Protein AF-0000000084355071 (afdb_homodimer)

Radius of gyration: 32.06 Å; Cα contacts (8 Å, |Δi|>4): 1878; chains: 2; bounding box: 80×84×56 Å

Structure (mmCIF, N/CA/C/O backbone):
data_AF-0000000084355071-model_v1
#
loop_
_entity.id
_entity.type
_entity.pdbx_description
1 polymer 'Beta sliding clamp'
#
loop_
_atom_site.group_PDB
_atom_site.id
_atom_site.type_symbol
_atom_site.label_atom_id
_atom_site.label_alt_id
_atom_site.label_comp_id
_atom_site.label_asym_id
_atom_site.label_entity_id
_atom_site.label_seq_id
_atom_site.pdbx_PDB_ins_code
_atom_site.Cartn_x
_atom_site.Cartn_y
_atom_site.Cartn_z
_atom_site.occupancy
_atom_site.B_iso_or_equiv
_atom_site.auth_seq_id
_atom_site.auth_comp_id
_atom_site.auth_asym_id
_atom_site.auth_atom_id
_atom_site.pdbx_PDB_model_num
ATOM 1 N N . MET A 1 1 ? -36.688 -11.281 2.311 1 98 1 MET A N 1
ATOM 2 C CA . MET A 1 1 ? -35.438 -11.828 2.85 1 98 1 MET A CA 1
ATOM 3 C C . MET A 1 1 ? -35 -11.07 4.105 1 98 1 MET A C 1
ATOM 5 O O . MET A 1 1 ? -35.031 -9.836 4.125 1 98 1 MET A O 1
ATOM 9 N N . LYS A 1 2 ? -34.594 -11.828 5.16 1 98.62 2 LYS A N 1
ATOM 10 C CA . LYS A 1 2 ? -34.125 -11.219 6.395 1 98.62 2 LYS A CA 1
ATOM 11 C C . LYS A 1 2 ? -33.156 -12.156 7.129 1 98.62 2 LYS A C 1
ATOM 13 O O . LYS A 1 2 ? -33.375 -13.375 7.148 1 98.62 2 LYS A O 1
ATOM 18 N N . PHE A 1 3 ? -32.188 -11.609 7.785 1 98.81 3 PHE A N 1
ATOM 19 C CA . PHE A 1 3 ? -31.328 -12.398 8.656 1 98.81 3 PHE A CA 1
ATOM 20 C C . PHE A 1 3 ? -30.438 -11.5 9.5 1 98.81 3 PHE A C 1
ATOM 22 O O . PHE A 1 3 ? -30.266 -10.32 9.195 1 98.81 3 PHE A O 1
ATOM 29 N N . VAL A 1 4 ? -29.953 -11.977 10.602 1 98.81 4 VAL A N 1
ATOM 30 C CA . VAL A 1 4 ? -28.938 -11.367 11.453 1 98.81 4 VAL A CA 1
ATOM 31 C C . VAL A 1 4 ? -27.656 -12.203 11.406 1 98.81 4 VAL A C 1
ATOM 33 O O . VAL A 1 4 ? -27.688 -13.422 11.609 1 98.81 4 VAL A O 1
ATOM 36 N N . ILE A 1 5 ? -26.562 -11.562 11.172 1 98.81 5 ILE A N 1
ATOM 37 C CA . ILE A 1 5 ? -25.359 -12.336 10.875 1 98.81 5 ILE A CA 1
ATOM 38 C C . ILE A 1 5 ? -24.156 -11.703 11.57 1 98.81 5 ILE A C 1
ATOM 40 O O . ILE A 1 5 ? -24.125 -10.492 11.805 1 98.81 5 ILE A O 1
ATOM 44 N N . GLN A 1 6 ? -23.188 -12.531 11.906 1 98.56 6 GLN A N 1
ATOM 45 C CA . GLN A 1 6 ? -21.922 -12.031 12.43 1 98.56 6 GLN A CA 1
ATOM 46 C C . GLN A 1 6 ? -21.172 -11.242 11.367 1 98.56 6 GLN A C 1
ATOM 48 O O . GLN A 1 6 ? -20.891 -11.758 10.281 1 98.56 6 GLN A O 1
ATOM 53 N N . ARG A 1 7 ? -20.734 -10.039 11.672 1 98.25 7 ARG A N 1
ATOM 54 C CA . ARG A 1 7 ? -20.172 -9.086 10.719 1 98.25 7 ARG A CA 1
ATOM 55 C C . ARG A 1 7 ? -18.891 -9.625 10.109 1 98.25 7 ARG A C 1
ATOM 57 O O . ARG A 1 7 ? -18.688 -9.523 8.898 1 98.25 7 ARG A O 1
ATOM 64 N N . ASP A 1 8 ? -18.031 -10.211 10.922 1 97.94 8 ASP A N 1
ATOM 65 C CA . ASP A 1 8 ? -16.734 -10.672 10.438 1 97.94 8 ASP A CA 1
ATOM 66 C C . ASP A 1 8 ? -16.891 -11.812 9.43 1 97.94 8 ASP A C 1
ATOM 68 O O . ASP A 1 8 ? -16.156 -11.883 8.445 1 97.94 8 ASP A O 1
ATOM 72 N N . GLU A 1 9 ? -17.844 -12.727 9.703 1 97.94 9 GLU A N 1
ATOM 73 C CA . GLU A 1 9 ? -18.125 -13.82 8.766 1 97.94 9 GLU A CA 1
ATOM 74 C C . GLU A 1 9 ? -18.656 -13.281 7.438 1 97.94 9 GLU A C 1
ATOM 76 O O . GLU A 1 9 ? -18.25 -13.75 6.367 1 97.94 9 GLU A O 1
ATOM 81 N N . LEU A 1 10 ? -19.5 -12.328 7.594 1 98.75 10 LEU A N 1
ATOM 82 C CA . LEU A 1 10 ? -20.047 -11.695 6.395 1 98.75 10 LEU A CA 1
ATOM 83 C C . LEU A 1 10 ? -18.938 -11.016 5.598 1 98.75 10 LEU A C 1
ATOM 85 O O . LEU A 1 10 ? -18.859 -11.18 4.375 1 98.75 10 LEU A O 1
ATOM 89 N N . MET A 1 11 ? -18.109 -10.273 6.277 1 98.5 11 MET A N 1
ATOM 90 C CA . MET A 1 11 ? -17.047 -9.539 5.613 1 98.5 11 MET A CA 1
ATOM 91 C C . MET A 1 11 ? -16.094 -10.5 4.91 1 98.5 11 MET A C 1
ATOM 93 O O . MET A 1 11 ? -15.656 -10.234 3.785 1 98.5 11 MET A O 1
ATOM 97 N N . ASN A 1 12 ? -15.75 -11.586 5.555 1 97.62 12 ASN A N 1
ATOM 98 C CA . ASN A 1 12 ? -14.883 -12.586 4.945 1 97.62 12 ASN A CA 1
ATOM 99 C C . ASN A 1 12 ? -15.461 -13.117 3.635 1 97.62 12 ASN A C 1
ATOM 101 O O . ASN A 1 12 ? -14.758 -13.203 2.629 1 97.62 12 ASN A O 1
ATOM 105 N N . SER A 1 13 ? -16.703 -13.477 3.676 1 98.44 13 SER A N 1
ATOM 106 C CA . SER A 1 13 ? -17.391 -13.992 2.488 1 98.44 13 SER A CA 1
ATOM 107 C C . SER A 1 13 ? -17.453 -12.93 1.395 1 98.44 13 SER A C 1
ATOM 109 O O . SER A 1 13 ? -17.25 -13.227 0.216 1 98.44 13 SER A O 1
ATOM 111 N N . VAL A 1 14 ? -17.734 -11.727 1.817 1 98.69 14 VAL A N 1
ATOM 112 C CA . VAL A 1 14 ? -17.797 -10.617 0.873 1 98.69 14 VAL A CA 1
ATOM 113 C C . VAL A 1 14 ? -16.438 -10.445 0.188 1 98.69 14 VAL A C 1
ATOM 115 O O . VAL A 1 14 ? -16.375 -10.281 -1.032 1 98.69 14 VAL A O 1
ATOM 118 N N . GLN A 1 15 ? -15.398 -10.539 0.94 1 98.06 15 GLN A N 1
ATOM 119 C CA . GLN A 1 15 ? -14.055 -10.398 0.395 1 98.06 15 GLN A CA 1
ATOM 120 C C . GLN A 1 15 ? -13.742 -11.5 -0.607 1 98.06 15 GLN A C 1
ATOM 122 O O . GLN A 1 15 ? -13.078 -11.266 -1.617 1 98.06 15 GLN A O 1
ATOM 127 N N . HIS A 1 16 ? -14.227 -12.656 -0.362 1 98.06 16 HIS A N 1
ATOM 128 C CA . HIS A 1 16 ? -14.008 -13.781 -1.271 1 98.06 16 HIS A CA 1
ATOM 129 C C . HIS A 1 16 ? -14.703 -13.547 -2.607 1 98.06 16 HIS A C 1
ATOM 131 O O . HIS A 1 16 ? -14.07 -13.602 -3.662 1 98.06 16 HIS A O 1
ATOM 137 N N . VAL A 1 17 ? -15.961 -13.227 -2.555 1 98.5 17 VAL A N 1
ATOM 138 C CA . VAL A 1 17 ? -16.734 -13.172 -3.795 1 98.5 17 VAL A CA 1
ATOM 139 C C . VAL A 1 17 ? -16.344 -11.922 -4.59 1 98.5 17 VAL A C 1
ATOM 141 O O . VAL A 1 17 ? -16.484 -11.891 -5.812 1 98.5 17 VAL A O 1
ATOM 144 N N . MET A 1 18 ? -15.828 -10.906 -3.861 1 98.25 18 MET A N 1
ATOM 145 C CA . MET A 1 18 ? -15.383 -9.688 -4.527 1 98.25 18 MET A CA 1
ATOM 146 C C . MET A 1 18 ? -14.273 -9.984 -5.527 1 98.25 18 MET A C 1
ATOM 148 O O . MET A 1 18 ? -14.094 -9.25 -6.5 1 98.25 18 MET A O 1
ATOM 152 N N . LYS A 1 19 ? -13.516 -11.078 -5.328 1 97.81 19 LYS A N 1
ATOM 153 C CA . LYS A 1 19 ? -12.438 -11.453 -6.234 1 97.81 19 LYS A CA 1
ATOM 154 C C . LYS A 1 19 ? -12.969 -11.773 -7.629 1 97.81 19 LYS A C 1
ATOM 156 O O . LYS A 1 19 ? -12.219 -11.758 -8.602 1 97.81 19 LYS A O 1
ATOM 161 N N . ALA A 1 20 ? -14.281 -12.031 -7.715 1 97.56 20 ALA A N 1
ATOM 162 C CA . ALA A 1 20 ? -14.875 -12.414 -8.992 1 97.56 20 ALA A CA 1
ATOM 163 C C . ALA A 1 20 ? -15.719 -11.281 -9.562 1 97.56 20 ALA A C 1
ATOM 165 O O . ALA A 1 20 ? -16.328 -11.43 -10.633 1 97.56 20 ALA A O 1
ATOM 166 N N . VAL A 1 21 ? -15.797 -10.219 -8.844 1 97.56 21 VAL A N 1
ATOM 167 C CA . VAL A 1 21 ? -16.625 -9.117 -9.312 1 97.56 21 VAL A CA 1
ATOM 168 C C . VAL A 1 21 ? -15.758 -8.094 -10.039 1 97.56 21 VAL A C 1
ATOM 170 O O . VAL A 1 21 ? -14.664 -7.758 -9.586 1 97.56 21 VAL A O 1
ATOM 173 N N . SER A 1 22 ? -16.234 -7.707 -11.188 1 93.5 22 SER A N 1
ATOM 174 C CA . SER A 1 22 ? -15.547 -6.691 -11.977 1 93.5 22 SER A CA 1
ATOM 175 C C . SER A 1 22 ? -16.469 -5.504 -12.258 1 93.5 22 SER A C 1
ATOM 177 O O . SER A 1 22 ? -17.672 -5.676 -12.469 1 93.5 22 SER A O 1
ATOM 179 N N . SER A 1 23 ? -15.812 -4.336 -12.195 1 86.56 23 SER A N 1
ATOM 180 C CA . SER A 1 23 ? -16.594 -3.148 -12.539 1 86.56 23 SER A CA 1
ATOM 181 C C . SER A 1 23 ? -16.766 -3.021 -14.047 1 86.56 23 SER A C 1
ATOM 183 O O . SER A 1 23 ? -17.625 -2.281 -14.516 1 86.56 23 SER A O 1
ATOM 185 N N . ARG A 1 24 ? -16 -3.654 -14.867 1 85.62 24 ARG A N 1
ATOM 186 C CA . ARG A 1 24 ? -15.992 -3.504 -16.312 1 85.62 24 ARG A CA 1
ATOM 187 C C . ARG A 1 24 ? -16.75 -4.641 -16.984 1 85.62 24 ARG A C 1
ATOM 189 O O . ARG A 1 24 ? -16.797 -4.719 -18.219 1 85.62 24 ARG A O 1
ATOM 196 N N . THR A 1 25 ? -17.828 -5.172 -16.547 1 85 25 THR A N 1
ATOM 197 C CA . THR A 1 25 ? -18.547 -6.301 -17.125 1 85 25 THR A CA 1
ATOM 198 C C . THR A 1 25 ? -19.625 -5.816 -18.094 1 85 25 THR A C 1
ATOM 200 O O . THR A 1 25 ? -20.125 -4.695 -17.969 1 85 25 THR A O 1
ATOM 203 N N . THR A 1 26 ? -19.922 -6.676 -19.109 1 86.25 26 THR A N 1
ATOM 204 C CA . THR A 1 26 ? -20.953 -6.375 -20.109 1 86.25 26 THR A CA 1
ATOM 205 C C . THR A 1 26 ? -22.344 -6.621 -19.547 1 86.25 26 THR A C 1
ATOM 207 O O . THR A 1 26 ? -23.328 -6.078 -20.047 1 86.25 26 THR A O 1
ATOM 210 N N . ILE A 1 27 ? -22.453 -7.461 -18.578 1 92.56 27 ILE A N 1
ATOM 211 C CA . ILE A 1 27 ? -23.719 -7.746 -17.891 1 92.56 27 ILE A CA 1
ATOM 212 C C . ILE A 1 27 ? -23.812 -6.93 -16.609 1 92.56 27 ILE A C 1
ATOM 214 O O . ILE A 1 27 ? -23.25 -7.32 -15.578 1 92.56 27 ILE A O 1
ATOM 218 N N . PRO A 1 28 ? -24.547 -5.957 -16.625 1 93.69 28 PRO A N 1
ATOM 219 C CA . PRO A 1 28 ? -24.516 -4.957 -15.547 1 93.69 28 PRO A CA 1
ATOM 220 C C . PRO A 1 28 ? -24.766 -5.562 -14.164 1 93.69 28 PRO A C 1
ATOM 222 O O . PRO A 1 28 ? -24.141 -5.145 -13.18 1 93.69 28 PRO A O 1
ATOM 225 N N . ILE A 1 29 ? -25.594 -6.559 -14.062 1 96.56 29 ILE A N 1
ATOM 226 C CA . ILE A 1 29 ? -25.984 -7.086 -12.758 1 96.56 29 ILE A CA 1
ATOM 227 C C . ILE A 1 29 ? -24.812 -7.805 -12.117 1 96.56 29 ILE A C 1
ATOM 229 O O . ILE A 1 29 ? -24.797 -8.031 -10.906 1 96.56 29 ILE A O 1
ATOM 233 N N . LEU A 1 30 ? -23.797 -8.125 -12.914 1 96.94 30 LEU A N 1
ATOM 234 C CA . LEU A 1 30 ? -22.625 -8.836 -12.414 1 96.94 30 LEU A CA 1
ATOM 235 C C . LEU A 1 30 ? -21.703 -7.887 -11.664 1 96.94 30 LEU A C 1
ATOM 237 O O . LEU A 1 30 ? -20.734 -8.32 -11.023 1 96.94 30 LEU A O 1
ATOM 241 N N . THR A 1 31 ? -22.016 -6.594 -11.68 1 97.19 31 THR A N 1
ATOM 242 C CA . THR A 1 31 ? -21.297 -5.637 -10.844 1 97.19 31 THR A CA 1
ATOM 243 C C . THR A 1 31 ? -21.781 -5.715 -9.398 1 97.19 31 THR A C 1
ATOM 245 O O . THR A 1 31 ? -21.297 -4.992 -8.531 1 97.19 31 THR A O 1
ATOM 248 N N . GLY A 1 32 ? -22.688 -6.586 -9.148 1 97.56 32 GLY A N 1
ATOM 249 C CA . GLY A 1 32 ? -23.234 -6.766 -7.809 1 97.56 32 GLY A CA 1
ATOM 250 C C . GLY A 1 32 ? -22.891 -8.117 -7.199 1 97.56 32 GLY A C 1
ATOM 251 O O . GLY A 1 32 ? -22.312 -8.977 -7.871 1 97.56 32 GLY A O 1
ATOM 252 N N . ILE A 1 33 ? -23.188 -8.234 -5.973 1 98.56 33 ILE A N 1
ATOM 253 C CA . ILE A 1 33 ? -23.078 -9.477 -5.207 1 98.56 33 ILE A CA 1
ATOM 254 C C . ILE A 1 33 ? -24.469 -10.062 -4.965 1 98.56 33 ILE A C 1
ATOM 256 O O . ILE A 1 33 ? -25.344 -9.383 -4.43 1 98.56 33 ILE A O 1
ATOM 260 N N . LYS A 1 34 ? -24.672 -11.25 -5.422 1 98.75 34 LYS A N 1
ATOM 261 C CA . LYS A 1 34 ? -25.938 -11.938 -5.133 1 98.75 34 LYS A CA 1
ATOM 262 C C . LYS A 1 34 ? -25.938 -12.516 -3.721 1 98.75 34 LYS A C 1
ATOM 264 O O . LYS A 1 34 ? -25.016 -13.242 -3.342 1 98.75 34 LYS A O 1
ATOM 269 N N . VAL A 1 35 ? -26.922 -12.141 -2.926 1 98.81 35 VAL A N 1
ATOM 270 C CA . VAL A 1 35 ? -27.078 -12.617 -1.559 1 98.81 35 VAL A CA 1
ATOM 271 C C . VAL A 1 35 ? -28.328 -13.5 -1.471 1 98.81 35 VAL A C 1
ATOM 273 O O . VAL A 1 35 ? -29.422 -13.07 -1.829 1 98.81 35 VAL A O 1
ATOM 276 N N . GLU A 1 36 ? -28.125 -14.688 -1.019 1 98.62 36 GLU A N 1
ATOM 277 C CA . GLU A 1 36 ? -29.234 -15.625 -0.854 1 98.62 36 GLU A CA 1
ATOM 278 C C . GLU A 1 36 ? -29.312 -16.141 0.579 1 98.62 36 GLU A C 1
ATOM 280 O O . GLU A 1 36 ? -28.359 -16.75 1.077 1 98.62 36 GLU A O 1
ATOM 285 N N . ALA A 1 37 ? -30.438 -15.906 1.197 1 98.69 37 ALA A N 1
ATOM 286 C CA . ALA A 1 37 ? -30.719 -16.453 2.523 1 98.69 37 ALA A CA 1
ATOM 287 C C . ALA A 1 37 ? -31.547 -17.734 2.43 1 98.69 37 ALA A C 1
ATOM 289 O O . ALA A 1 37 ? -32.688 -17.703 1.955 1 98.69 37 ALA A O 1
ATOM 290 N N . GLY A 1 38 ? -30.891 -18.828 2.799 1 97.75 38 GLY A N 1
ATOM 291 C CA . GLY A 1 38 ? -31.578 -20.109 2.889 1 97.75 38 GLY A CA 1
ATOM 292 C C . GLY A 1 38 ? -31.672 -20.641 4.309 1 97.75 38 GLY A C 1
ATOM 293 O O . GLY A 1 38 ? -31.141 -20.031 5.238 1 97.75 38 GLY A O 1
ATOM 294 N N . GLU A 1 39 ? -32.344 -21.75 4.426 1 95.38 39 GLU A N 1
ATOM 295 C CA . GLU A 1 39 ? -32.562 -22.344 5.742 1 95.38 39 GLU A CA 1
ATOM 296 C C . GLU A 1 39 ? -31.234 -22.688 6.414 1 95.38 39 GLU A C 1
ATOM 298 O O . GLU A 1 39 ? -31.094 -22.547 7.633 1 95.38 39 GLU A O 1
ATOM 303 N N . GLU A 1 40 ? -30.344 -23.047 5.648 1 96.62 40 GLU A N 1
ATOM 304 C CA . GLU A 1 40 ? -29.094 -23.562 6.195 1 96.62 40 GLU A CA 1
ATOM 305 C C . GLU A 1 40 ? -28.062 -22.453 6.402 1 96.62 40 GLU A C 1
ATOM 307 O O . GLU A 1 40 ? -27.047 -22.672 7.051 1 96.62 40 GLU A O 1
ATOM 312 N N . GLY A 1 41 ? -28.328 -21.281 5.824 1 98.31 41 GLY A N 1
ATOM 313 C CA . GLY A 1 41 ? -27.375 -20.203 5.953 1 98.31 41 GLY A CA 1
ATOM 314 C C . GLY A 1 41 ? -27.453 -19.188 4.828 1 98.31 41 GLY A C 1
ATOM 315 O O . GLY A 1 41 ? -28.5 -19.047 4.191 1 98.31 41 GLY A O 1
ATOM 316 N N . ILE A 1 42 ? -26.391 -18.438 4.676 1 98.81 42 ILE A N 1
ATOM 317 C CA . ILE A 1 42 ? -26.344 -17.344 3.701 1 98.81 42 ILE A CA 1
ATOM 318 C C . ILE A 1 42 ? -25.312 -17.672 2.621 1 98.81 42 ILE A C 1
ATOM 320 O O . ILE A 1 42 ? -24.188 -18.094 2.926 1 98.81 42 ILE A O 1
ATOM 324 N N . LYS A 1 43 ? -25.734 -17.469 1.4 1 98.38 43 LYS A N 1
ATOM 325 C CA . LYS A 1 43 ? -24.844 -17.672 0.255 1 98.38 43 LYS A CA 1
ATOM 326 C C . LYS A 1 43 ? -24.609 -16.359 -0.485 1 98.38 43 LYS A C 1
ATOM 328 O O . LYS A 1 43 ? -25.547 -15.617 -0.787 1 98.38 43 LYS A O 1
ATOM 333 N N . LEU A 1 44 ? -23.344 -16.031 -0.708 1 98.75 44 LEU A N 1
ATOM 334 C CA . LEU A 1 44 ? -22.953 -14.891 -1.526 1 98.75 44 LEU A CA 1
ATOM 335 C C . LEU A 1 44 ? -22.312 -15.352 -2.832 1 98.75 44 LEU A C 1
ATOM 337 O O . LEU A 1 44 ? -21.531 -16.297 -2.844 1 98.75 44 LEU A O 1
ATOM 341 N N . THR A 1 45 ? -22.656 -14.688 -3.936 1 98.5 45 THR A N 1
ATOM 342 C CA . THR A 1 45 ? -22.109 -15.039 -5.242 1 98.5 45 THR A CA 1
ATOM 343 C C . THR A 1 45 ? -21.594 -13.797 -5.961 1 98.5 45 THR A C 1
ATOM 345 O O . THR A 1 45 ? -22.266 -12.766 -6 1 98.5 45 THR A O 1
ATOM 348 N N . GLY A 1 46 ? -20.406 -13.812 -6.406 1 98.06 46 GLY A N 1
ATOM 349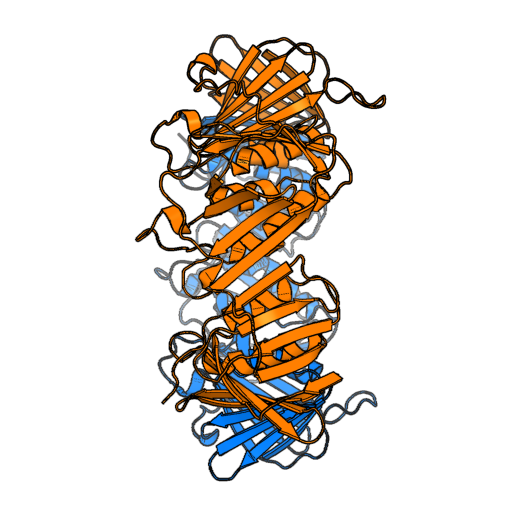 C CA . GLY A 1 46 ? -19.828 -12.852 -7.332 1 98.06 46 GLY A CA 1
ATOM 350 C C . GLY A 1 46 ? -19.328 -13.492 -8.617 1 98.06 46 GLY A C 1
ATOM 351 O O . GLY A 1 46 ? -18.875 -14.641 -8.617 1 98.06 46 GLY A O 1
ATOM 352 N N . SER A 1 47 ? -19.453 -12.734 -9.734 1 97.06 47 SER A N 1
ATOM 353 C CA . SER A 1 47 ? -19.047 -13.281 -11.023 1 97.06 47 SER A CA 1
ATOM 354 C C . SER A 1 47 ? -18.688 -12.18 -12.008 1 97.06 47 SER A C 1
ATOM 356 O O . SER A 1 47 ? -19.234 -11.07 -11.938 1 97.06 47 SER A O 1
ATOM 358 N N . ASP A 1 48 ? -17.734 -12.453 -12.852 1 95.75 48 ASP A N 1
ATOM 359 C CA . ASP A 1 48 ? -17.5 -11.602 -14.008 1 95.75 48 ASP A CA 1
ATOM 360 C C . ASP A 1 48 ? -17.672 -12.383 -15.312 1 95.75 48 ASP A C 1
ATOM 362 O O . ASP A 1 48 ? -17.125 -11.992 -16.344 1 95.75 48 ASP A O 1
ATOM 366 N N . SER A 1 49 ? -18.359 -13.5 -15.227 1 92.31 49 SER A N 1
ATOM 367 C CA . SER A 1 49 ? -18.656 -14.391 -16.344 1 92.31 49 SER A CA 1
ATOM 368 C C . SER A 1 49 ? -17.484 -15.344 -16.609 1 92.31 49 SER A C 1
ATOM 370 O O . SER A 1 49 ? -17.703 -16.5 -16.984 1 92.31 49 SER A O 1
ATOM 372 N N . ASP A 1 50 ? -16.312 -14.938 -16.375 1 94.44 50 ASP A N 1
ATOM 373 C CA . ASP A 1 50 ? -15.141 -15.805 -16.531 1 94.44 50 ASP A CA 1
ATOM 374 C C . ASP A 1 50 ? -14.867 -16.594 -15.25 1 94.44 50 ASP A C 1
ATOM 376 O O . ASP A 1 50 ? -14.5 -17.766 -15.305 1 94.44 50 ASP A O 1
ATOM 380 N N . ILE A 1 51 ? -15.031 -15.891 -14.125 1 96.81 51 ILE A N 1
ATOM 381 C CA . ILE A 1 51 ? -14.875 -16.484 -12.805 1 96.81 51 ILE A CA 1
ATOM 382 C C . ILE A 1 51 ? -16.141 -16.266 -11.984 1 96.81 51 ILE A C 1
ATOM 384 O O . ILE A 1 51 ? -16.75 -15.188 -12.039 1 96.81 51 ILE A O 1
ATOM 388 N N . SER A 1 52 ? -16.594 -17.281 -11.344 1 97.5 52 SER A N 1
ATOM 389 C CA . SER A 1 52 ? -17.688 -17.172 -10.391 1 97.5 52 SER A CA 1
ATOM 390 C C . SER A 1 52 ? -17.312 -17.781 -9.039 1 97.5 52 SER A C 1
ATOM 392 O O . SER A 1 52 ? -16.766 -18.875 -8.984 1 97.5 52 SER A O 1
ATOM 394 N N . ILE A 1 53 ? -17.547 -17.047 -7.992 1 98.12 53 ILE A N 1
ATOM 395 C CA . ILE A 1 53 ? -17.25 -17.5 -6.645 1 98.12 53 ILE A CA 1
ATOM 396 C C . ILE A 1 53 ? -18.531 -17.5 -5.801 1 98.12 53 ILE A C 1
ATOM 398 O O . ILE A 1 53 ? -19.281 -16.516 -5.809 1 98.12 53 ILE A O 1
ATOM 402 N N . GLU A 1 54 ? -18.812 -18.578 -5.191 1 97.69 54 GLU A N 1
ATOM 403 C CA . GLU A 1 54 ? -19.859 -18.672 -4.184 1 97.69 54 GLU A CA 1
ATOM 404 C C . GLU A 1 54 ? -19.281 -18.969 -2.805 1 97.69 54 GLU A C 1
ATOM 406 O O . GLU A 1 54 ? -18.469 -19.891 -2.654 1 97.69 54 GLU A O 1
ATOM 411 N N . SER A 1 55 ? -19.609 -18.188 -1.9 1 98.06 55 SER A N 1
ATOM 412 C CA . SER A 1 55 ? -19.219 -18.375 -0.507 1 98.06 55 SER A CA 1
ATOM 413 C C . SER A 1 55 ? -20.438 -18.656 0.371 1 98.06 55 SER A C 1
ATOM 415 O O . SER A 1 55 ? -21.469 -17.984 0.239 1 98.06 55 SER A O 1
ATOM 417 N N . PHE A 1 56 ? -20.312 -19.656 1.235 1 98.19 56 PHE A N 1
ATOM 418 C CA . PHE A 1 56 ? -21.438 -20.062 2.068 1 98.19 56 PHE A CA 1
ATOM 419 C C . PHE A 1 56 ? -21.125 -19.859 3.545 1 98.19 56 PHE A C 1
ATOM 421 O O . PHE A 1 56 ? -20.078 -20.266 4.027 1 98.19 56 PHE A O 1
ATOM 428 N N . ILE A 1 57 ? -21.953 -19.141 4.23 1 98.62 57 ILE A N 1
ATOM 429 C CA . ILE A 1 57 ? -21.906 -18.953 5.68 1 98.62 57 ILE A CA 1
ATOM 430 C C . ILE A 1 57 ? -22.984 -19.797 6.348 1 98.62 57 ILE A C 1
ATOM 432 O O . ILE A 1 57 ? -24.172 -19.453 6.27 1 98.62 57 ILE A O 1
ATOM 436 N N . PRO A 1 58 ? -22.594 -20.844 7.023 1 98.38 58 PRO A N 1
ATOM 437 C CA . PRO A 1 58 ? -23.625 -21.672 7.66 1 98.38 58 PRO A CA 1
ATOM 438 C C . PRO A 1 58 ? -24.297 -20.969 8.844 1 98.38 58 PRO A C 1
ATOM 440 O O . PRO A 1 58 ? -23.672 -20.125 9.492 1 98.38 58 PRO A O 1
ATOM 443 N N . ARG A 1 59 ? -25.5 -21.359 9.055 1 98.19 59 ARG A N 1
ATOM 444 C CA . ARG A 1 59 ? -26.219 -20.844 10.219 1 98.19 59 ARG A CA 1
ATOM 445 C C . ARG A 1 59 ? -25.438 -21.094 11.5 1 98.19 59 ARG A C 1
ATOM 447 O O . ARG A 1 59 ? -25.312 -20.219 12.352 1 98.19 59 ARG A O 1
ATOM 454 N N . GLU A 1 60 ? -24.938 -22.297 11.555 1 97.44 60 GLU A N 1
ATOM 455 C CA . GLU A 1 60 ? -24.172 -22.734 12.703 1 97.44 60 GLU A CA 1
ATOM 456 C C . GLU A 1 60 ? -23.062 -23.703 12.289 1 97.44 60 GLU A C 1
ATOM 458 O O . GLU A 1 60 ? -23.25 -24.5 11.367 1 97.44 60 GLU A O 1
ATOM 463 N N . GLU A 1 61 ? -21.922 -23.516 12.969 1 95.25 61 GLU A N 1
ATOM 464 C CA . GLU A 1 61 ? -20.812 -24.422 12.75 1 95.25 61 GLU A CA 1
ATOM 465 C C . GLU A 1 61 ? -19.953 -24.562 14.008 1 95.25 61 GLU A C 1
ATOM 467 O O . GLU A 1 61 ? -19.562 -23.562 14.609 1 95.25 61 GLU A O 1
ATOM 472 N N . ASP A 1 62 ? -19.703 -25.812 14.469 1 93.81 62 ASP A N 1
ATOM 473 C CA . ASP A 1 62 ? -18.875 -26.125 15.633 1 93.81 62 ASP A CA 1
ATOM 474 C C . ASP A 1 62 ? -19.391 -25.422 16.875 1 93.81 62 ASP A C 1
ATOM 476 O O . ASP A 1 62 ? -18.609 -24.844 17.641 1 93.81 62 ASP A O 1
ATOM 480 N N . GLY A 1 63 ? -20.688 -25.328 17.016 1 94.38 63 GLY A N 1
ATOM 481 C CA . GLY A 1 63 ? -21.328 -24.781 18.203 1 94.38 63 GLY A CA 1
ATOM 482 C C . GLY A 1 63 ? -21.453 -23.266 18.172 1 94.38 63 GLY A C 1
ATOM 483 O O . GLY A 1 63 ? -22.016 -22.672 19.094 1 94.38 63 GLY A O 1
ATOM 484 N N . ILE A 1 64 ? -21 -22.719 17.156 1 96.19 64 ILE A N 1
ATOM 485 C CA . ILE A 1 64 ? -21.047 -21.25 17.047 1 96.19 64 ILE A CA 1
ATOM 486 C C . ILE A 1 64 ? -22.156 -20.844 16.078 1 96.19 64 ILE A C 1
ATOM 488 O O . ILE A 1 64 ? -22.234 -21.359 14.961 1 96.19 64 ILE A O 1
ATOM 492 N N . VAL A 1 65 ? -23.062 -20 16.516 1 97.44 65 VAL A N 1
ATOM 493 C CA . VAL A 1 65 ? -24.141 -19.484 15.68 1 97.44 65 VAL A CA 1
ATOM 494 C C . VAL A 1 65 ? -23.656 -18.266 14.898 1 97.44 65 VAL A C 1
ATOM 496 O O . VAL A 1 65 ? -23.25 -17.266 15.492 1 97.44 65 VAL A O 1
ATOM 499 N N . TYR A 1 66 ? -23.75 -18.344 13.547 1 98.19 66 TYR A N 1
ATOM 500 C CA . TYR A 1 66 ? -23.25 -17.25 12.711 1 98.19 66 TYR A CA 1
ATOM 501 C C . TYR A 1 66 ? -24.406 -16.406 12.18 1 98.19 66 TYR A C 1
ATOM 503 O O . TYR A 1 66 ? -24.234 -15.219 11.906 1 98.19 66 TYR A O 1
ATOM 511 N N . VAL A 1 67 ? -25.5 -17.078 11.992 1 98.56 67 VAL A N 1
ATOM 512 C CA . VAL A 1 67 ? -26.656 -16.406 11.398 1 98.56 67 VAL A CA 1
ATOM 513 C C . VAL A 1 67 ? -27.922 -16.75 12.195 1 98.56 67 VAL A C 1
ATOM 515 O O . VAL A 1 67 ? -28.125 -17.891 12.578 1 98.56 67 VAL A O 1
ATOM 518 N N . GLU A 1 68 ? -28.703 -15.758 12.438 1 98.12 68 GLU A N 1
ATOM 519 C CA . GLU A 1 68 ? -29.953 -15.93 13.172 1 98.12 68 GLU A CA 1
ATOM 520 C C . GLU A 1 68 ? -31.109 -15.258 12.445 1 98.12 68 GLU A C 1
ATOM 522 O O . GLU A 1 68 ? -30.906 -14.43 11.555 1 98.12 68 GLU A O 1
ATOM 527 N N . GLN A 1 69 ? -32.344 -15.727 12.773 1 98.25 69 GLN A N 1
ATOM 528 C CA . GLN A 1 69 ? -33.594 -15.094 12.344 1 98.25 69 GLN A CA 1
ATOM 529 C C . GLN A 1 69 ? -33.688 -15.031 10.82 1 98.25 69 GLN A C 1
ATOM 531 O O . GLN A 1 69 ? -33.969 -13.984 10.25 1 98.25 69 GLN A O 1
ATOM 536 N N . ILE A 1 70 ? -33.5 -16.156 10.195 1 98.44 70 ILE A N 1
ATOM 537 C CA . ILE A 1 70 ? -33.406 -16.203 8.742 1 98.44 70 ILE A CA 1
ATOM 538 C C . ILE A 1 70 ? -34.844 -16.266 8.156 1 98.44 70 ILE A C 1
ATOM 540 O O . ILE A 1 70 ? -35.625 -17.141 8.523 1 98.44 70 ILE A O 1
ATOM 544 N N . GLU A 1 71 ? -35.188 -15.336 7.398 1 98.56 71 GLU A N 1
ATOM 545 C CA . GLU A 1 71 ? -36.25 -15.398 6.418 1 98.56 71 GLU A CA 1
ATOM 546 C C . GLU A 1 71 ? -35.719 -15.531 5 1 98.56 71 GLU A C 1
ATOM 548 O O . GLU A 1 71 ? -34.938 -14.672 4.535 1 98.56 71 GLU A O 1
ATOM 553 N N . GLN A 1 72 ? -36.125 -16.516 4.32 1 98.31 72 GLN A N 1
ATOM 554 C CA . GLN A 1 72 ? -35.531 -16.875 3.039 1 98.31 72 GLN A CA 1
ATOM 555 C C . GLN A 1 72 ? -35.781 -15.805 1.99 1 98.31 72 GLN A C 1
ATOM 557 O O . GLN A 1 72 ? -36.781 -15.086 2.072 1 98.31 72 GLN A O 1
ATOM 562 N N . GLY A 1 73 ? -34.938 -15.734 1.028 1 98.12 73 GLY A N 1
ATOM 563 C CA . GLY A 1 73 ? -35 -14.797 -0.079 1 98.12 73 GLY A CA 1
ATOM 564 C C . GLY A 1 73 ? -33.656 -14.477 -0.7 1 98.12 73 GLY A C 1
ATOM 565 O O . GLY A 1 73 ? -32.656 -15.094 -0.353 1 98.12 73 GLY A O 1
ATOM 566 N N . SER A 1 74 ? -33.688 -13.625 -1.707 1 98.25 74 SER A N 1
ATOM 567 C CA . SER A 1 74 ? -32.469 -13.273 -2.383 1 98.25 74 SER A CA 1
ATOM 568 C C . SER A 1 74 ? -32.5 -11.859 -2.955 1 98.25 74 SER A C 1
ATOM 570 O O . SER A 1 74 ? -33.594 -11.328 -3.197 1 98.25 74 SER A O 1
ATOM 572 N N . VAL A 1 75 ? -31.375 -11.297 -3.117 1 98.69 75 VAL A N 1
ATOM 573 C CA . VAL A 1 75 ? -31.25 -9.945 -3.662 1 98.69 75 VAL A CA 1
ATOM 574 C C . VAL A 1 75 ? -29.828 -9.727 -4.172 1 98.69 75 VAL A C 1
ATOM 576 O O . VAL A 1 75 ? -28.891 -10.438 -3.775 1 98.69 75 VAL A O 1
ATOM 579 N N . VAL A 1 76 ? -29.641 -8.812 -5.121 1 98.56 76 VAL A N 1
ATOM 580 C CA . VAL A 1 76 ? -28.312 -8.43 -5.586 1 98.56 76 VAL A CA 1
ATOM 581 C C . VAL A 1 76 ? -27.969 -7.031 -5.066 1 98.56 76 VAL A C 1
ATOM 583 O O . VAL A 1 76 ? -28.766 -6.098 -5.203 1 98.56 76 VAL A O 1
ATOM 586 N N . LEU A 1 77 ? -26.844 -6.953 -4.414 1 98.12 77 LEU A N 1
ATOM 587 C CA . LEU A 1 77 ? -26.375 -5.676 -3.889 1 98.12 77 LEU A CA 1
ATOM 588 C C . LEU A 1 77 ? -25.172 -5.176 -4.668 1 98.12 77 LEU A C 1
ATOM 590 O O . LEU A 1 77 ? -24.297 -5.969 -5.047 1 98.12 77 LEU A O 1
ATOM 594 N N . GLN A 1 78 ? -25.078 -3.896 -4.82 1 95.62 78 GLN A N 1
ATOM 595 C CA . GLN A 1 78 ? -23.984 -3.311 -5.578 1 95.62 78 GLN A CA 1
ATOM 596 C C . GLN A 1 78 ? -22.641 -3.516 -4.863 1 95.62 78 GLN A C 1
ATOM 598 O O . GLN A 1 78 ? -22.484 -3.121 -3.705 1 95.62 78 GLN A O 1
ATOM 603 N N . ALA A 1 79 ? -21.672 -4.043 -5.613 1 97.25 79 ALA A N 1
ATOM 604 C CA . ALA A 1 79 ? -20.359 -4.363 -5.043 1 97.25 79 ALA A CA 1
ATOM 605 C C . ALA A 1 79 ? -19.578 -3.098 -4.738 1 97.25 79 ALA A C 1
ATOM 607 O O . ALA A 1 79 ? -18.672 -3.111 -3.902 1 97.25 79 ALA A O 1
ATOM 608 N N . LYS A 1 80 ? -19.906 -2.068 -5.375 1 94.69 80 LYS A N 1
ATOM 609 C CA . LYS A 1 80 ? -19.219 -0.793 -5.184 1 94.69 80 LYS A CA 1
ATOM 610 C C . LYS A 1 80 ? -19.406 -0.281 -3.758 1 94.69 80 LYS A C 1
ATOM 612 O O . LYS A 1 80 ? -18.516 0.391 -3.217 1 94.69 80 LYS A O 1
ATOM 617 N N . TYR A 1 81 ? -20.531 -0.639 -3.064 1 95.38 81 TYR A N 1
ATOM 618 C CA . TYR A 1 81 ? -20.875 -0.016 -1.792 1 95.38 81 TYR A CA 1
ATOM 619 C C . TYR A 1 81 ? -20.938 -1.053 -0.677 1 95.38 81 TYR A C 1
ATOM 621 O O . TYR A 1 81 ? -20.453 -0.815 0.428 1 95.38 81 TYR A O 1
ATOM 629 N N . PHE A 1 82 ? -21.453 -2.17 -0.989 1 97.56 82 PHE A N 1
ATOM 630 C CA . PHE A 1 82 ? -21.812 -3.17 0.008 1 97.56 82 PHE A CA 1
ATOM 631 C C . PHE A 1 82 ? -20.594 -3.592 0.819 1 97.56 82 PHE A C 1
ATOM 633 O O . PHE A 1 82 ? -20.641 -3.592 2.051 1 97.56 82 PHE A O 1
ATOM 640 N N . PRO A 1 83 ? -19.422 -3.859 0.201 1 98.31 83 PRO A N 1
ATOM 641 C CA . PRO A 1 83 ? -18.266 -4.273 0.995 1 98.31 83 PRO A CA 1
ATOM 642 C C . PRO A 1 83 ? -17.828 -3.203 1.989 1 98.31 83 PRO A C 1
ATOM 644 O O . PRO A 1 83 ? -17.562 -3.51 3.154 1 98.31 83 PRO A O 1
ATOM 647 N N . ASP A 1 84 ? -17.766 -2.018 1.584 1 96.94 84 ASP A N 1
ATOM 648 C CA . ASP A 1 84 ? -17.344 -0.926 2.453 1 96.94 84 ASP A CA 1
ATOM 649 C C . ASP A 1 84 ? -18.328 -0.712 3.596 1 96.94 84 ASP A C 1
ATOM 651 O O . ASP A 1 84 ? -17.922 -0.392 4.719 1 96.94 84 ASP A O 1
ATOM 655 N N . ILE A 1 85 ? -19.609 -0.841 3.266 1 97.81 85 ILE A N 1
ATOM 656 C CA . ILE A 1 85 ? -20.625 -0.707 4.293 1 97.81 85 ILE A CA 1
ATOM 657 C C . ILE A 1 85 ? -20.406 -1.756 5.383 1 97.81 85 ILE A C 1
ATOM 659 O O . ILE A 1 85 ? -20.312 -1.42 6.566 1 97.81 85 ILE A O 1
ATOM 663 N N . VAL A 1 86 ? -20.281 -2.957 4.973 1 98.44 86 VAL A N 1
ATOM 664 C CA . VAL A 1 86 ? -20.109 -4.047 5.93 1 98.44 86 VAL A CA 1
ATOM 665 C C . VAL A 1 86 ? -18.844 -3.812 6.758 1 98.44 86 VAL A C 1
ATOM 667 O O . VAL A 1 86 ? -18.844 -3.998 7.977 1 98.44 86 VAL A O 1
ATOM 670 N N . ARG A 1 87 ? -17.812 -3.416 6.164 1 97.69 87 ARG A N 1
ATOM 671 C CA . ARG A 1 87 ? -16.5 -3.217 6.793 1 97.69 87 ARG A CA 1
ATOM 672 C C . ARG A 1 87 ? -16.578 -2.164 7.891 1 97.69 87 ARG A C 1
ATOM 674 O O . ARG A 1 87 ? -15.906 -2.277 8.914 1 97.69 87 ARG A O 1
ATOM 681 N N . LYS A 1 88 ? -17.375 -1.173 7.727 1 97.44 88 LYS A N 1
ATOM 682 C CA . LYS A 1 88 ? -17.328 0.007 8.586 1 97.44 88 LYS A CA 1
ATOM 683 C C . LYS A 1 88 ? -18.453 -0.027 9.625 1 97.44 88 LYS A C 1
ATOM 685 O O . LYS A 1 88 ? -18.531 0.863 10.477 1 97.44 88 LYS A O 1
ATOM 690 N N . LEU A 1 89 ? -19.281 -1.035 9.578 1 97.75 89 LEU A N 1
ATOM 691 C CA . LEU A 1 89 ? -20.359 -1.123 10.555 1 97.75 89 LEU A CA 1
ATOM 692 C C . LEU A 1 89 ? -19.797 -1.191 11.977 1 97.75 89 LEU A C 1
ATOM 694 O O . LEU A 1 89 ? -18.766 -1.826 12.211 1 97.75 89 LEU A O 1
ATOM 698 N N . PRO A 1 90 ? -20.453 -0.635 12.945 1 96.38 90 PRO A N 1
ATOM 699 C CA . PRO A 1 90 ? -19.875 -0.422 14.273 1 96.38 90 PRO A CA 1
ATOM 700 C C . PRO A 1 90 ? -19.984 -1.651 15.172 1 96.38 90 PRO A C 1
ATOM 702 O O . PRO A 1 90 ? -19.172 -1.821 16.094 1 96.38 90 PRO A O 1
ATOM 705 N N . GLU A 1 91 ? -20.969 -2.523 14.93 1 97.38 91 GLU A N 1
ATOM 706 C CA . GLU A 1 91 ? -21.203 -3.623 15.859 1 97.38 91 GLU A CA 1
ATOM 707 C C . GLU A 1 91 ? -20.766 -4.957 15.258 1 97.38 91 GLU A C 1
ATOM 709 O O . GLU A 1 91 ? -20.531 -5.051 14.047 1 97.38 91 GLU A O 1
ATOM 714 N N . LYS A 1 92 ? -20.75 -5.938 16.062 1 97.62 92 LYS A N 1
ATOM 715 C CA . LYS A 1 92 ? -20.297 -7.266 15.656 1 97.62 92 LYS A CA 1
ATOM 716 C C . LYS A 1 92 ? -21.375 -8.008 14.883 1 97.62 92 LYS A C 1
ATOM 718 O O . LYS A 1 92 ? -21.094 -9.008 14.211 1 97.62 92 LYS A O 1
ATOM 723 N N . THR A 1 93 ? -22.625 -7.562 15.008 1 97.94 93 THR A N 1
ATOM 724 C CA . THR A 1 93 ? -23.734 -8.195 14.297 1 97.94 93 THR A CA 1
ATOM 725 C C . THR A 1 93 ? -24.375 -7.211 13.32 1 97.94 93 THR A C 1
ATOM 727 O O . THR A 1 93 ? -24.406 -6.004 13.57 1 97.94 93 THR A O 1
ATOM 730 N N . VAL A 1 94 ? -24.922 -7.781 12.281 1 98.25 94 VAL A N 1
ATOM 731 C CA . VAL A 1 94 ? -25.562 -7 11.227 1 98.25 94 VAL A CA 1
ATOM 732 C C . VAL A 1 94 ? -26.938 -7.598 10.898 1 98.25 94 VAL A C 1
ATOM 734 O O . VAL A 1 94 ? -27.062 -8.812 10.75 1 98.25 94 VAL A O 1
ATOM 737 N N . GLU A 1 95 ? -27.906 -6.773 10.852 1 98.81 95 GLU A N 1
ATOM 738 C CA . GLU A 1 95 ? -29.219 -7.176 10.359 1 98.81 95 GLU A CA 1
ATOM 739 C C . GLU A 1 95 ? -29.438 -6.727 8.914 1 98.81 95 GLU A C 1
ATOM 741 O O . GLU A 1 95 ? -29.25 -5.555 8.594 1 98.81 95 GLU A O 1
ATOM 746 N N . ILE A 1 96 ? -29.812 -7.633 8.016 1 98.88 96 ILE A N 1
ATOM 747 C CA . ILE A 1 96 ? -30.094 -7.316 6.617 1 98.88 96 ILE A CA 1
ATOM 748 C C . ILE A 1 96 ? -31.5 -7.773 6.25 1 98.88 96 ILE A C 1
ATOM 750 O O . ILE A 1 96 ? -31.875 -8.922 6.508 1 98.88 96 ILE A O 1
ATOM 754 N N . GLU A 1 97 ? -32.25 -6.852 5.695 1 98.75 97 GLU A N 1
ATOM 755 C CA . GLU A 1 97 ? -33.594 -7.141 5.281 1 98.75 97 GLU A CA 1
ATOM 756 C C . GLU A 1 97 ? -33.875 -6.578 3.891 1 98.75 97 GLU A C 1
ATOM 758 O O . GLU A 1 97 ? -33.562 -5.418 3.607 1 98.75 97 GLU A O 1
ATOM 763 N N . ALA A 1 98 ? -34.406 -7.406 3.033 1 98.5 98 ALA A N 1
ATOM 764 C CA . ALA A 1 98 ? -34.875 -6.961 1.729 1 98.5 98 ALA A CA 1
ATOM 765 C C . ALA A 1 98 ? -36.406 -7.086 1.635 1 98.5 98 ALA A C 1
ATOM 767 O O . ALA A 1 98 ? -36.969 -8.141 1.934 1 98.5 98 ALA A O 1
ATOM 768 N N . ASP A 1 99 ? -37.031 -6.039 1.156 1 97.62 99 ASP A N 1
ATOM 769 C CA . ASP A 1 99 ? -38.5 -6.074 1.065 1 97.62 99 ASP A CA 1
ATOM 770 C C . ASP A 1 99 ? -38.938 -6.457 -0.342 1 97.62 99 ASP A C 1
ATOM 772 O O . ASP A 1 99 ? -38.125 -6.859 -1.174 1 97.62 99 ASP A O 1
ATOM 776 N N . GLU A 1 100 ? -40.25 -6.406 -0.583 1 95.5 100 GLU A N 1
ATOM 777 C CA . GLU A 1 100 ? -40.844 -6.859 -1.843 1 95.5 100 GLU A CA 1
ATOM 778 C C . GLU A 1 100 ? -40.406 -5.961 -3.002 1 95.5 100 GLU A C 1
ATOM 780 O O . GLU A 1 100 ? -40.5 -6.359 -4.164 1 95.5 100 GLU A O 1
ATOM 785 N N . HIS A 1 101 ? -40 -4.773 -2.709 1 95.81 101 HIS A N 1
ATOM 786 C CA . HIS A 1 101 ? -39.594 -3.83 -3.738 1 95.81 101 HIS A CA 1
ATOM 787 C C . HIS A 1 101 ? -38.062 -3.836 -3.906 1 95.81 101 HIS A C 1
ATOM 789 O O . HIS A 1 101 ? -37.5 -2.953 -4.559 1 95.81 101 HIS A O 1
ATOM 795 N N . LEU A 1 102 ? -37.406 -4.77 -3.291 1 96.56 102 LEU A N 1
ATOM 796 C CA . LEU A 1 102 ? -35.969 -5 -3.383 1 96.56 102 LEU A CA 1
ATOM 797 C C . LEU A 1 102 ? -35.188 -3.881 -2.691 1 96.56 102 LEU A C 1
ATOM 799 O O . LEU A 1 102 ? -34 -3.672 -2.975 1 96.56 102 LEU A O 1
ATOM 803 N N . LYS A 1 103 ? -35.906 -3.17 -1.844 1 97.44 103 LYS A N 1
ATOM 804 C CA . LYS A 1 103 ? -35.219 -2.232 -0.968 1 97.44 103 LYS A CA 1
ATOM 805 C C . LYS A 1 103 ? -34.562 -2.959 0.203 1 97.44 103 LYS A C 1
ATOM 807 O O . LYS A 1 103 ? -35.219 -3.705 0.927 1 97.44 103 LYS A O 1
ATOM 812 N N . VAL A 1 104 ? -33.25 -2.76 0.356 1 98.62 104 VAL A N 1
ATOM 813 C CA . VAL A 1 104 ? -32.5 -3.5 1.361 1 98.62 104 VAL A CA 1
ATOM 814 C C . VAL A 1 104 ? -32.156 -2.578 2.529 1 98.62 104 VAL A C 1
ATOM 816 O O . VAL A 1 104 ? -31.625 -1.486 2.328 1 98.62 104 VAL A O 1
ATOM 819 N N . THR A 1 105 ? -32.469 -2.988 3.691 1 98.75 105 THR A N 1
ATOM 820 C CA . THR A 1 105 ? -32.094 -2.279 4.914 1 98.75 105 THR A CA 1
ATOM 821 C C . THR A 1 105 ? -31 -3.018 5.668 1 98.75 105 THR A C 1
ATOM 823 O O . THR A 1 105 ? -31.125 -4.219 5.926 1 98.75 105 THR A O 1
ATOM 826 N N . ILE A 1 106 ? -29.922 -2.367 5.922 1 98.81 106 ILE A N 1
ATOM 827 C CA . ILE A 1 106 ? -28.812 -2.896 6.711 1 98.81 106 ILE A CA 1
ATOM 828 C C . ILE A 1 106 ? -28.703 -2.121 8.023 1 98.81 106 ILE A C 1
ATOM 830 O O . ILE A 1 106 ? -28.547 -0.899 8.016 1 98.81 106 ILE A O 1
ATOM 834 N N . ARG A 1 107 ? -28.75 -2.832 9.141 1 98.5 107 ARG A N 1
ATOM 835 C CA . ARG A 1 107 ? -28.719 -2.188 10.453 1 98.5 107 ARG A CA 1
ATOM 836 C C . ARG A 1 107 ? -27.625 -2.775 11.328 1 98.5 107 ARG A C 1
ATOM 838 O O . ARG A 1 107 ? -27.422 -3.992 11.344 1 98.5 107 ARG A O 1
ATOM 845 N N . SER A 1 108 ? -26.953 -1.992 12.039 1 98 108 SER A N 1
ATOM 846 C CA . SER A 1 108 ? -25.938 -2.336 13.023 1 98 108 SER A CA 1
ATOM 847 C C . SER A 1 108 ? -25.703 -1.188 14 1 98 108 SER A C 1
ATOM 849 O O . SER A 1 108 ? -25.141 -0.155 13.633 1 98 108 SER A O 1
ATOM 851 N N . GLY A 1 109 ? -26.078 -1.365 15.234 1 94.88 109 GLY A N 1
ATOM 852 C CA . GLY A 1 109 ? -26 -0.268 16.188 1 94.88 109 GLY A CA 1
ATOM 853 C C . GLY A 1 109 ? -26.797 0.951 15.766 1 94.88 109 GLY A C 1
ATOM 854 O O . GLY A 1 109 ? -27.984 0.842 15.445 1 94.88 109 GLY A O 1
ATOM 855 N N . GLY A 1 110 ? -26.172 2.082 15.773 1 94.25 110 GLY A N 1
ATOM 856 C CA . GLY A 1 110 ? -26.828 3.324 15.406 1 94.25 110 GLY A CA 1
ATOM 857 C C . GLY A 1 110 ? -26.828 3.586 13.914 1 94.25 110 GLY A C 1
ATOM 858 O O . GLY A 1 110 ? -27.359 4.605 13.453 1 94.25 110 GLY A O 1
ATOM 859 N N . SER A 1 111 ? -26.375 2.639 13.141 1 97.69 111 SER A N 1
ATOM 860 C CA . SER A 1 111 ? -26.25 2.818 11.695 1 97.69 111 SER A CA 1
ATOM 861 C C . SER A 1 111 ? -27.375 2.111 10.953 1 97.69 111 SER A C 1
ATOM 863 O O . SER A 1 111 ? -27.703 0.958 11.25 1 97.69 111 SER A O 1
ATOM 865 N N . GLU A 1 112 ? -27.969 2.771 10 1 98.44 112 GLU A N 1
ATOM 866 C CA . GLU A 1 112 ? -29 2.184 9.156 1 98.44 112 GLU A CA 1
ATOM 867 C C . GLU A 1 112 ? -28.828 2.607 7.703 1 98.44 112 GLU A C 1
ATOM 869 O O . GLU A 1 112 ? -28.922 3.795 7.379 1 98.44 112 GLU A O 1
ATOM 874 N N . PHE A 1 113 ? -28.594 1.672 6.855 1 98.31 113 PHE A N 1
ATOM 875 C CA . PHE A 1 113 ? -28.469 1.893 5.422 1 98.31 113 PHE A CA 1
ATOM 876 C C . PHE A 1 113 ? -29.703 1.394 4.684 1 98.31 113 PHE A C 1
ATOM 878 O O . PHE A 1 113 ? -30.266 0.345 5.023 1 98.31 113 PHE A O 1
ATOM 885 N N . HIS A 1 114 ? -30.141 2.094 3.727 1 97.88 114 HIS A N 1
ATOM 886 C CA . HIS A 1 114 ? -31.141 1.665 2.756 1 97.88 114 HIS A CA 1
ATOM 887 C C . HIS A 1 114 ? -30.562 1.666 1.341 1 97.88 114 HIS A C 1
ATOM 889 O O . HIS A 1 114 ? -30.203 2.721 0.812 1 97.88 114 HIS A O 1
ATOM 895 N N . LEU A 1 115 ? -30.484 0.525 0.734 1 97.88 115 LEU A N 1
ATOM 896 C CA . LEU A 1 115 ? -29.891 0.376 -0.588 1 97.88 115 LEU A CA 1
ATOM 897 C C . LEU A 1 115 ? -30.922 -0.129 -1.596 1 97.88 115 LEU A C 1
ATOM 899 O O . LEU A 1 115 ? -31.844 -0.874 -1.234 1 97.88 115 LEU A O 1
ATOM 903 N N . ASN A 1 116 ? -30.75 0.305 -2.752 1 96.81 116 ASN A N 1
ATOM 904 C CA . ASN A 1 116 ? -31.531 -0.27 -3.84 1 96.81 116 ASN A CA 1
ATOM 905 C C . ASN A 1 116 ? -30.938 -1.591 -4.32 1 96.81 116 ASN A C 1
ATOM 907 O O . ASN A 1 116 ? -29.828 -1.616 -4.875 1 96.81 116 ASN A O 1
ATOM 911 N N . GLY A 1 117 ? -31.672 -2.689 -4.051 1 97.56 117 GLY A N 1
ATOM 912 C CA . GLY A 1 117 ? -31.234 -3.984 -4.555 1 97.56 117 GLY A CA 1
ATOM 913 C C . GLY A 1 117 ? -31.734 -4.277 -5.957 1 97.56 117 GLY A C 1
ATOM 914 O O . GLY A 1 117 ? -32.5 -3.49 -6.531 1 97.56 117 GLY A O 1
ATOM 915 N N . GLN A 1 118 ? -31.203 -5.262 -6.527 1 97.62 118 GLN A N 1
ATOM 916 C CA . GLN A 1 118 ? -31.656 -5.766 -7.82 1 97.62 118 GLN A CA 1
ATOM 917 C C . GLN A 1 118 ? -32.188 -7.184 -7.699 1 97.62 118 GLN A C 1
ATOM 919 O O . GLN A 1 118 ? -31.953 -7.863 -6.699 1 97.62 118 GLN A O 1
ATOM 924 N N . ASP A 1 119 ? -32.938 -7.555 -8.719 1 97.94 119 ASP A N 1
ATOM 925 C CA . ASP A 1 119 ? -33.594 -8.859 -8.719 1 97.94 119 ASP A CA 1
ATOM 926 C C . ASP A 1 119 ? -32.562 -9.984 -8.898 1 97.94 119 ASP A C 1
ATOM 928 O O . ASP A 1 119 ? -31.922 -10.086 -9.945 1 97.94 119 ASP A O 1
ATOM 932 N N . ALA A 1 120 ? -32.531 -10.82 -7.906 1 97.56 120 ALA A N 1
ATOM 933 C CA . ALA A 1 120 ? -31.578 -11.938 -7.926 1 97.56 120 ALA A CA 1
ATOM 934 C C . ALA A 1 120 ? -31.906 -12.898 -9.07 1 97.56 120 ALA A C 1
ATOM 936 O O . ALA A 1 120 ? -31.016 -13.633 -9.531 1 97.56 120 ALA A O 1
ATOM 937 N N . GLN A 1 121 ? -33.062 -12.945 -9.516 1 96.44 121 GLN A N 1
ATOM 938 C CA . GLN A 1 121 ? -33.469 -13.852 -10.586 1 96.44 121 GLN A CA 1
ATOM 939 C C . GLN A 1 121 ? -32.812 -13.492 -11.906 1 96.44 121 GLN A C 1
ATOM 941 O O . GLN A 1 121 ? -32.719 -14.328 -12.805 1 96.44 121 GLN A O 1
ATOM 946 N N . GLU A 1 122 ? -32.375 -12.258 -11.953 1 96.25 122 GLU A N 1
ATOM 947 C CA . GLU A 1 122 ? -31.719 -11.797 -13.172 1 96.25 122 GLU A CA 1
ATOM 948 C C . GLU A 1 122 ? -30.25 -12.164 -13.172 1 96.25 122 GLU A C 1
ATOM 950 O O . GLU A 1 122 ? -29.562 -12.008 -14.188 1 96.25 122 GLU A O 1
ATOM 955 N N . TYR A 1 123 ? -29.812 -12.562 -12.07 1 96.75 123 TYR A N 1
ATOM 956 C CA . TYR A 1 123 ? -28.422 -12.984 -11.969 1 96.75 123 TYR A CA 1
ATOM 957 C C . TYR A 1 123 ? -28.203 -14.305 -12.703 1 96.75 123 TYR A C 1
ATOM 959 O O . TYR A 1 123 ? -28.984 -15.25 -12.547 1 96.75 123 TYR A O 1
ATOM 967 N N . PRO A 1 124 ? -27.203 -14.367 -13.477 1 93.38 124 PRO A N 1
ATOM 968 C CA . PRO A 1 124 ? -26.984 -15.609 -14.227 1 93.38 124 PRO A CA 1
ATOM 969 C C . PRO A 1 124 ? -26.844 -16.828 -13.32 1 93.38 124 PRO A C 1
ATOM 971 O O . PRO A 1 124 ? -26.25 -16.734 -12.242 1 93.38 124 PRO A O 1
ATOM 974 N N . GLN A 1 125 ? -27.406 -17.828 -13.781 1 89.75 125 GLN A N 1
ATOM 975 C CA . GLN A 1 125 ? -27.281 -19.062 -13.031 1 89.75 125 GLN A CA 1
ATOM 976 C C . GLN A 1 125 ? -25.891 -19.688 -13.219 1 89.75 125 GLN A C 1
ATOM 978 O O . GLN A 1 125 ? -25.359 -19.719 -14.336 1 89.75 125 GLN A O 1
ATOM 983 N N . LEU A 1 126 ? -25.328 -20.047 -12.094 1 86.44 126 LEU A N 1
ATOM 984 C CA . LEU A 1 126 ? -24.062 -20.734 -12.172 1 86.44 126 LEU A CA 1
ATOM 985 C C . LEU A 1 126 ? -24.25 -22.172 -12.688 1 86.44 126 LEU A C 1
ATOM 987 O O . LEU A 1 126 ? -25.188 -22.844 -12.297 1 86.44 126 LEU A O 1
ATOM 991 N N . PRO A 1 127 ? -23.422 -22.531 -13.562 1 81 127 PRO A N 1
ATOM 992 C CA . PRO A 1 127 ? -23.547 -23.906 -14.07 1 81 127 PRO A CA 1
ATOM 993 C C . PRO A 1 127 ? -23.281 -24.953 -13 1 81 127 PRO A C 1
ATOM 995 O O . PRO A 1 127 ? -22.469 -24.734 -12.094 1 81 127 PRO A O 1
ATOM 998 N N . GLN A 1 128 ? -24.188 -25.922 -13.016 1 78.94 128 GLN A N 1
ATOM 999 C CA . GLN A 1 128 ? -23.891 -27.109 -12.219 1 78.94 128 GLN A CA 1
ATOM 1000 C C . GLN A 1 128 ? -23.016 -28.094 -12.992 1 78.94 128 GLN A C 1
ATOM 1002 O O . GLN A 1 128 ? -23.375 -28.516 -14.094 1 78.94 128 GLN A O 1
ATOM 1007 N N . LEU A 1 129 ? -21.812 -28.25 -12.406 1 79.38 129 LEU A N 1
ATOM 1008 C CA . LEU A 1 129 ? -20.891 -29.109 -13.133 1 79.38 129 LEU A CA 1
ATOM 1009 C C . LEU A 1 129 ? -21.094 -30.578 -12.766 1 79.38 129 LEU A C 1
ATOM 1011 O O . LEU A 1 129 ? -21.156 -30.922 -11.586 1 79.38 129 LEU A O 1
ATOM 1015 N N . HIS A 1 130 ? -21.578 -31.281 -13.727 1 80.19 130 HIS A N 1
ATOM 1016 C CA . HIS A 1 130 ? -21.641 -32.719 -13.594 1 80.19 130 HIS A CA 1
ATOM 1017 C C . HIS A 1 130 ? -20.531 -33.406 -14.398 1 80.19 130 HIS A C 1
ATOM 1019 O O . HIS A 1 130 ? -20.516 -33.312 -15.633 1 80.19 130 HIS A O 1
ATOM 1025 N N . THR A 1 131 ? -19.609 -33.844 -13.672 1 82.19 131 THR A N 1
ATOM 1026 C CA . THR A 1 131 ? -18.516 -34.531 -14.352 1 82.19 131 THR A CA 1
ATOM 1027 C C . THR A 1 131 ? -17.969 -35.656 -13.508 1 82.19 131 THR A C 1
ATOM 1029 O O . THR A 1 131 ? -18.062 -35.625 -12.273 1 82.19 131 THR A O 1
ATOM 1032 N N . GLU A 1 132 ? -17.594 -36.656 -14.227 1 82.88 132 GLU A N 1
ATOM 1033 C CA . GLU A 1 132 ? -16.938 -37.781 -13.539 1 82.88 132 GLU A CA 1
ATOM 1034 C C . GLU A 1 132 ? -15.445 -37.5 -13.352 1 82.88 132 GLU A C 1
ATOM 1036 O O . GLU A 1 132 ? -14.773 -38.188 -12.57 1 82.88 132 GLU A O 1
ATOM 1041 N N . ASP A 1 133 ? -15.008 -36.469 -14.008 1 89.06 133 ASP A N 1
ATOM 1042 C CA . ASP A 1 133 ? -13.602 -36.094 -13.891 1 89.06 133 ASP A CA 1
ATOM 1043 C C . ASP A 1 133 ? -13.383 -35.188 -12.695 1 89.06 133 ASP A C 1
ATOM 1045 O O . ASP A 1 133 ? -13.289 -33.969 -12.844 1 89.06 133 ASP A O 1
ATOM 1049 N N . SER A 1 134 ? -13.344 -35.812 -11.57 1 91.31 134 SER A N 1
ATOM 1050 C CA . SER A 1 134 ? -13.172 -35.062 -10.312 1 91.31 134 SER A CA 1
ATOM 1051 C C . SER A 1 134 ? -12.148 -35.75 -9.414 1 91.31 134 SER A C 1
ATOM 1053 O O . SER A 1 134 ? -12.016 -37 -9.438 1 91.31 134 SER A O 1
ATOM 1055 N N . PHE A 1 135 ? -11.43 -35 -8.672 1 92.19 135 PHE A N 1
ATOM 1056 C CA . PHE A 1 135 ? -10.461 -35.531 -7.711 1 92.19 135 PHE A CA 1
ATOM 1057 C C . PHE A 1 135 ? -10.25 -34.531 -6.574 1 92.19 135 PHE A C 1
ATOM 1059 O O . PHE A 1 135 ? -10.781 -33.406 -6.605 1 92.19 135 PHE A O 1
ATOM 1066 N N . GLU A 1 136 ? -9.555 -34.938 -5.551 1 93.25 136 GLU A N 1
ATOM 1067 C CA . GLU A 1 136 ? -9.352 -34.094 -4.379 1 93.25 136 GLU A CA 1
ATOM 1068 C C . GLU A 1 136 ? -7.871 -33.938 -4.059 1 93.25 136 GLU A C 1
ATOM 1070 O O . GLU A 1 136 ? -7.074 -34.844 -4.305 1 93.25 136 GLU A O 1
ATOM 1075 N N . LEU A 1 137 ? -7.574 -32.781 -3.588 1 93.44 137 LEU A N 1
ATOM 1076 C CA . LEU A 1 137 ? -6.242 -32.438 -3.094 1 93.44 137 LEU A CA 1
ATOM 1077 C C . LEU A 1 137 ? -6.328 -31.656 -1.791 1 93.44 137 LEU A C 1
ATOM 1079 O O . LEU A 1 137 ? -7.324 -30.969 -1.537 1 93.44 137 LEU A O 1
ATOM 1083 N N . PRO A 1 138 ? -5.223 -31.812 -0.937 1 95.06 138 PRO A N 1
ATOM 1084 C CA . PRO A 1 138 ? -5.137 -30.812 0.133 1 95.06 138 PRO A CA 1
ATOM 1085 C C . PRO A 1 138 ? -5.047 -29.375 -0.398 1 95.06 138 PRO A C 1
ATOM 1087 O O . PRO A 1 138 ? -4.395 -29.141 -1.418 1 95.06 138 PRO A O 1
ATOM 1090 N N . THR A 1 139 ? -5.68 -28.438 0.296 1 96.5 139 THR A N 1
ATOM 1091 C CA . THR A 1 139 ? -5.73 -27.047 -0.176 1 96.5 139 THR A CA 1
ATOM 1092 C C . THR A 1 139 ? -4.332 -26.438 -0.212 1 96.5 139 THR A C 1
ATOM 1094 O O . THR A 1 139 ? -4.012 -25.656 -1.109 1 96.5 139 THR A O 1
ATOM 1097 N N . ASP A 1 140 ? -3.512 -26.75 0.786 1 96.31 140 ASP A N 1
ATOM 1098 C CA . ASP A 1 140 ? -2.156 -26.203 0.823 1 96.31 140 ASP A CA 1
ATOM 1099 C C . ASP A 1 140 ? -1.337 -26.688 -0.37 1 96.31 140 ASP A C 1
ATOM 1101 O O . ASP A 1 140 ? -0.514 -25.953 -0.909 1 96.31 140 ASP A O 1
ATOM 1105 N N . LEU A 1 141 ? -1.544 -27.984 -0.793 1 95.62 141 LEU A N 1
ATOM 1106 C CA . LEU A 1 141 ? -0.864 -28.531 -1.961 1 95.62 141 LEU A CA 1
ATOM 1107 C C . LEU A 1 141 ? -1.287 -27.797 -3.23 1 95.62 141 LEU A C 1
ATOM 1109 O O . LEU A 1 141 ? -0.446 -27.453 -4.066 1 95.62 141 LEU A O 1
ATOM 1113 N N . LEU A 1 142 ? -2.566 -27.562 -3.363 1 97.06 142 LEU A N 1
ATOM 1114 C CA . LEU A 1 142 ? -3.049 -26.812 -4.52 1 97.06 142 LEU A CA 1
ATOM 1115 C C . LEU A 1 142 ? -2.443 -25.422 -4.555 1 97.06 142 LEU A C 1
ATOM 1117 O O . LEU A 1 142 ? -2.02 -24.938 -5.609 1 97.06 142 LEU A O 1
ATOM 1121 N N . LYS A 1 143 ? -2.43 -24.75 -3.457 1 97.19 143 LYS A N 1
ATOM 1122 C CA . LYS A 1 143 ? -1.836 -23.422 -3.373 1 97.19 143 LYS A CA 1
ATOM 1123 C C . LYS A 1 143 ? -0.384 -23.438 -3.844 1 97.19 143 LYS A C 1
ATOM 1125 O O . LYS A 1 143 ? 0.045 -22.547 -4.578 1 97.19 143 LYS A O 1
ATOM 1130 N N . ASN A 1 144 ? 0.327 -24.438 -3.443 1 95.94 144 ASN A N 1
ATOM 1131 C CA . ASN A 1 144 ? 1.722 -24.562 -3.85 1 95.94 144 ASN A CA 1
ATOM 1132 C C . ASN A 1 144 ? 1.85 -24.781 -5.355 1 95.94 144 ASN A C 1
ATOM 1134 O O . ASN A 1 144 ? 2.721 -24.203 -6 1 95.94 144 ASN A O 1
ATOM 1138 N N . LEU A 1 145 ? 0.972 -25.688 -5.871 1 97.44 145 LEU A N 1
ATOM 1139 C CA . LEU A 1 145 ? 0.979 -25.953 -7.305 1 97.44 145 LEU A CA 1
ATOM 1140 C C . LEU A 1 145 ? 0.803 -24.656 -8.094 1 97.44 145 LEU A C 1
ATOM 1142 O O . LEU A 1 145 ? 1.527 -24.422 -9.062 1 97.44 145 LEU A O 1
ATOM 1146 N N . ILE A 1 146 ? -0.094 -23.844 -7.633 1 98.31 146 ILE A N 1
ATOM 1147 C CA . ILE A 1 146 ? -0.397 -22.594 -8.312 1 98.31 146 ILE A CA 1
ATOM 1148 C C . ILE A 1 146 ? 0.776 -21.625 -8.156 1 98.31 146 ILE A C 1
ATOM 1150 O O . ILE A 1 146 ? 1.278 -21.078 -9.141 1 98.31 146 ILE A O 1
ATOM 1154 N N . LYS A 1 147 ? 1.253 -21.453 -6.945 1 97 147 LYS A N 1
ATOM 1155 C CA . LYS A 1 147 ? 2.34 -20.516 -6.637 1 97 147 LYS A CA 1
ATOM 1156 C C . LYS A 1 147 ? 3.592 -20.859 -7.441 1 97 147 LYS A C 1
ATOM 1158 O O . LYS A 1 147 ? 4.332 -19.969 -7.855 1 97 147 LYS A O 1
ATOM 1163 N N . GLN A 1 148 ? 3.816 -22.094 -7.695 1 97.81 148 GLN A N 1
ATOM 1164 C CA . GLN A 1 148 ? 5.066 -22.562 -8.281 1 97.81 148 GLN A CA 1
ATOM 1165 C C . GLN A 1 148 ? 4.996 -22.562 -9.805 1 97.81 148 GLN A C 1
ATOM 1167 O O . GLN A 1 148 ? 5.992 -22.828 -10.477 1 97.81 148 GLN A O 1
ATOM 1172 N N . THR A 1 149 ? 3.822 -22.188 -10.383 1 98.62 149 THR A N 1
ATOM 1173 C CA . THR A 1 149 ? 3.736 -22.312 -11.836 1 98.62 149 THR A CA 1
ATOM 1174 C C . THR A 1 149 ? 3.121 -21.062 -12.453 1 98.62 149 THR A C 1
ATOM 1176 O O . THR A 1 149 ? 3.568 -20.594 -13.5 1 98.62 149 THR A O 1
ATOM 1179 N N . VAL A 1 150 ? 2.16 -20.422 -11.805 1 98.75 150 VAL A N 1
ATOM 1180 C CA . VAL A 1 150 ? 1.268 -19.453 -12.422 1 98.75 150 VAL A CA 1
ATOM 1181 C C . VAL A 1 150 ? 2.066 -18.219 -12.875 1 98.75 150 VAL A C 1
ATOM 1183 O O . VAL A 1 150 ? 1.695 -17.547 -13.836 1 98.75 150 VAL A O 1
ATOM 1186 N N . PHE A 1 151 ? 3.141 -17.875 -12.219 1 98.06 151 PHE A N 1
ATOM 1187 C CA . PHE A 1 151 ? 3.922 -16.688 -12.523 1 98.06 151 PHE A CA 1
ATOM 1188 C C . PHE A 1 151 ? 4.543 -16.781 -13.914 1 98.06 151 PHE A C 1
ATOM 1190 O O . PHE A 1 151 ? 5.004 -15.781 -14.469 1 98.06 151 PHE A O 1
ATOM 1197 N N . ALA A 1 152 ? 4.605 -17.953 -14.547 1 98.5 152 ALA A N 1
ATOM 1198 C CA . ALA A 1 152 ? 5.316 -18.156 -15.805 1 98.5 152 ALA A CA 1
ATOM 1199 C C . ALA A 1 152 ? 4.371 -18.047 -17 1 98.5 152 ALA A C 1
ATOM 1201 O O . ALA A 1 152 ? 4.781 -18.234 -18.141 1 98.5 152 ALA A O 1
ATOM 1202 N N . VAL A 1 153 ? 3.098 -17.812 -16.75 1 98.5 153 VAL A N 1
ATOM 1203 C CA . VAL A 1 153 ? 2.162 -17.656 -17.859 1 98.5 153 VAL A CA 1
ATOM 1204 C C . VAL A 1 153 ? 2.473 -16.359 -18.609 1 98.5 153 VAL A C 1
ATOM 1206 O O . VAL A 1 153 ? 3.094 -15.445 -18.062 1 98.5 153 VAL A O 1
ATOM 1209 N N . SER A 1 154 ? 2.016 -16.297 -19.797 1 97.62 154 SER A N 1
ATOM 1210 C CA . SER A 1 154 ? 2.135 -15.07 -20.578 1 97.62 154 SER A CA 1
ATOM 1211 C C . SER A 1 154 ? 1.181 -14 -20.078 1 97.62 154 SER A C 1
ATOM 1213 O O . SER A 1 154 ? 0.051 -14.297 -19.688 1 97.62 154 SER A O 1
ATOM 1215 N N . THR A 1 155 ? 1.663 -12.797 -20.125 1 94.19 155 THR A N 1
ATOM 1216 C CA . THR A 1 155 ? 0.795 -11.68 -19.766 1 94.19 155 THR A CA 1
ATOM 1217 C C . THR A 1 155 ? 0.227 -11.016 -21.016 1 94.19 155 THR A C 1
ATOM 1219 O O . THR A 1 155 ? -0.626 -10.125 -20.922 1 94.19 155 THR A O 1
ATOM 1222 N N . VAL A 1 156 ? 0.681 -11.5 -22.172 1 90 156 VAL A N 1
ATOM 1223 C CA . VAL A 1 156 ? 0.222 -10.922 -23.438 1 90 156 VAL A CA 1
ATOM 1224 C C . VAL A 1 156 ? -0.795 -11.852 -24.094 1 90 156 VAL A C 1
ATOM 1226 O O . VAL A 1 156 ? -0.706 -13.078 -23.953 1 90 156 VAL A O 1
ATOM 1229 N N . GLU A 1 157 ? -1.696 -11.273 -24.922 1 87.5 157 GLU A N 1
ATOM 1230 C CA . GLU A 1 157 ? -2.826 -12.031 -25.438 1 87.5 157 GLU A CA 1
ATOM 1231 C C . GLU A 1 157 ? -2.59 -12.438 -26.891 1 87.5 157 GLU A C 1
ATOM 1233 O O . GLU A 1 157 ? -3.508 -12.906 -27.562 1 87.5 157 GLU A O 1
ATOM 1238 N N . THR A 1 158 ? -1.368 -12.328 -27.406 1 89.69 158 THR A N 1
ATOM 1239 C CA . THR A 1 158 ? -1.089 -12.727 -28.781 1 89.69 158 THR A CA 1
ATOM 1240 C C . THR A 1 158 ? -1.301 -14.227 -28.969 1 89.69 158 THR A C 1
ATOM 1242 O O . THR A 1 158 ? -1.823 -14.656 -30 1 89.69 158 THR A O 1
ATOM 1245 N N . ARG A 1 159 ? -0.929 -15.023 -27.922 1 92.88 159 ARG A N 1
ATOM 1246 C CA . ARG A 1 159 ? -1.218 -16.453 -27.828 1 92.88 159 ARG A CA 1
ATOM 1247 C C . ARG A 1 159 ? -2.004 -16.75 -26.547 1 92.88 159 ARG A C 1
ATOM 1249 O O . ARG A 1 159 ? -1.43 -17.172 -25.547 1 92.88 159 ARG A O 1
ATOM 1256 N N . PRO A 1 160 ? -3.273 -16.625 -26.719 1 96.38 160 PRO A N 1
ATOM 1257 C CA . PRO A 1 160 ? -4.117 -16.703 -25.516 1 96.38 160 PRO A CA 1
ATOM 1258 C C . PRO A 1 160 ? -3.914 -18 -24.734 1 96.38 160 PRO A C 1
ATOM 1260 O O . PRO A 1 160 ? -4 -18 -23.5 1 96.38 160 PRO A O 1
ATOM 1263 N N . ILE A 1 161 ? -3.586 -19.062 -25.391 1 97.56 161 ILE A N 1
ATOM 1264 C CA . ILE A 1 161 ? -3.469 -20.375 -24.75 1 97.56 161 ILE A CA 1
ATOM 1265 C C . ILE A 1 161 ? -2.309 -20.359 -23.75 1 97.56 161 ILE A C 1
ATOM 1267 O O . ILE A 1 161 ? -2.293 -21.141 -22.797 1 97.56 161 ILE A O 1
ATOM 1271 N N . LEU A 1 162 ? -1.342 -19.453 -23.906 1 97.88 162 LEU A N 1
ATOM 1272 C CA . LEU A 1 162 ? -0.163 -19.391 -23.062 1 97.88 162 LEU A CA 1
ATOM 1273 C C . LEU A 1 162 ? -0.427 -18.531 -21.828 1 97.88 162 LEU A C 1
ATOM 1275 O O . LEU A 1 162 ? 0.413 -18.438 -20.938 1 97.88 162 LEU A O 1
ATOM 1279 N N . THR A 1 163 ? -1.614 -17.938 -21.75 1 98.44 163 THR A N 1
ATOM 1280 C CA . THR A 1 163 ? -1.96 -17.109 -20.594 1 98.44 163 THR A CA 1
ATOM 1281 C C . THR A 1 163 ? -2.535 -17.953 -19.469 1 98.44 163 THR A C 1
ATOM 1283 O O . THR A 1 163 ? -3.053 -17.422 -18.484 1 98.44 163 THR A O 1
ATOM 1286 N N . GLY A 1 164 ? -2.432 -19.219 -19.578 1 98.56 164 GLY A N 1
ATOM 1287 C CA . GLY A 1 164 ? -2.959 -20.125 -18.578 1 98.56 164 GLY A CA 1
ATOM 1288 C C . GLY A 1 164 ? -1.971 -21.203 -18.156 1 98.56 164 GLY A C 1
ATOM 1289 O O . GLY A 1 164 ? -0.878 -21.297 -18.719 1 98.56 164 GLY A O 1
ATOM 1290 N N . VAL A 1 165 ? -2.334 -21.906 -17.125 1 98.69 165 VAL A N 1
ATOM 1291 C CA . VAL A 1 165 ? -1.588 -23.062 -16.625 1 98.69 165 VAL A CA 1
ATOM 1292 C C . VAL A 1 165 ? -2.205 -24.344 -17.172 1 98.69 165 VAL A C 1
ATOM 1294 O O . VAL A 1 165 ? -3.408 -24.578 -17.031 1 98.69 165 VAL A O 1
ATOM 1297 N N . ASN A 1 166 ? -1.406 -25.172 -17.797 1 98.25 166 ASN A N 1
ATOM 1298 C CA . ASN A 1 166 ? -1.841 -26.469 -18.297 1 98.25 166 ASN A CA 1
ATOM 1299 C C . ASN A 1 166 ? -1.873 -27.516 -17.188 1 98.25 166 ASN A C 1
ATOM 1301 O O . ASN A 1 166 ? -0.844 -27.812 -16.578 1 98.25 166 ASN A O 1
ATOM 1305 N N . MET A 1 167 ? -3.041 -27.953 -16.906 1 97 167 MET A N 1
ATOM 1306 C CA . MET A 1 167 ? -3.23 -29.062 -15.969 1 97 167 MET A CA 1
ATOM 1307 C C . MET A 1 167 ? -3.459 -30.375 -16.719 1 97 167 MET A C 1
ATOM 1309 O O . MET A 1 167 ? -4.418 -30.5 -17.469 1 97 167 MET A O 1
ATOM 1313 N N . LYS A 1 168 ? -2.547 -31.266 -16.406 1 93.62 168 LYS A N 1
ATOM 1314 C CA . LYS A 1 168 ? -2.578 -32.531 -17.156 1 93.62 168 LYS A CA 1
ATOM 1315 C C . LYS A 1 168 ? -2.385 -33.719 -16.234 1 93.62 168 LYS A C 1
ATOM 1317 O O . LYS A 1 168 ? -1.595 -33.656 -15.297 1 93.62 168 LYS A O 1
ATOM 1322 N N . VAL A 1 169 ? -3.17 -34.75 -16.547 1 90.69 169 VAL A N 1
ATOM 1323 C CA . VAL A 1 169 ? -2.973 -36.031 -15.875 1 90.69 169 VAL A CA 1
ATOM 1324 C C . VAL A 1 169 ? -2.273 -37 -16.812 1 90.69 169 VAL A C 1
ATOM 1326 O O . VAL A 1 169 ? -2.781 -37.312 -17.906 1 90.69 169 VAL A O 1
ATOM 1329 N N . GLU A 1 170 ? -1.122 -37.375 -16.391 1 86.06 170 GLU A N 1
ATOM 1330 C CA . GLU A 1 170 ? -0.323 -38.281 -17.219 1 86.06 170 GLU A CA 1
ATOM 1331 C C . GLU A 1 170 ? 0.46 -39.25 -16.359 1 86.06 170 GLU A C 1
ATOM 1333 O O . GLU A 1 170 ? 1.179 -38.844 -15.445 1 86.06 170 GLU A O 1
ATOM 1338 N N . GLU A 1 171 ? 0.323 -40.562 -16.641 1 83.19 171 GLU A N 1
ATOM 1339 C CA . GLU A 1 171 ? 1.078 -41.625 -15.992 1 83.19 171 GLU A CA 1
ATOM 1340 C C . GLU A 1 171 ? 0.917 -41.562 -14.477 1 83.19 171 GLU A C 1
ATOM 1342 O O . GLU A 1 171 ? 1.904 -41.625 -13.742 1 83.19 171 GLU A O 1
ATOM 1347 N N . GLY A 1 172 ? -0.286 -41.312 -13.984 1 84.75 172 GLY A N 1
ATOM 1348 C CA . GLY A 1 172 ? -0.59 -41.344 -12.562 1 84.75 172 GLY A CA 1
ATOM 1349 C C . GLY A 1 172 ? -0.141 -40.094 -11.836 1 84.75 172 GLY A C 1
ATOM 1350 O O . GLY A 1 172 ? -0.155 -40.031 -10.602 1 84.75 172 GLY A O 1
ATOM 1351 N N . ASN A 1 173 ? 0.246 -39.094 -12.633 1 91.62 173 ASN A N 1
ATOM 1352 C CA . ASN A 1 173 ? 0.683 -37.844 -12.039 1 91.62 173 ASN A CA 1
ATOM 1353 C C . ASN A 1 173 ? -0.18 -36.656 -12.5 1 91.62 173 ASN A C 1
ATOM 1355 O O . ASN A 1 173 ? -0.667 -36.656 -13.633 1 91.62 173 ASN A O 1
ATOM 1359 N N . LEU A 1 174 ? -0.361 -35.781 -11.586 1 94.31 174 LEU A N 1
ATOM 1360 C CA . LEU A 1 174 ? -0.938 -34.469 -11.914 1 94.31 174 LEU A CA 1
ATOM 1361 C C . LEU A 1 174 ? 0.154 -33.469 -12.188 1 94.31 174 LEU A C 1
ATOM 1363 O O . LEU A 1 174 ? 1.037 -33.25 -11.352 1 94.31 174 LEU A O 1
ATOM 1367 N N . ASN A 1 175 ? 0.077 -32.906 -13.406 1 95.38 175 ASN A N 1
ATOM 1368 C CA . ASN A 1 175 ? 1.101 -31.953 -13.82 1 95.38 175 ASN A CA 1
ATOM 1369 C C . ASN A 1 175 ? 0.516 -30.562 -14.039 1 95.38 175 ASN A C 1
ATOM 1371 O O . ASN A 1 175 ? -0.498 -30.406 -14.727 1 95.38 175 ASN A O 1
ATOM 1375 N N . PHE A 1 176 ? 1.061 -29.562 -13.375 1 98 176 PHE A N 1
ATOM 1376 C CA . PHE A 1 176 ? 0.828 -28.172 -13.695 1 98 176 PHE A CA 1
ATOM 1377 C C . PHE A 1 176 ? 1.999 -27.578 -14.477 1 98 176 PHE A C 1
ATOM 1379 O O . PHE A 1 176 ? 3.15 -27.688 -14.047 1 98 176 PHE A O 1
ATOM 1386 N N . ILE A 1 177 ? 1.713 -26.953 -15.656 1 98.12 177 ILE A N 1
ATOM 1387 C CA . ILE A 1 177 ? 2.77 -26.422 -16.5 1 98.12 177 ILE A CA 1
ATOM 1388 C C . ILE A 1 177 ? 2.369 -25.031 -17 1 98.12 177 ILE A C 1
ATOM 1390 O O . ILE A 1 177 ? 1.247 -24.828 -17.484 1 98.12 177 ILE A O 1
ATOM 1394 N N . ALA A 1 178 ? 3.221 -24.062 -16.875 1 98.44 178 ALA A N 1
ATOM 1395 C CA . ALA A 1 178 ? 3.018 -22.719 -17.422 1 98.44 178 ALA A CA 1
ATOM 1396 C C . ALA A 1 178 ? 4.25 -22.234 -18.188 1 98.44 178 ALA A C 1
ATOM 1398 O O . ALA A 1 178 ? 5.383 -22.516 -17.781 1 98.44 178 ALA A O 1
ATOM 1399 N N . THR A 1 179 ? 4.039 -21.562 -19.281 1 98 179 THR A N 1
ATOM 1400 C CA . THR A 1 179 ? 5.145 -21.016 -20.062 1 98 179 THR A CA 1
ATOM 1401 C C . THR A 1 179 ? 4.695 -19.781 -20.828 1 98 179 THR A C 1
ATOM 1403 O O . THR A 1 179 ? 3.533 -19.672 -21.234 1 98 179 THR A O 1
ATOM 1406 N N . ASP A 1 180 ? 5.57 -18.828 -20.938 1 96.81 180 ASP A N 1
ATOM 1407 C CA . ASP A 1 180 ? 5.363 -17.703 -21.844 1 96.81 180 ASP A CA 1
ATOM 1408 C C . ASP A 1 180 ? 6.324 -17.766 -23.031 1 96.81 180 ASP A C 1
ATOM 1410 O O . ASP A 1 180 ? 6.586 -16.75 -23.672 1 96.81 180 ASP A O 1
ATOM 1414 N N . SER A 1 181 ? 6.906 -18.859 -23.281 1 94.5 181 SER A N 1
ATOM 1415 C CA . SER A 1 181 ? 7.82 -19.172 -24.375 1 94.5 181 SER A CA 1
ATOM 1416 C C . SER A 1 181 ? 9.242 -18.75 -24.047 1 94.5 181 SER A C 1
ATOM 1418 O O . SER A 1 181 ? 10.195 -19.156 -24.719 1 94.5 181 SER A O 1
ATOM 1420 N N . HIS A 1 182 ? 9.5 -18 -23.016 1 95.25 182 HIS A N 1
ATOM 1421 C CA . HIS A 1 182 ? 10.844 -17.594 -22.594 1 95.25 182 HIS A CA 1
ATOM 1422 C C . HIS A 1 182 ? 11.273 -18.328 -21.328 1 95.25 182 HIS A C 1
ATOM 1424 O O . HIS A 1 182 ? 12.461 -18.391 -21.016 1 95.25 182 HIS A O 1
ATOM 1430 N N . ARG A 1 183 ? 10.297 -18.766 -20.688 1 97.75 183 ARG A N 1
ATOM 1431 C CA . ARG A 1 183 ? 10.484 -19.547 -19.484 1 97.75 183 ARG A CA 1
ATOM 1432 C C . ARG A 1 183 ? 9.375 -20.594 -19.328 1 97.75 183 ARG A C 1
ATOM 1434 O O . ARG A 1 183 ? 8.375 -20.547 -20.031 1 97.75 183 ARG A O 1
ATOM 1441 N N . LEU A 1 184 ? 9.633 -21.578 -18.469 1 98.31 184 LEU A N 1
ATOM 1442 C CA . LEU A 1 184 ? 8.672 -22.641 -18.188 1 98.31 184 LEU A CA 1
ATOM 1443 C C . LEU A 1 184 ? 8.742 -23.047 -16.719 1 98.31 184 LEU A C 1
ATOM 1445 O O . LEU A 1 184 ? 9.828 -23.203 -16.156 1 98.31 184 LEU A O 1
ATOM 1449 N N . ALA A 1 185 ? 7.617 -23.109 -16.047 1 98.5 185 ALA A N 1
ATOM 1450 C CA . ALA A 1 185 ? 7.48 -23.625 -14.688 1 98.5 185 ALA A CA 1
ATOM 1451 C C . ALA A 1 185 ? 6.594 -24.875 -14.664 1 98.5 185 ALA A C 1
ATOM 1453 O O . ALA A 1 185 ? 5.527 -24.891 -15.289 1 98.5 185 ALA A O 1
ATOM 1454 N N . SER A 1 186 ? 7.031 -25.875 -13.961 1 97.62 186 SER A N 1
ATOM 1455 C CA . SER A 1 186 ? 6.266 -27.109 -13.883 1 97.62 186 SER A CA 1
ATOM 1456 C C . SER A 1 186 ? 6.352 -27.734 -12.484 1 97.62 186 SER A C 1
ATOM 1458 O O . SER A 1 186 ? 7.379 -27.625 -11.812 1 97.62 186 SER A O 1
ATOM 1460 N N . ARG A 1 187 ? 5.305 -28.266 -12.039 1 97.12 187 ARG A N 1
ATOM 1461 C CA . ARG A 1 187 ? 5.191 -29 -10.781 1 97.12 187 ARG A CA 1
ATOM 1462 C C . ARG A 1 187 ? 4.336 -30.25 -10.953 1 97.12 187 ARG A C 1
ATOM 1464 O O . ARG A 1 187 ? 3.238 -30.188 -11.516 1 97.12 187 ARG A O 1
ATOM 1471 N N . ARG A 1 188 ? 4.852 -31.328 -10.547 1 95.06 188 ARG A N 1
ATOM 1472 C CA . ARG A 1 188 ? 4.145 -32.594 -10.656 1 95.06 188 ARG A CA 1
ATOM 1473 C C . ARG A 1 188 ? 3.939 -33.219 -9.273 1 95.06 188 ARG A C 1
ATOM 1475 O O . ARG A 1 188 ? 4.82 -33.156 -8.422 1 95.06 188 ARG A O 1
ATOM 1482 N N . ILE A 1 189 ? 2.807 -33.812 -9.125 1 94.12 189 ILE A N 1
ATOM 1483 C CA . ILE A 1 189 ? 2.537 -34.562 -7.898 1 94.12 189 ILE A CA 1
ATOM 1484 C C . ILE A 1 189 ? 1.88 -35.906 -8.242 1 94.12 189 ILE A C 1
ATOM 1486 O O . ILE A 1 189 ? 1.108 -36 -9.195 1 94.12 189 ILE A O 1
ATOM 1490 N N . PRO A 1 190 ? 2.244 -36.938 -7.398 1 91.56 190 PRO A N 1
ATOM 1491 C CA . PRO A 1 190 ? 1.55 -38.188 -7.625 1 91.56 190 PRO A CA 1
ATOM 1492 C C . PRO A 1 190 ? 0.076 -38.156 -7.227 1 91.56 190 PRO A C 1
ATOM 1494 O O . PRO A 1 190 ? -0.275 -37.5 -6.23 1 91.56 190 PRO A O 1
ATOM 1497 N N . LEU A 1 191 ? -0.708 -38.656 -8.125 1 86.94 191 LEU A N 1
ATOM 1498 C CA . LEU A 1 191 ? -2.115 -38.812 -7.777 1 86.94 191 LEU A CA 1
ATOM 1499 C C . LEU A 1 191 ? -2.34 -40.125 -7.02 1 86.94 191 LEU A C 1
ATOM 1501 O O . LEU A 1 191 ? -1.746 -41.156 -7.352 1 86.94 191 LEU A O 1
ATOM 1505 N N . ASP A 1 192 ? -2.93 -40 -5.949 1 80.75 192 ASP A N 1
ATOM 1506 C CA . ASP A 1 192 ? -3.174 -41.219 -5.168 1 80.75 192 ASP A CA 1
ATOM 1507 C C . ASP A 1 192 ? -4.148 -42.156 -5.883 1 80.75 192 ASP A C 1
ATOM 1509 O O . ASP A 1 192 ? -4.746 -41.781 -6.895 1 80.75 192 ASP A O 1
ATOM 1513 N N . GLU A 1 193 ? -4.289 -43.375 -5.301 1 72.62 193 GLU A N 1
ATOM 1514 C CA . GLU A 1 193 ? -5.156 -44.406 -5.891 1 72.62 193 GLU A CA 1
ATOM 1515 C C . GLU A 1 193 ? -6.602 -43.906 -5.945 1 72.62 193 GLU A C 1
ATOM 1517 O O . GLU A 1 193 ? -7.352 -44.281 -6.848 1 72.62 193 GLU A O 1
ATOM 1522 N N . ALA A 1 194 ? -6.973 -43.094 -5.039 1 70.5 194 ALA A N 1
ATOM 1523 C CA . ALA A 1 194 ? -8.352 -42.625 -4.969 1 70.5 194 ALA A CA 1
ATOM 1524 C C . ALA A 1 194 ? -8.695 -41.75 -6.176 1 70.5 194 ALA A C 1
ATOM 1526 O O . ALA A 1 194 ? -9.867 -41.656 -6.559 1 70.5 194 ALA A O 1
ATOM 1527 N N . ASN A 1 195 ? -7.648 -41.312 -6.785 1 74.06 195 ASN A N 1
ATOM 1528 C CA . ASN A 1 195 ? -7.828 -40.406 -7.914 1 74.06 195 ASN A CA 1
ATOM 1529 C C . ASN A 1 195 ? -7.453 -41.094 -9.234 1 74.06 195 ASN A C 1
ATOM 1531 O O . ASN A 1 195 ? -7.238 -40.406 -10.242 1 74.06 195 ASN A O 1
ATOM 1535 N N . SER A 1 196 ? -7.391 -42.375 -9.266 1 69.44 196 SER A N 1
ATOM 1536 C CA . SER A 1 196 ? -6.926 -43.125 -10.43 1 69.44 196 SER A CA 1
ATOM 1537 C C . SER A 1 196 ? -7.957 -43.094 -11.555 1 69.44 196 SER A C 1
ATOM 1539 O O . SER A 1 196 ? -7.633 -43.406 -12.703 1 69.44 196 SER A O 1
ATOM 1541 N N . GLN A 1 197 ? -9.141 -42.562 -11.289 1 74.12 197 GLN A N 1
ATOM 1542 C CA . GLN A 1 197 ? -10.211 -42.656 -12.281 1 74.12 197 GLN A CA 1
ATOM 1543 C C . GLN A 1 197 ? -10.289 -41.375 -13.102 1 74.12 197 GLN A C 1
ATOM 1545 O O . GLN A 1 197 ? -11.094 -41.25 -14.031 1 74.12 197 GLN A O 1
ATOM 1550 N N . VAL A 1 198 ? -9.445 -40.438 -12.727 1 78.06 198 VAL A N 1
ATOM 1551 C CA . VAL A 1 198 ? -9.484 -39.188 -13.453 1 78.06 198 VAL A CA 1
ATOM 1552 C C . VAL A 1 198 ? -9.094 -39.406 -14.914 1 78.06 198 VAL A C 1
ATOM 1554 O O . VAL A 1 198 ? -8.078 -40.062 -15.195 1 78.06 198 VAL A O 1
ATOM 1557 N N . ARG A 1 199 ? -9.969 -38.906 -15.867 1 75.38 199 ARG A N 1
ATOM 1558 C CA . ARG A 1 199 ? -9.812 -39.281 -17.266 1 75.38 199 ARG A CA 1
ATOM 1559 C C . ARG A 1 199 ? -9.438 -38.062 -18.125 1 75.38 199 ARG A C 1
ATOM 1561 O O . ARG A 1 199 ? -9.133 -38.188 -19.297 1 75.38 199 ARG A O 1
ATOM 1568 N N . PHE A 1 200 ? -9.492 -36.875 -17.469 1 76.75 200 PHE A N 1
ATOM 1569 C CA . PHE A 1 200 ? -9.188 -35.781 -18.375 1 76.75 200 PHE A CA 1
ATOM 1570 C C . PHE A 1 200 ? -7.695 -35.75 -18.703 1 76.75 200 PHE A C 1
ATOM 1572 O O . PHE A 1 200 ? -6.863 -36.094 -17.875 1 76.75 200 PHE A O 1
ATOM 1579 N N . SER A 1 201 ? -7.41 -35.438 -20.016 1 79.56 201 SER A N 1
ATOM 1580 C CA . SER A 1 201 ? -6.012 -35.438 -20.438 1 79.56 201 SER A CA 1
ATOM 1581 C C . SER A 1 201 ? -5.344 -34.094 -20.109 1 79.56 201 SER A C 1
ATOM 1583 O O . SER A 1 201 ? -4.391 -34.031 -19.328 1 79.56 201 SER A O 1
ATOM 1585 N N . SER A 1 202 ? -5.906 -33 -20.719 1 92.12 202 SER A N 1
ATOM 1586 C CA . SER A 1 202 ? -5.262 -31.719 -20.547 1 92.12 202 SER A CA 1
ATOM 1587 C C . SER A 1 202 ? -6.273 -30.578 -20.625 1 92.12 202 SER A C 1
ATOM 1589 O O . SER A 1 202 ? -7.172 -30.609 -21.469 1 92.12 202 SER A O 1
ATOM 1591 N N . VAL A 1 203 ? -6.203 -29.688 -19.656 1 96.44 203 VAL A N 1
ATOM 1592 C CA . VAL A 1 203 ? -6.988 -28.469 -19.719 1 96.44 203 VAL A CA 1
ATOM 1593 C C . VAL A 1 203 ? -6.098 -27.266 -19.375 1 96.44 203 VAL A C 1
ATOM 1595 O O . VAL A 1 203 ? -5.07 -27.422 -18.703 1 96.44 203 VAL A O 1
ATOM 1598 N N . VAL A 1 204 ? -6.504 -26.109 -19.828 1 98.44 204 VAL A N 1
ATOM 1599 C CA . VAL A 1 204 ? -5.723 -24.906 -19.562 1 98.44 204 VAL A CA 1
ATOM 1600 C C . VAL A 1 204 ? -6.562 -23.906 -18.766 1 98.44 204 VAL A C 1
ATOM 1602 O O . VAL A 1 204 ? -7.57 -23.406 -19.25 1 98.44 204 VAL A O 1
ATOM 1605 N N . ILE A 1 205 ? -6.137 -23.672 -17.531 1 98.62 205 ILE A N 1
ATOM 1606 C CA . ILE A 1 205 ? -6.836 -22.766 -16.641 1 98.62 205 ILE A CA 1
ATOM 1607 C C . ILE A 1 205 ? -6.211 -21.375 -16.719 1 98.62 205 ILE A C 1
ATOM 1609 O O . ILE A 1 205 ? -4.996 -21.219 -16.562 1 98.62 205 ILE A O 1
ATOM 1613 N N . PRO A 1 206 ? -7 -20.359 -16.969 1 98.56 206 PRO A N 1
ATOM 1614 C CA . PRO A 1 206 ? -6.426 -19 -17.016 1 98.56 206 PRO A CA 1
ATOM 1615 C C . PRO A 1 206 ? -5.609 -18.656 -15.773 1 98.56 206 PRO A C 1
ATOM 1617 O O . PRO A 1 206 ? -6.043 -18.938 -14.656 1 98.56 206 PRO A O 1
ATOM 1620 N N . GLY A 1 207 ? -4.406 -18.047 -15.984 1 98.56 207 GLY A N 1
ATOM 1621 C CA . GLY A 1 207 ? -3.566 -17.656 -14.867 1 98.56 207 GLY A CA 1
ATOM 1622 C C . GLY A 1 207 ? -4.258 -16.703 -13.914 1 98.56 207 GLY A C 1
ATOM 1623 O O . GLY A 1 207 ? -4.125 -16.828 -12.695 1 98.56 207 GLY A O 1
ATOM 1624 N N . LYS A 1 208 ? -4.996 -15.805 -14.469 1 97.31 208 LYS A N 1
ATOM 1625 C CA . LYS A 1 208 ? -5.738 -14.836 -13.664 1 97.31 208 LYS A CA 1
ATOM 1626 C C . LYS A 1 208 ? -6.695 -15.547 -12.703 1 97.31 208 LYS A C 1
ATOM 1628 O O . LYS A 1 208 ? -6.809 -15.156 -11.539 1 97.31 208 LYS A O 1
ATOM 1633 N N . SER A 1 209 ? -7.352 -16.562 -13.156 1 98.31 209 SER A N 1
ATOM 1634 C CA . SER A 1 209 ? -8.273 -17.328 -12.328 1 98.31 209 SER A CA 1
ATOM 1635 C C . SER A 1 209 ? -7.547 -18 -11.164 1 98.31 209 SER A C 1
ATOM 1637 O O . SER A 1 209 ? -8.008 -17.953 -10.023 1 98.31 209 SER A O 1
ATOM 1639 N N . LEU A 1 210 ? -6.469 -18.547 -11.492 1 98.69 210 LEU A N 1
ATOM 1640 C CA . LEU A 1 210 ? -5.703 -19.281 -10.477 1 98.69 210 LEU A CA 1
ATOM 1641 C C . LEU A 1 210 ? -5.152 -18.312 -9.43 1 98.69 210 LEU A C 1
ATOM 1643 O O . LEU A 1 210 ? -5.09 -18.656 -8.242 1 98.69 210 LEU A O 1
ATOM 1647 N N . ILE A 1 211 ? -4.742 -17.172 -9.859 1 98.25 211 ILE A N 1
ATOM 1648 C CA . ILE A 1 211 ? -4.238 -16.156 -8.938 1 98.25 211 ILE A CA 1
ATOM 1649 C C . ILE A 1 211 ? -5.34 -15.773 -7.949 1 98.25 211 ILE A C 1
ATOM 1651 O O . ILE A 1 211 ? -5.113 -15.727 -6.738 1 98.25 211 ILE A O 1
ATOM 1655 N N . GLU A 1 212 ? -6.523 -15.492 -8.438 1 98 212 GLU A N 1
ATOM 1656 C CA . GLU A 1 212 ? -7.645 -15.133 -7.574 1 98 212 GLU A CA 1
ATOM 1657 C C . GLU A 1 212 ? -8 -16.281 -6.633 1 98 212 GLU A C 1
ATOM 1659 O O . GLU A 1 212 ? -8.297 -16.047 -5.457 1 98 212 GLU A O 1
ATOM 1664 N N . LEU A 1 213 ? -8.023 -17.5 -7.164 1 98.31 213 LEU A N 1
ATOM 1665 C CA . LEU A 1 213 ? -8.305 -18.672 -6.34 1 98.31 213 LEU A CA 1
ATOM 1666 C C . LEU A 1 213 ? -7.312 -18.781 -5.188 1 98.31 213 LEU A C 1
ATOM 1668 O O . LEU A 1 213 ? -7.707 -18.984 -4.039 1 98.31 213 LEU A O 1
ATOM 1672 N N . ASN A 1 214 ? -6.102 -18.609 -5.551 1 97.75 214 ASN A N 1
ATOM 1673 C CA . ASN A 1 214 ? -5.043 -18.719 -4.551 1 97.75 214 ASN A CA 1
ATOM 1674 C C . ASN A 1 214 ? -5.215 -17.703 -3.436 1 97.75 214 ASN A C 1
ATOM 1676 O O . ASN A 1 214 ? -4.871 -17.969 -2.283 1 97.75 214 ASN A O 1
ATOM 1680 N N . LYS A 1 215 ? -5.676 -16.547 -3.693 1 96.56 215 LYS A N 1
ATOM 1681 C CA . LYS A 1 215 ? -5.871 -15.477 -2.719 1 96.56 215 LYS A CA 1
ATOM 1682 C C . LYS A 1 215 ? -6.934 -15.859 -1.689 1 96.56 215 LYS A C 1
ATOM 1684 O O . LYS A 1 215 ? -6.883 -15.406 -0.543 1 96.56 215 LYS A O 1
ATOM 1689 N N . ILE A 1 216 ? -7.891 -16.625 -2.02 1 96.06 216 ILE A N 1
ATOM 1690 C CA . ILE A 1 216 ? -9.023 -16.828 -1.126 1 96.06 216 ILE A CA 1
ATOM 1691 C C . ILE A 1 216 ? -8.906 -18.188 -0.45 1 96.06 216 ILE A C 1
ATOM 1693 O O . ILE A 1 216 ? -9.625 -18.484 0.504 1 96.06 216 ILE A O 1
ATOM 1697 N N . LEU A 1 217 ? -7.992 -19.031 -0.963 1 95.12 217 LEU A N 1
ATOM 1698 C CA . LEU A 1 217 ? -7.766 -20.328 -0.333 1 95.12 217 LEU A CA 1
ATOM 1699 C C . LEU A 1 217 ? -6.941 -20.172 0.941 1 95.12 217 LEU A C 1
ATOM 1701 O O . LEU A 1 217 ? -6 -19.375 0.986 1 95.12 217 LEU A O 1
ATOM 1705 N N . GLU A 1 218 ? -7.391 -20.844 1.916 1 88.69 218 GLU A N 1
ATOM 1706 C CA . GLU A 1 218 ? -6.586 -20.938 3.131 1 88.69 218 GLU A CA 1
ATOM 1707 C C . GLU A 1 218 ? -5.617 -22.109 3.068 1 88.69 218 GLU A C 1
ATOM 1709 O O . GLU A 1 218 ? -5.961 -23.172 2.549 1 88.69 218 GLU A O 1
ATOM 1714 N N . GLY A 1 219 ? -4.391 -21.859 3.451 1 87.38 219 GLY A N 1
ATOM 1715 C CA . GLY A 1 219 ? -3.434 -22.953 3.498 1 87.38 219 GLY A CA 1
ATOM 1716 C C . GLY A 1 219 ? -3.703 -23.938 4.625 1 87.38 219 GLY A C 1
ATOM 1717 O O . GLY A 1 219 ? -3.395 -23.656 5.785 1 87.38 219 GLY A O 1
ATOM 1718 N N . SER A 1 220 ? -4.48 -25.016 4.266 1 89 220 SER A N 1
ATOM 1719 C CA . SER A 1 220 ? -4.824 -26.016 5.266 1 89 220 SER A CA 1
ATOM 1720 C C . SER A 1 220 ? -4.75 -27.422 4.684 1 89 220 SER A C 1
ATOM 1722 O O . SER A 1 220 ? -4.547 -27.594 3.48 1 89 220 SER A O 1
ATOM 1724 N N . GLU A 1 221 ? -4.863 -28.359 5.523 1 89.81 221 GLU A N 1
ATOM 1725 C CA . GLU A 1 221 ? -4.859 -29.766 5.102 1 89.81 221 GLU A CA 1
ATOM 1726 C C . GLU A 1 221 ? -6.254 -30.219 4.688 1 89.81 221 GLU A C 1
ATOM 1728 O O . GLU A 1 221 ? -6.434 -31.344 4.234 1 89.81 221 GLU A O 1
ATOM 1733 N N . ASP A 1 222 ? -7.113 -29.234 4.75 1 92.06 222 ASP A N 1
ATOM 1734 C CA . ASP A 1 222 ? -8.461 -29.578 4.285 1 92.06 222 ASP A CA 1
ATOM 1735 C C . ASP A 1 222 ? -8.461 -29.891 2.791 1 92.06 222 ASP A C 1
ATOM 1737 O O . ASP A 1 222 ? -7.598 -29.406 2.051 1 92.06 222 ASP A O 1
ATOM 1741 N N . SER A 1 223 ? -9.438 -30.672 2.424 1 94.44 223 SER A N 1
ATOM 1742 C CA . SER A 1 223 ? -9.5 -31.125 1.037 1 94.44 223 SER A CA 1
ATOM 1743 C C . SER A 1 223 ? -10.266 -30.141 0.166 1 94.44 223 SER A C 1
ATOM 1745 O O . SER A 1 223 ? -11.195 -29.469 0.64 1 94.44 223 SER A O 1
ATOM 1747 N N . ILE A 1 224 ? -9.875 -30.031 -1.058 1 96.12 224 ILE A N 1
ATOM 1748 C CA . ILE A 1 224 ? -10.594 -29.312 -2.105 1 96.12 224 ILE A CA 1
ATOM 1749 C C . ILE A 1 224 ? -10.867 -30.25 -3.277 1 96.12 224 ILE A C 1
ATOM 1751 O O . ILE A 1 224 ? -9.984 -31 -3.703 1 96.12 224 ILE A O 1
ATOM 1755 N N . GLN A 1 225 ? -12.07 -30.234 -3.701 1 95.38 225 GLN A N 1
ATOM 1756 C CA . GLN A 1 225 ? -12.469 -31.031 -4.852 1 95.38 225 GLN A CA 1
ATOM 1757 C C . GLN A 1 225 ? -12.312 -30.25 -6.152 1 95.38 225 GLN A C 1
ATOM 1759 O O . GLN A 1 225 ? -12.75 -29.094 -6.242 1 95.38 225 GLN A O 1
ATOM 1764 N N . ILE A 1 226 ? -11.68 -30.859 -7.102 1 95.56 226 ILE A N 1
ATOM 1765 C CA . ILE A 1 226 ? -11.5 -30.266 -8.422 1 95.56 226 ILE A CA 1
ATOM 1766 C C . ILE A 1 226 ? -12.266 -31.078 -9.461 1 95.56 226 ILE A C 1
ATOM 1768 O O . ILE A 1 226 ? -12.062 -32.281 -9.602 1 95.56 226 ILE A O 1
ATOM 1772 N N . SER A 1 227 ? -13.188 -30.406 -10.125 1 94.69 227 SER A N 1
ATOM 1773 C CA . SER A 1 227 ? -13.977 -31.031 -11.18 1 94.69 227 SER A CA 1
ATOM 1774 C C . SER A 1 227 ? -13.75 -30.344 -12.523 1 94.69 227 SER A C 1
ATOM 1776 O O . SER A 1 227 ? -13.812 -29.109 -12.617 1 94.69 227 SER A O 1
ATOM 1778 N N . VAL A 1 228 ? -13.508 -31.172 -13.539 1 94.25 228 VAL A N 1
ATOM 1779 C CA . VAL A 1 228 ? -13.109 -30.609 -14.82 1 94.25 228 VAL A CA 1
ATOM 1780 C C . VAL A 1 228 ? -14.109 -31.031 -15.898 1 94.25 228 VAL A C 1
ATOM 1782 O O . VAL A 1 228 ? -14.508 -32.188 -15.969 1 94.25 228 VAL A O 1
ATOM 1785 N N . THR A 1 229 ? -14.562 -30.062 -16.641 1 91.19 229 THR A N 1
ATOM 1786 C CA . THR A 1 229 ? -15.305 -30.312 -17.859 1 91.19 229 THR A CA 1
ATOM 1787 C C . THR A 1 229 ? -14.523 -29.812 -19.078 1 91.19 229 THR A C 1
ATOM 1789 O O . THR A 1 229 ? -13.336 -29.5 -18.969 1 91.19 229 THR A O 1
ATOM 1792 N N . GLU A 1 230 ? -15.203 -29.844 -20.219 1 88.12 230 GLU A N 1
ATOM 1793 C CA . GLU A 1 230 ? -14.539 -29.438 -21.453 1 88.12 230 GLU A CA 1
ATOM 1794 C C . GLU A 1 230 ? -14.195 -27.953 -21.422 1 88.12 230 GLU A C 1
ATOM 1796 O O . GLU A 1 230 ? -13.164 -27.531 -21.953 1 88.12 230 GLU A O 1
ATOM 1801 N N . ASN A 1 231 ? -15.055 -27.25 -20.766 1 93.31 231 ASN A N 1
ATOM 1802 C CA . ASN A 1 231 ? -14.867 -25.812 -20.938 1 93.31 231 ASN A CA 1
ATOM 1803 C C . ASN A 1 231 ? -14.805 -25.094 -19.594 1 93.31 231 ASN A C 1
ATOM 1805 O O . ASN A 1 231 ? -14.672 -23.875 -19.547 1 93.31 231 ASN A O 1
ATOM 1809 N N . GLN A 1 232 ? -14.891 -25.859 -18.484 1 95.56 232 GLN A N 1
ATOM 1810 C CA . GLN A 1 232 ? -14.875 -25.234 -17.156 1 95.56 232 GLN A CA 1
ATOM 1811 C C . GLN A 1 232 ? -14.156 -26.109 -16.141 1 95.56 232 GLN A C 1
ATOM 1813 O O . GLN A 1 232 ? -14.008 -27.312 -16.344 1 95.56 232 GLN A O 1
ATOM 1818 N N . VAL A 1 233 ? -13.719 -25.516 -15.109 1 96.69 233 VAL A N 1
ATOM 1819 C CA . VAL A 1 233 ? -13.156 -26.203 -13.961 1 96.69 233 VAL A CA 1
ATOM 1820 C C . VAL A 1 233 ? -13.773 -25.656 -12.672 1 96.69 233 VAL A C 1
ATOM 1822 O O . VAL A 1 233 ? -13.977 -24.453 -12.547 1 96.69 233 VAL A O 1
ATOM 1825 N N . LEU A 1 234 ? -14.133 -26.562 -11.805 1 96.88 234 LEU A N 1
ATOM 1826 C CA . LEU A 1 234 ? -14.75 -26.203 -10.531 1 96.88 234 LEU A CA 1
ATOM 1827 C C . LEU A 1 234 ? -13.867 -26.625 -9.367 1 96.88 234 LEU A C 1
ATOM 1829 O O . LEU A 1 234 ? -13.398 -27.766 -9.312 1 96.88 234 LEU A O 1
ATOM 1833 N N . PHE A 1 235 ? -13.523 -25.672 -8.5 1 97.12 235 PHE A N 1
ATOM 1834 C CA . PHE A 1 235 ? -12.883 -25.938 -7.215 1 97.12 235 PHE A CA 1
ATOM 1835 C C . PHE A 1 235 ? -13.883 -25.781 -6.074 1 97.12 235 PHE A C 1
ATOM 1837 O O . PHE A 1 235 ? -14.492 -24.734 -5.914 1 97.12 235 PHE A O 1
ATOM 1844 N N . ARG A 1 236 ? -13.969 -26.828 -5.234 1 95.81 236 ARG A N 1
ATOM 1845 C CA . ARG A 1 236 ? -15.016 -26.812 -4.223 1 95.81 236 ARG A CA 1
ATOM 1846 C C . ARG A 1 236 ? -14.469 -27.219 -2.855 1 95.81 236 ARG A C 1
ATOM 1848 O O . ARG A 1 236 ? -13.797 -28.234 -2.727 1 95.81 236 ARG A O 1
ATOM 1855 N N . THR A 1 237 ? -14.617 -26.406 -1.909 1 95.44 237 THR A N 1
ATOM 1856 C CA . THR A 1 237 ? -14.445 -26.75 -0.502 1 95.44 237 THR A CA 1
ATOM 1857 C C . THR A 1 237 ? -15.781 -26.766 0.223 1 95.44 237 THR A C 1
ATOM 1859 O O . THR A 1 237 ? -16.844 -26.656 -0.409 1 95.44 237 THR A O 1
ATOM 1862 N N . ARG A 1 238 ? -15.719 -26.953 1.54 1 93 238 ARG A N 1
ATOM 1863 C CA . ARG A 1 238 ? -16.938 -27 2.334 1 93 238 ARG A CA 1
ATOM 1864 C C . ARG A 1 238 ? -17.734 -25.703 2.195 1 93 238 ARG A C 1
ATOM 1866 O O . ARG A 1 238 ? -18.969 -25.734 2.109 1 93 238 ARG A O 1
ATOM 1873 N N . HIS A 1 239 ? -17.047 -24.547 2.055 1 94.25 239 HIS A N 1
ATOM 1874 C CA . HIS A 1 239 ? -17.75 -23.266 2.133 1 94.25 239 HIS A CA 1
ATOM 1875 C C . HIS A 1 239 ? -17.484 -22.422 0.889 1 94.25 239 HIS A C 1
ATOM 1877 O O . HIS A 1 239 ? -17.906 -21.266 0.821 1 94.25 239 HIS A O 1
ATOM 1883 N N . LEU A 1 240 ? -16.812 -23.016 -0.076 1 95.81 240 LEU A N 1
ATOM 1884 C CA . LEU A 1 240 ? -16.391 -22.203 -1.217 1 95.81 240 LEU A CA 1
ATOM 1885 C C . LEU A 1 240 ? -16.578 -22.969 -2.523 1 95.81 240 LEU A C 1
ATOM 1887 O O . LEU A 1 240 ? -16.266 -24.156 -2.605 1 95.81 240 LEU A O 1
ATOM 1891 N N . TYR A 1 241 ? -17.234 -22.328 -3.422 1 95.69 241 TYR A N 1
ATOM 1892 C CA . TYR A 1 241 ? -17.375 -22.766 -4.805 1 95.69 241 TYR A CA 1
ATOM 1893 C C . TYR A 1 241 ? -16.734 -21.766 -5.766 1 95.69 241 TYR A C 1
ATOM 1895 O O . TYR A 1 241 ? -17.125 -20.609 -5.828 1 95.69 241 TYR A O 1
ATOM 1903 N N . PHE A 1 242 ? -15.664 -22.188 -6.508 1 97.62 242 PHE A N 1
ATOM 1904 C CA . PHE A 1 242 ? -14.938 -21.359 -7.457 1 97.62 242 PHE A CA 1
ATOM 1905 C C . PHE A 1 242 ? -14.977 -21.969 -8.859 1 97.62 242 PHE A C 1
ATOM 1907 O O . PHE A 1 242 ? -14.398 -23.016 -9.094 1 97.62 242 PHE A O 1
ATOM 1914 N N . LEU A 1 243 ? -15.617 -21.266 -9.75 1 97.44 243 LEU A N 1
ATOM 1915 C CA . LEU A 1 243 ? -15.789 -21.734 -11.125 1 97.44 243 LEU A CA 1
ATOM 1916 C C . LEU A 1 243 ? -15.008 -20.844 -12.094 1 97.44 243 LEU A C 1
ATOM 1918 O O . LEU A 1 243 ? -15.07 -19.625 -12.016 1 97.44 243 LEU A O 1
ATOM 1922 N N . SER A 1 244 ? -14.273 -21.469 -12.984 1 97.75 244 SER A N 1
ATOM 1923 C CA . SER A 1 244 ? -13.531 -20.719 -13.992 1 97.75 244 SER A CA 1
ATOM 1924 C C . SER A 1 244 ? -13.727 -21.328 -15.383 1 97.75 244 SER A C 1
ATOM 1926 O O . SER A 1 244 ? -13.805 -22.547 -15.523 1 97.75 244 SER A O 1
ATOM 1928 N N . ARG A 1 245 ? -13.82 -20.438 -16.344 1 96.62 245 ARG A N 1
ATOM 1929 C CA . ARG A 1 245 ? -13.742 -20.891 -17.734 1 96.62 245 ARG A CA 1
ATOM 1930 C C . ARG A 1 245 ? -12.328 -21.344 -18.078 1 96.62 245 ARG A C 1
ATOM 1932 O O . ARG A 1 245 ? -11.352 -20.844 -17.516 1 96.62 245 ARG A O 1
ATOM 1939 N N . LEU A 1 246 ? -12.328 -22.344 -19 1 97.56 246 LEU A N 1
ATOM 1940 C CA . LEU A 1 246 ? -11.047 -22.828 -19.484 1 97.56 246 LEU A CA 1
ATOM 1941 C C . LEU A 1 246 ? -10.68 -22.156 -20.812 1 97.56 246 LEU A C 1
ATOM 1943 O O . LEU A 1 246 ? -11.555 -21.641 -21.516 1 97.56 246 LEU A O 1
ATOM 1947 N N . LEU A 1 247 ? -9.383 -22.047 -21.047 1 97.56 247 LEU A N 1
ATOM 1948 C CA . LEU A 1 247 ? -8.93 -21.547 -22.344 1 97.56 247 LEU A CA 1
ATOM 1949 C C . LEU A 1 247 ? -9.078 -22.625 -23.406 1 97.56 247 LEU A C 1
ATOM 1951 O O . LEU A 1 247 ? -8.852 -23.812 -23.141 1 97.56 247 LEU A O 1
ATOM 1955 N N . ASP A 1 248 ? -9.398 -22.125 -24.547 1 95 248 ASP A N 1
ATOM 1956 C CA . ASP A 1 248 ? -9.539 -23.031 -25.688 1 95 248 ASP A CA 1
ATOM 1957 C C . ASP A 1 248 ? -8.242 -23.094 -26.484 1 95 248 ASP A C 1
ATOM 1959 O O . ASP A 1 248 ? -7.539 -22.094 -26.625 1 95 248 ASP A O 1
ATOM 1963 N N . GLY A 1 249 ? -7.926 -24.328 -26.938 1 93.44 249 GLY A N 1
ATOM 1964 C CA . GLY A 1 249 ? -6.762 -24.5 -27.797 1 93.44 249 GLY A CA 1
ATOM 1965 C C . GLY A 1 249 ? -5.84 -25.609 -27.328 1 93.44 249 GLY A C 1
ATOM 1966 O O . GLY A 1 249 ? -6.098 -26.25 -26.312 1 93.44 249 GLY A O 1
ATOM 1967 N N . ASN A 1 250 ? -4.855 -25.844 -28.141 1 93.38 250 ASN A N 1
ATOM 1968 C CA . ASN A 1 250 ? -3.854 -26.859 -27.828 1 93.38 250 ASN A CA 1
ATOM 1969 C C . ASN A 1 250 ? -2.627 -26.25 -27.156 1 93.38 250 ASN A C 1
ATOM 1971 O O . ASN A 1 250 ? -1.979 -25.359 -27.719 1 93.38 250 ASN A O 1
ATOM 1975 N N . TYR A 1 251 ? -2.449 -26.719 -26.031 1 95.75 251 TYR A N 1
ATOM 1976 C CA . TYR A 1 251 ? -1.242 -26.266 -25.344 1 95.75 251 TYR A CA 1
ATOM 1977 C C . TYR A 1 251 ? 0.002 -26.875 -25.984 1 95.75 251 TYR A C 1
ATOM 1979 O O . TYR A 1 251 ? 0.001 -28.047 -26.375 1 95.75 251 TYR A O 1
ATOM 1987 N N . PRO A 1 252 ? 1.076 -26.109 -26.109 1 94.38 252 PRO A N 1
ATOM 1988 C CA . PRO A 1 252 ? 2.262 -26.656 -26.766 1 94.38 252 PRO A CA 1
ATOM 1989 C C . PRO A 1 252 ? 2.881 -27.828 -26.016 1 94.38 252 PRO A C 1
ATOM 1991 O O . PRO A 1 252 ? 2.727 -27.938 -24.797 1 94.38 252 PRO A O 1
ATOM 1994 N N . GLU A 1 253 ? 3.521 -28.672 -26.797 1 92.31 253 GLU A N 1
ATOM 1995 C CA . GLU A 1 253 ? 4.312 -29.734 -26.172 1 92.31 253 GLU A CA 1
ATOM 1996 C C . GLU A 1 253 ? 5.582 -29.172 -25.547 1 92.31 253 GLU A C 1
ATOM 1998 O O . GLU A 1 253 ? 6.477 -28.688 -26.25 1 92.31 253 GLU A O 1
ATOM 2003 N N . THR A 1 254 ? 5.676 -29.234 -24.203 1 91.88 254 THR A N 1
ATOM 2004 C CA . THR A 1 254 ? 6.754 -28.547 -23.5 1 91.88 254 THR A CA 1
ATOM 2005 C C . THR A 1 254 ? 7.844 -29.547 -23.094 1 91.88 254 THR A C 1
ATOM 2007 O O . THR A 1 254 ? 8.961 -29.141 -22.75 1 91.88 254 THR A O 1
ATOM 2010 N N . SER A 1 255 ? 7.566 -30.828 -23.109 1 89.88 255 SER A N 1
ATOM 2011 C CA . SER A 1 255 ? 8.531 -31.828 -22.656 1 89.88 255 SER A CA 1
ATOM 2012 C C . SER A 1 255 ? 9.797 -31.797 -23.516 1 89.88 255 SER A C 1
ATOM 2014 O O . SER A 1 255 ? 10.891 -32.062 -23 1 89.88 255 SER A O 1
ATOM 2016 N N . ARG A 1 256 ? 9.641 -31.406 -24.719 1 88.94 256 ARG A N 1
ATOM 2017 C CA . ARG A 1 256 ? 10.773 -31.406 -25.641 1 88.94 256 ARG A CA 1
ATOM 2018 C C . ARG A 1 256 ? 11.711 -30.234 -25.359 1 88.94 256 ARG A C 1
ATOM 2020 O O . ARG A 1 256 ? 12.867 -30.234 -25.797 1 88.94 256 ARG A O 1
ATOM 2027 N N . LEU A 1 257 ? 11.273 -29.281 -24.609 1 90.06 257 LEU A N 1
ATOM 2028 C CA . LEU A 1 257 ? 12.055 -28.094 -24.312 1 90.06 257 LEU A CA 1
ATOM 2029 C C . LEU A 1 257 ? 13 -28.328 -23.141 1 90.06 257 LEU A C 1
ATOM 2031 O O . LEU A 1 257 ? 13.938 -27.562 -22.922 1 90.06 257 LEU A O 1
ATOM 2035 N N . ILE A 1 258 ? 12.789 -29.359 -22.422 1 93.44 258 ILE A N 1
ATOM 2036 C CA . ILE A 1 258 ? 13.539 -29.625 -21.203 1 93.44 258 ILE A CA 1
ATOM 2037 C C . ILE A 1 258 ? 14.82 -30.391 -21.531 1 93.44 258 ILE A C 1
ATOM 2039 O O . ILE A 1 258 ? 14.766 -31.531 -22 1 93.44 258 ILE A O 1
ATOM 2043 N N . PRO A 1 259 ? 15.906 -29.828 -21.188 1 94.06 259 PRO A N 1
ATOM 2044 C CA . PRO A 1 259 ? 17.172 -30.516 -21.484 1 94.06 259 PRO A CA 1
ATOM 2045 C C . PRO A 1 259 ? 17.359 -31.781 -20.672 1 94.06 259 PRO A C 1
ATOM 2047 O O . PRO A 1 259 ? 17 -31.828 -19.5 1 94.06 259 PRO A O 1
ATOM 2050 N N . GLU A 1 260 ? 17.922 -32.781 -21.297 1 91.12 260 GLU A N 1
ATOM 2051 C CA . GLU A 1 260 ? 18.141 -34.062 -20.641 1 91.12 260 GLU A CA 1
ATOM 2052 C C . GLU A 1 260 ? 19.562 -34.156 -20.109 1 91.12 260 GLU A C 1
ATOM 2054 O O . GLU A 1 260 ? 19.844 -35 -19.25 1 91.12 260 GLU A O 1
ATOM 2059 N N . GLN A 1 261 ? 20.375 -33.406 -20.688 1 93.44 261 GLN A N 1
ATOM 2060 C CA . GLN A 1 261 ? 21.766 -33.406 -20.266 1 93.44 261 GLN A CA 1
ATOM 2061 C C . GLN A 1 261 ? 22.25 -32.031 -19.875 1 93.44 261 GLN A C 1
ATOM 2063 O O . GLN A 1 261 ? 21.719 -31.016 -20.344 1 93.44 261 GLN A O 1
ATOM 2068 N N . SER A 1 262 ? 23.188 -32.031 -18.922 1 95.69 262 SER A N 1
ATOM 2069 C CA . SER A 1 262 ? 23.781 -30.781 -18.5 1 95.69 262 SER A CA 1
ATOM 2070 C C . SER A 1 262 ? 25.297 -30.812 -18.609 1 95.69 262 SER A C 1
ATOM 2072 O O . SER A 1 262 ? 25.922 -31.875 -18.438 1 95.69 262 SER A O 1
ATOM 2074 N N . LYS A 1 263 ? 25.859 -29.734 -18.906 1 97.88 263 LYS A N 1
ATOM 2075 C CA . LYS A 1 263 ? 27.312 -29.594 -19.016 1 97.88 263 LYS A CA 1
ATOM 2076 C C . LYS A 1 263 ? 27.891 -28.969 -17.75 1 97.88 263 LYS A C 1
ATOM 2078 O O . LYS A 1 263 ? 29.078 -29.172 -17.438 1 97.88 263 LYS A O 1
ATOM 2083 N N . THR A 1 264 ? 27.172 -28.188 -17.078 1 98 264 THR A N 1
ATOM 2084 C CA . THR A 1 264 ? 27.578 -27.531 -15.852 1 98 264 THR A CA 1
ATOM 2085 C C . THR A 1 264 ? 26.453 -27.578 -14.812 1 98 264 THR A C 1
ATOM 2087 O O . THR A 1 264 ? 25.297 -27.281 -15.117 1 98 264 THR A O 1
ATOM 2090 N N . ILE A 1 265 ? 26.75 -28.047 -13.609 1 97.88 265 ILE A N 1
ATOM 2091 C CA . ILE A 1 265 ? 25.781 -28.109 -12.523 1 97.88 265 ILE A CA 1
ATOM 2092 C C . ILE A 1 265 ? 26.266 -27.25 -11.352 1 97.88 265 ILE A C 1
ATOM 2094 O O . ILE A 1 265 ? 27.391 -27.422 -10.875 1 97.88 265 ILE A O 1
ATOM 2098 N N . VAL A 1 266 ? 25.469 -26.312 -10.922 1 98.06 266 VAL A N 1
ATOM 2099 C CA . VAL A 1 266 ? 25.797 -25.453 -9.797 1 98.06 266 VAL A CA 1
ATOM 2100 C C . VAL A 1 266 ? 24.828 -25.703 -8.648 1 98.06 266 VAL A C 1
ATOM 2102 O O . VAL A 1 266 ? 23.609 -25.672 -8.836 1 98.06 266 VAL A O 1
ATOM 2105 N N . HIS A 1 267 ? 25.312 -26.047 -7.48 1 97.81 267 HIS A N 1
ATOM 2106 C CA . HIS A 1 267 ? 24.531 -26.109 -6.25 1 97.81 267 HIS A CA 1
ATOM 2107 C C . HIS A 1 267 ? 24.734 -24.859 -5.402 1 97.81 267 HIS A C 1
ATOM 2109 O O . HIS A 1 267 ? 25.875 -24.469 -5.125 1 97.81 267 HIS A O 1
ATOM 2115 N N . SER A 1 268 ? 23.672 -24.234 -5.043 1 97.06 268 SER A N 1
ATOM 2116 C CA . SER A 1 268 ? 23.812 -22.969 -4.324 1 97.06 268 SER A CA 1
ATOM 2117 C C . SER A 1 268 ? 22.672 -22.781 -3.326 1 97.06 268 SER A C 1
ATOM 2119 O O . SER A 1 268 ? 21.625 -23.422 -3.441 1 97.06 268 SER A O 1
ATOM 2121 N N . ALA A 1 269 ? 22.938 -21.953 -2.299 1 97.5 269 ALA A N 1
ATOM 2122 C CA . ALA A 1 269 ? 21.859 -21.516 -1.404 1 97.5 269 ALA A CA 1
ATOM 2123 C C . ALA A 1 269 ? 20.844 -20.656 -2.141 1 97.5 269 ALA A C 1
ATOM 2125 O O . ALA A 1 269 ? 21.219 -19.703 -2.842 1 97.5 269 ALA A O 1
ATOM 2126 N N . THR A 1 270 ? 19.578 -20.953 -1.977 1 97.69 270 THR A N 1
ATOM 2127 C CA . THR A 1 270 ? 18.5 -20.297 -2.727 1 97.69 270 THR A CA 1
ATOM 2128 C C . THR A 1 270 ? 18.453 -18.797 -2.398 1 97.69 270 THR A C 1
ATOM 2130 O O . THR A 1 270 ? 18.469 -17.969 -3.299 1 97.69 270 THR A O 1
ATOM 2133 N N . LYS A 1 271 ? 18.453 -18.469 -1.149 1 97.19 271 LYS A N 1
ATOM 2134 C CA . LYS A 1 271 ? 18.281 -17.094 -0.692 1 97.19 271 LYS A CA 1
ATOM 2135 C C . LYS A 1 271 ? 19.469 -16.219 -1.113 1 97.19 271 LYS A C 1
ATOM 2137 O O . LYS A 1 271 ? 19.281 -15.102 -1.575 1 97.19 271 LYS A O 1
ATOM 2142 N N . GLU A 1 272 ? 20.641 -16.75 -0.967 1 96.81 272 GLU A N 1
ATOM 2143 C CA . GLU A 1 272 ? 21.844 -16 -1.323 1 96.81 272 GLU A CA 1
ATOM 2144 C C . GLU A 1 272 ? 21.891 -15.703 -2.818 1 96.81 272 GLU A C 1
ATOM 2146 O O . GLU A 1 272 ? 22.203 -14.586 -3.225 1 96.81 272 GLU A O 1
ATOM 2151 N N . LEU A 1 273 ? 21.578 -16.719 -3.541 1 97.69 273 LEU A N 1
ATOM 2152 C CA . LEU A 1 273 ? 21.547 -16.547 -4.988 1 97.69 273 LEU A CA 1
ATOM 2153 C C . LEU A 1 273 ? 20.484 -15.523 -5.395 1 97.69 273 LEU A C 1
ATOM 2155 O O . LEU A 1 273 ? 20.75 -14.641 -6.211 1 97.69 273 LEU A O 1
ATOM 2159 N N . LEU A 1 274 ? 19.312 -15.617 -4.848 1 98.25 274 LEU A N 1
ATOM 2160 C CA . LEU A 1 274 ? 18.219 -14.711 -5.125 1 98.25 274 LEU A CA 1
ATOM 2161 C C . LEU A 1 274 ? 18.609 -13.266 -4.82 1 98.25 274 LEU A C 1
ATOM 2163 O O . LEU A 1 274 ? 18.422 -12.375 -5.652 1 98.25 274 LEU A O 1
ATOM 2167 N N . GLN A 1 275 ? 19.219 -13.023 -3.684 1 97.69 275 GLN A N 1
ATOM 2168 C CA . GLN A 1 275 ? 19.609 -11.68 -3.268 1 97.69 275 GLN A CA 1
ATOM 2169 C C . GLN A 1 275 ? 20.688 -11.117 -4.176 1 97.69 275 GLN A C 1
ATOM 2171 O O . GLN A 1 275 ? 20.688 -9.93 -4.504 1 97.69 275 GLN A O 1
ATOM 2176 N N . SER A 1 276 ? 21.609 -11.961 -4.52 1 97.94 276 SER A N 1
ATOM 2177 C CA . SER A 1 276 ? 22.688 -11.531 -5.395 1 97.94 276 SER A CA 1
ATOM 2178 C C . SER A 1 276 ? 22.172 -11.125 -6.766 1 97.94 276 SER A C 1
ATOM 2180 O O . SER A 1 276 ? 22.594 -10.117 -7.324 1 97.94 276 SER A O 1
ATOM 2182 N N . ILE A 1 277 ? 21.281 -11.93 -7.277 1 97.69 277 ILE A N 1
ATOM 2183 C CA . ILE A 1 277 ? 20.688 -11.609 -8.57 1 97.69 277 ILE A CA 1
ATOM 2184 C C . ILE A 1 277 ? 19.875 -10.32 -8.461 1 97.69 277 ILE A C 1
ATOM 2186 O O . ILE A 1 277 ? 19.891 -9.492 -9.367 1 97.69 277 ILE A O 1
ATOM 2190 N N . ASP A 1 278 ? 19.188 -10.156 -7.398 1 97.19 278 ASP A N 1
ATOM 2191 C CA . ASP A 1 278 ? 18.406 -8.945 -7.145 1 97.19 278 ASP A CA 1
ATOM 2192 C C . ASP A 1 278 ? 19.297 -7.707 -7.148 1 97.19 278 ASP A C 1
ATOM 2194 O O . ASP A 1 278 ? 18.984 -6.711 -7.797 1 97.19 278 ASP A O 1
ATOM 2198 N N . ARG A 1 279 ? 20.406 -7.758 -6.426 1 97.25 279 ARG A N 1
ATOM 2199 C CA . ARG A 1 279 ? 21.375 -6.66 -6.406 1 97.25 279 ARG A CA 1
ATOM 2200 C C . ARG A 1 279 ? 21.938 -6.402 -7.801 1 97.25 279 ARG A C 1
ATOM 2202 O O . ARG A 1 279 ? 22 -5.254 -8.242 1 97.25 279 ARG A O 1
ATOM 2209 N N . ALA A 1 280 ? 22.266 -7.465 -8.469 1 96.69 280 ALA A N 1
ATOM 2210 C CA . ALA A 1 280 ? 22.844 -7.332 -9.805 1 96.69 280 ALA A CA 1
ATOM 2211 C C . ALA A 1 280 ? 21.844 -6.723 -10.781 1 96.69 280 ALA A C 1
ATOM 2213 O O . ALA A 1 280 ? 22.219 -6.051 -11.734 1 96.69 280 ALA A O 1
ATOM 2214 N N . SER A 1 281 ? 20.609 -6.953 -10.523 1 96.12 281 SER A N 1
ATOM 2215 C CA . SER A 1 281 ? 19.562 -6.512 -11.438 1 96.12 281 SER A CA 1
ATOM 2216 C C . SER A 1 281 ? 19.312 -5.008 -11.312 1 96.12 281 SER A C 1
ATOM 2218 O O . SER A 1 281 ? 18.688 -4.406 -12.18 1 96.12 281 SER A O 1
ATOM 2220 N N . LEU A 1 282 ? 19.75 -4.312 -10.289 1 95.25 282 LEU A N 1
ATOM 2221 C CA . LEU A 1 282 ? 19.469 -2.912 -10 1 95.25 282 LEU A CA 1
ATOM 2222 C C . LEU A 1 282 ? 19.953 -2.016 -11.141 1 95.25 282 LEU A C 1
ATOM 2224 O O . LEU A 1 282 ? 19.312 -1.017 -11.469 1 95.25 282 LEU A O 1
ATOM 2228 N N . LEU A 1 283 ? 21.078 -2.363 -11.766 1 92.62 283 LEU A N 1
ATOM 2229 C CA . LEU A 1 283 ? 21.641 -1.526 -12.82 1 92.62 283 LEU A CA 1
ATOM 2230 C C . LEU A 1 283 ? 21.266 -2.068 -14.195 1 92.62 283 LEU A C 1
ATOM 2232 O O . LEU A 1 283 ? 21.609 -1.468 -15.219 1 92.62 283 LEU A O 1
ATOM 2236 N N . ALA A 1 284 ? 20.609 -3.246 -14.156 1 86.38 284 ALA A N 1
ATOM 2237 C CA . ALA A 1 284 ? 20.219 -3.881 -15.414 1 86.38 284 ALA A CA 1
ATOM 2238 C C . ALA A 1 284 ? 18.906 -3.303 -15.93 1 86.38 284 ALA A C 1
ATOM 2240 O O . ALA A 1 284 ? 18.562 -3.467 -17.109 1 86.38 284 ALA A O 1
ATOM 2241 N N . LYS A 1 285 ? 18.094 -2.639 -15.023 1 73.81 285 LYS A N 1
ATOM 2242 C CA . LYS A 1 285 ? 16.75 -2.162 -15.336 1 73.81 285 LYS A CA 1
ATOM 2243 C C . LYS A 1 285 ? 16.75 -1.24 -16.547 1 73.81 285 LYS A C 1
ATOM 2245 O O . LYS A 1 285 ? 15.773 -1.177 -17.297 1 73.81 285 LYS A O 1
ATOM 2250 N N . GLU A 1 286 ? 17.875 -0.606 -16.734 1 62.72 286 GLU A N 1
ATOM 2251 C CA . GLU A 1 286 ? 17.984 0.373 -17.812 1 62.72 286 GLU A CA 1
ATOM 2252 C C . GLU A 1 286 ? 18.062 -0.312 -19.172 1 62.72 286 GLU A C 1
ATOM 2254 O O . GLU A 1 286 ? 17.734 0.294 -20.203 1 62.72 286 GLU A O 1
ATOM 2259 N N . SER A 1 287 ? 18.516 -1.511 -19.141 1 61.44 287 SER A N 1
ATOM 2260 C CA . SER A 1 287 ? 18.562 -2.266 -20.375 1 61.44 287 SER A CA 1
ATOM 2261 C C . SER A 1 287 ? 17.25 -3.004 -20.625 1 61.44 287 SER A C 1
ATOM 2263 O O . SER A 1 287 ? 16.484 -3.271 -19.688 1 61.44 287 SER A O 1
ATOM 2265 N N . LYS A 1 288 ? 17.062 -3.189 -21.859 1 60.88 288 LYS A N 1
ATOM 2266 C CA . LYS A 1 288 ? 15.922 -4 -22.297 1 60.88 288 LYS A CA 1
ATOM 2267 C C . LYS A 1 288 ? 15.969 -5.387 -21.656 1 60.88 288 LYS A C 1
ATOM 2269 O O . LYS A 1 288 ? 17 -6.066 -21.703 1 60.88 288 LYS A O 1
ATOM 2274 N N . ASN A 1 289 ? 15.078 -5.785 -20.641 1 66.69 289 ASN A N 1
ATOM 2275 C CA . ASN A 1 289 ? 14.766 -7.125 -20.156 1 66.69 289 ASN A CA 1
ATOM 2276 C C . ASN A 1 289 ? 15.453 -7.418 -18.828 1 66.69 289 ASN A C 1
ATOM 2278 O O . ASN A 1 289 ? 15.438 -8.555 -18.344 1 66.69 289 ASN A O 1
ATOM 2282 N N . ASN A 1 290 ? 16.203 -6.477 -18.172 1 87.19 290 ASN A N 1
ATOM 2283 C CA . ASN A 1 290 ? 16.828 -6.734 -16.875 1 87.19 290 ASN A CA 1
ATOM 2284 C C . ASN A 1 290 ? 17.797 -7.914 -16.938 1 87.19 290 ASN A C 1
ATOM 2286 O O . ASN A 1 290 ? 17.688 -8.844 -16.141 1 87.19 290 ASN A O 1
ATOM 2290 N N . VAL A 1 291 ? 18.812 -7.867 -17.938 1 93.75 291 VAL A N 1
ATOM 2291 C CA . VAL A 1 291 ? 19.703 -8.984 -18.234 1 93.75 291 VAL A CA 1
ATOM 2292 C C . VAL A 1 291 ? 20.859 -8.992 -17.25 1 93.75 291 VAL A C 1
ATOM 2294 O O . VAL A 1 291 ? 21.484 -7.957 -17 1 93.75 291 VAL A O 1
ATOM 2297 N N . VAL A 1 292 ? 21.203 -10.148 -16.688 1 95.69 292 VAL A N 1
ATOM 2298 C CA . VAL A 1 292 ? 22.359 -10.359 -15.82 1 95.69 292 VAL A CA 1
ATOM 2299 C C . VAL A 1 292 ? 23.219 -11.484 -16.391 1 95.69 292 VAL A C 1
ATOM 2301 O O . VAL A 1 292 ? 22.734 -12.359 -17.109 1 95.69 292 VAL A O 1
ATOM 2304 N N . ARG A 1 293 ? 24.484 -11.414 -16.125 1 96.5 293 ARG A N 1
ATOM 2305 C CA . ARG A 1 293 ? 25.438 -12.422 -16.562 1 96.5 293 ARG A CA 1
ATOM 2306 C C . ARG A 1 293 ? 25.938 -13.25 -15.391 1 96.5 293 ARG A C 1
ATOM 2308 O O . ARG A 1 293 ? 26.219 -12.711 -14.32 1 96.5 293 ARG A O 1
ATOM 2315 N N . LEU A 1 294 ? 25.969 -14.508 -15.602 1 97.88 294 LEU A N 1
ATOM 2316 C CA . LEU A 1 294 ? 26.516 -15.438 -14.625 1 97.88 294 LEU A CA 1
ATOM 2317 C C . LEU A 1 294 ? 27.75 -16.141 -15.188 1 97.88 294 LEU A C 1
ATOM 2319 O O . LEU A 1 294 ? 27.734 -16.625 -16.328 1 97.88 294 LEU A O 1
ATOM 2323 N N . MET A 1 295 ? 28.828 -16.141 -14.383 1 98.06 295 MET A N 1
ATOM 2324 C CA . MET A 1 295 ? 30.062 -16.828 -14.75 1 98.06 295 MET A CA 1
ATOM 2325 C C . MET A 1 295 ? 30.531 -17.734 -13.617 1 98.06 295 MET A C 1
ATOM 2327 O O . MET A 1 295 ? 30.562 -17.328 -12.453 1 98.06 295 MET A O 1
ATOM 2331 N N . THR A 1 296 ? 30.812 -19 -13.992 1 97.94 296 THR A N 1
ATOM 2332 C CA . THR A 1 296 ? 31.438 -19.891 -12.992 1 97.94 296 THR A CA 1
ATOM 2333 C C . THR A 1 296 ? 32.906 -19.562 -12.828 1 97.94 296 THR A C 1
ATOM 2335 O O . THR A 1 296 ? 33.594 -19.234 -13.797 1 97.94 296 THR A O 1
ATOM 2338 N N . LYS A 1 297 ? 33.281 -19.547 -11.609 1 96.38 297 LYS A N 1
ATOM 2339 C CA . LYS A 1 297 ? 34.656 -19.266 -11.281 1 96.38 297 LYS A CA 1
ATOM 2340 C C . LYS A 1 297 ? 35.312 -20.453 -10.555 1 96.38 297 LYS A C 1
ATOM 2342 O O . LYS A 1 297 ? 34.625 -21.422 -10.227 1 96.38 297 LYS A O 1
ATOM 2347 N N . GLU A 1 298 ? 36.625 -20.312 -10.344 1 93.81 298 GLU A N 1
ATOM 2348 C CA . GLU A 1 298 ? 37.344 -21.312 -9.555 1 93.81 298 GLU A CA 1
ATOM 2349 C C . GLU A 1 298 ? 36.906 -21.281 -8.094 1 93.81 298 GLU A C 1
ATOM 2351 O O . GLU A 1 298 ? 36.281 -20.328 -7.648 1 93.81 298 GLU A O 1
ATOM 2356 N N . ASN A 1 299 ? 37.125 -22.453 -7.422 1 94.12 299 ASN A N 1
ATOM 2357 C CA . ASN A 1 299 ? 36.906 -22.562 -5.984 1 94.12 299 ASN A CA 1
ATOM 2358 C C . ASN A 1 299 ? 35.438 -22.438 -5.641 1 94.12 299 ASN A C 1
ATOM 2360 O O . ASN A 1 299 ? 35.062 -21.797 -4.652 1 94.12 299 ASN A O 1
ATOM 2364 N N . ASN A 1 300 ? 34.562 -22.922 -6.473 1 96.5 300 ASN A N 1
ATOM 2365 C CA . ASN A 1 300 ? 33.125 -23 -6.254 1 96.5 300 ASN A CA 1
ATOM 2366 C C . ASN A 1 300 ? 32.531 -21.609 -6.023 1 96.5 300 ASN A C 1
ATOM 2368 O O . ASN A 1 300 ? 31.75 -21.422 -5.086 1 96.5 300 ASN A O 1
ATOM 2372 N N . GLN A 1 301 ? 32.938 -20.703 -6.887 1 96.88 301 GLN A N 1
ATOM 2373 C CA . GLN A 1 301 ? 32.375 -19.359 -6.871 1 96.88 301 GLN A CA 1
ATOM 2374 C C . GLN A 1 301 ? 31.625 -19.062 -8.164 1 96.88 301 GLN A C 1
ATOM 2376 O O . GLN A 1 301 ? 31.984 -19.578 -9.227 1 96.88 301 GLN A O 1
ATOM 2381 N N . VAL A 1 302 ? 30.594 -18.359 -7.965 1 97.81 302 VAL A N 1
ATOM 2382 C CA . VAL A 1 302 ? 29.859 -17.828 -9.109 1 97.81 302 VAL A CA 1
ATOM 2383 C C . VAL A 1 302 ? 29.859 -16.297 -9.07 1 97.81 302 VAL A C 1
ATOM 2385 O O . VAL A 1 302 ? 29.703 -15.703 -8.008 1 97.81 302 VAL A O 1
ATOM 2388 N N . GLU A 1 303 ? 30.094 -15.742 -10.234 1 98.31 303 GLU A N 1
ATOM 2389 C CA . GLU A 1 303 ? 30.016 -14.297 -10.367 1 98.31 303 GLU A CA 1
ATOM 2390 C C . GLU A 1 303 ? 28.766 -13.883 -11.133 1 98.31 303 GLU A C 1
ATOM 2392 O O . GLU A 1 303 ? 28.484 -14.414 -12.211 1 98.31 303 GLU A O 1
ATOM 2397 N N . ILE A 1 304 ? 28.031 -13.039 -10.57 1 98 304 ILE A N 1
ATOM 2398 C CA . ILE A 1 304 ? 26.844 -12.469 -11.219 1 98 304 ILE A CA 1
ATOM 2399 C C . ILE A 1 304 ? 27.062 -10.969 -11.445 1 98 304 ILE A C 1
ATOM 2401 O O . ILE A 1 304 ? 27.469 -10.25 -10.531 1 98 304 ILE A O 1
ATOM 2405 N N . SER A 1 305 ? 26.75 -10.508 -12.656 1 97.06 305 SER A N 1
ATOM 2406 C CA . SER A 1 305 ? 27.078 -9.109 -12.938 1 97.06 305 SER A CA 1
ATOM 2407 C C . SER A 1 305 ? 26.094 -8.516 -13.945 1 97.06 305 SER A C 1
ATOM 2409 O O . SER A 1 305 ? 25.375 -9.25 -14.633 1 97.06 305 SER A O 1
ATOM 2411 N N . SER A 1 306 ? 26 -7.285 -13.906 1 94.94 306 SER A N 1
ATOM 2412 C CA . SER A 1 306 ? 25.281 -6.512 -14.922 1 94.94 306 SER A CA 1
ATOM 2413 C C . SER A 1 306 ? 25.984 -5.191 -15.203 1 94.94 306 SER A C 1
ATOM 2415 O O . SER A 1 306 ? 26.797 -4.73 -14.398 1 94.94 306 SER A O 1
ATOM 2417 N N . ASN A 1 307 ? 25.766 -4.688 -16.438 1 91.38 307 ASN A N 1
ATOM 2418 C CA . ASN A 1 307 ? 26.438 -3.465 -16.875 1 91.38 307 ASN A CA 1
ATOM 2419 C C . ASN A 1 307 ? 25.453 -2.523 -17.578 1 91.38 307 ASN A C 1
ATOM 2421 O O . ASN A 1 307 ? 24.656 -2.961 -18.406 1 91.38 307 ASN A O 1
ATOM 2425 N N . SER A 1 308 ? 25.469 -1.328 -17.141 1 88.25 308 SER A N 1
ATOM 2426 C CA . SER A 1 308 ? 24.781 -0.224 -17.797 1 88.25 308 SER A CA 1
ATOM 2427 C C . SER A 1 308 ? 25.734 0.91 -18.141 1 88.25 308 SER A C 1
ATOM 2429 O O . SER A 1 308 ? 26.219 1.608 -17.25 1 88.25 308 SER A O 1
ATOM 2431 N N . PRO A 1 309 ? 25.953 1.093 -19.422 1 84.69 309 PRO A N 1
ATOM 2432 C CA . PRO A 1 309 ? 26.969 2.074 -19.812 1 84.69 309 PRO A CA 1
ATOM 2433 C C . PRO A 1 309 ? 26.703 3.463 -19.234 1 84.69 309 PRO A C 1
ATOM 2435 O O . PRO A 1 309 ? 27.641 4.16 -18.844 1 84.69 309 PRO A O 1
ATOM 2438 N N . GLU A 1 310 ? 25.531 3.842 -19.078 1 86.44 310 GLU A N 1
ATOM 2439 C CA . GLU A 1 310 ? 25.203 5.195 -18.641 1 86.44 310 GLU A CA 1
ATOM 2440 C C . GLU A 1 310 ? 25.234 5.309 -17.125 1 86.44 310 GLU A C 1
ATOM 2442 O O . GLU A 1 310 ? 25.438 6.402 -16.578 1 86.44 310 GLU A O 1
ATOM 2447 N N . VAL A 1 311 ? 25.188 4.148 -16.469 1 91.06 311 VAL A N 1
ATOM 2448 C CA . VAL A 1 311 ? 25.016 4.203 -15.016 1 91.06 311 VAL A CA 1
ATOM 2449 C C . VAL A 1 311 ? 26.25 3.625 -14.336 1 91.06 311 VAL A C 1
ATOM 2451 O O . VAL A 1 311 ? 26.812 4.25 -13.438 1 91.06 311 VAL A O 1
ATOM 2454 N N . GLY A 1 312 ? 26.656 2.443 -14.766 1 93.75 312 GLY A N 1
ATOM 2455 C CA . GLY A 1 312 ? 27.766 1.723 -14.141 1 93.75 312 GLY A CA 1
ATOM 2456 C C . GLY A 1 312 ? 27.609 0.215 -14.227 1 93.75 312 GLY A C 1
ATOM 2457 O O . GLY A 1 312 ? 27.031 -0.301 -15.18 1 93.75 312 GLY A O 1
ATOM 2458 N N . ASN A 1 313 ? 28.344 -0.469 -13.344 1 95.5 313 ASN A N 1
ATOM 2459 C CA . ASN A 1 313 ? 28.266 -1.926 -13.344 1 95.5 313 ASN A CA 1
ATOM 2460 C C . ASN A 1 313 ? 28.25 -2.484 -11.922 1 95.5 313 ASN A C 1
ATOM 2462 O O . ASN A 1 313 ? 28.562 -1.771 -10.969 1 95.5 313 ASN A O 1
ATOM 2466 N N . VAL A 1 314 ? 27.828 -3.676 -11.805 1 97.19 314 VAL A N 1
ATOM 2467 C CA . VAL A 1 314 ? 27.766 -4.371 -10.523 1 97.19 314 VAL A CA 1
ATOM 2468 C C . VAL A 1 314 ? 28.297 -5.797 -10.688 1 97.19 314 VAL A C 1
ATOM 2470 O O . VAL A 1 314 ? 28.062 -6.438 -11.719 1 97.19 314 VAL A O 1
ATOM 2473 N N . THR A 1 315 ? 29.016 -6.223 -9.703 1 98 315 THR A N 1
ATOM 2474 C CA . THR A 1 315 ? 29.484 -7.602 -9.617 1 98 315 THR A CA 1
ATOM 2475 C C . THR A 1 315 ? 29.172 -8.195 -8.25 1 98 315 THR A C 1
ATOM 2477 O O . THR A 1 315 ? 29.375 -7.543 -7.223 1 98 315 THR A O 1
ATOM 2480 N N . GLU A 1 316 ? 28.641 -9.383 -8.258 1 98 316 GLU A N 1
ATOM 2481 C CA . GLU A 1 316 ? 28.344 -10.172 -7.062 1 98 316 GLU A CA 1
ATOM 2482 C C . GLU A 1 316 ? 29.141 -11.469 -7.039 1 98 316 GLU A C 1
ATOM 2484 O O . GLU A 1 316 ? 29.172 -12.203 -8.031 1 98 316 GLU A O 1
ATOM 2489 N N . GLU A 1 317 ? 29.75 -11.68 -5.992 1 97.25 317 GLU A N 1
ATOM 2490 C CA . GLU A 1 317 ? 30.391 -12.977 -5.785 1 97.25 317 GLU A CA 1
ATOM 2491 C C . GLU A 1 317 ? 29.562 -13.844 -4.832 1 97.25 317 GLU A C 1
ATOM 2493 O O . GLU A 1 317 ? 29.328 -13.461 -3.688 1 97.25 317 GLU A O 1
ATOM 2498 N N . VAL A 1 318 ? 29.234 -14.984 -5.336 1 96.88 318 VAL A N 1
ATOM 2499 C CA . VAL A 1 318 ? 28.375 -15.891 -4.566 1 96.88 318 VAL A CA 1
ATOM 2500 C C . VAL A 1 318 ? 29.078 -17.234 -4.398 1 96.88 318 VAL A C 1
ATOM 2502 O O . VAL A 1 318 ? 29.562 -17.812 -5.371 1 96.88 318 VAL A O 1
ATOM 2505 N N . ALA A 1 319 ? 29.109 -17.672 -3.156 1 96.38 319 ALA A N 1
ATOM 2506 C CA . ALA A 1 319 ? 29.641 -19 -2.908 1 96.38 319 ALA A CA 1
ATOM 2507 C C . ALA A 1 319 ? 28.641 -20.094 -3.287 1 96.38 319 ALA A C 1
ATOM 2509 O O . ALA A 1 319 ? 27.469 -20.016 -2.9 1 96.38 319 ALA A O 1
ATOM 2510 N N . ALA A 1 320 ? 29.109 -21.031 -4.09 1 97.06 320 ALA A N 1
ATOM 2511 C CA . ALA A 1 320 ? 28.312 -22.219 -4.402 1 97.06 320 ALA A CA 1
ATOM 2512 C C . ALA A 1 320 ? 28.719 -23.391 -3.527 1 97.06 320 ALA A C 1
ATOM 2514 O O . ALA A 1 320 ? 29.859 -23.484 -3.084 1 97.06 320 ALA A O 1
ATOM 2515 N N . GLN A 1 321 ? 27.812 -24.188 -3.221 1 96.81 321 GLN A N 1
ATOM 2516 C CA . GLN A 1 321 ? 28.141 -25.406 -2.518 1 96.81 321 GLN A CA 1
ATOM 2517 C C . GLN A 1 321 ? 29.047 -26.297 -3.365 1 96.81 321 GLN A C 1
ATOM 2519 O O . GLN A 1 321 ? 30 -26.906 -2.852 1 96.81 321 GLN A O 1
ATOM 2524 N N . SER A 1 322 ? 28.703 -26.391 -4.613 1 97.25 322 SER A N 1
ATOM 2525 C CA . SER A 1 322 ? 29.547 -27.109 -5.57 1 97.25 322 SER A CA 1
ATOM 2526 C C . SER A 1 322 ? 29.266 -26.641 -6.996 1 97.25 322 SER A C 1
ATOM 2528 O O . SER A 1 322 ? 28.172 -26.172 -7.301 1 97.25 322 SER A O 1
ATOM 2530 N N . ILE A 1 323 ? 30.266 -26.719 -7.852 1 97.88 323 ILE A N 1
ATOM 2531 C CA . ILE A 1 323 ? 30.188 -26.5 -9.289 1 97.88 323 ILE A CA 1
ATOM 2532 C C . ILE A 1 323 ? 30.828 -27.672 -10.023 1 97.88 323 ILE A C 1
ATOM 2534 O O . ILE A 1 323 ? 32.031 -27.938 -9.875 1 97.88 323 ILE A O 1
ATOM 2538 N N . ASP A 1 324 ? 30.016 -28.359 -10.75 1 97.25 324 ASP A N 1
ATOM 2539 C CA . ASP A 1 324 ? 30.5 -29.531 -11.492 1 97.25 324 ASP A CA 1
ATOM 2540 C C . ASP A 1 324 ? 30.359 -29.328 -12.992 1 97.25 324 ASP A C 1
ATOM 2542 O O . ASP A 1 324 ? 29.297 -28.922 -13.477 1 97.25 324 ASP A O 1
ATOM 2546 N N . GLY A 1 325 ? 31.422 -29.609 -13.727 1 97.12 325 GLY A N 1
ATOM 2547 C CA . GLY A 1 325 ? 31.344 -29.531 -15.18 1 97.12 325 GLY A CA 1
ATOM 2548 C C . GLY A 1 325 ? 32.188 -28.406 -15.766 1 97.12 325 GLY A C 1
ATOM 2549 O O . GLY A 1 325 ? 33.219 -28.031 -15.203 1 97.12 325 GLY A O 1
ATOM 2550 N N . GLU A 1 326 ? 31.766 -27.891 -16.938 1 96.25 326 GLU A N 1
ATOM 2551 C CA . GLU A 1 326 ? 32.531 -26.922 -17.703 1 96.25 326 GLU A CA 1
ATOM 2552 C C . GLU A 1 326 ? 32.312 -25.5 -17.172 1 96.25 326 GLU A C 1
ATOM 2554 O O . GLU A 1 326 ? 31.297 -25.219 -16.562 1 96.25 326 GLU A O 1
ATOM 2559 N N . GLU A 1 327 ? 33.344 -24.75 -17.438 1 96.38 327 GLU A N 1
ATOM 2560 C CA . GLU A 1 327 ? 33.156 -23.328 -17.172 1 96.38 327 GLU A CA 1
ATOM 2561 C C . GLU A 1 327 ? 32.031 -22.75 -18.016 1 96.38 327 GLU A C 1
ATOM 2563 O O . GLU A 1 327 ? 31.828 -23.141 -19.156 1 96.38 327 GLU A O 1
ATOM 2568 N N . LEU A 1 328 ? 31.375 -21.828 -17.375 1 96.81 328 LEU A N 1
ATOM 2569 C CA . LEU A 1 328 ? 30.188 -21.328 -18.047 1 96.81 328 LEU A CA 1
ATOM 2570 C C . LEU A 1 328 ? 30.078 -19.812 -17.891 1 96.81 328 LEU A C 1
ATOM 2572 O O . LEU A 1 328 ? 30.344 -19.281 -16.828 1 96.81 328 LEU A O 1
ATOM 2576 N N . LYS A 1 329 ? 29.734 -19.172 -19.031 1 97.06 329 LYS A N 1
ATOM 2577 C CA . LYS A 1 329 ? 29.266 -17.797 -19.078 1 97.06 329 LYS A CA 1
ATOM 2578 C C . LYS A 1 329 ? 27.906 -17.688 -19.75 1 97.06 329 LYS A C 1
ATOM 2580 O O . LYS A 1 329 ? 27.766 -18.062 -20.922 1 97.06 329 LYS A O 1
ATOM 2585 N N . ILE A 1 330 ? 26.969 -17.219 -19.062 1 97.25 330 ILE A N 1
ATOM 2586 C CA . ILE A 1 330 ? 25.625 -17.234 -19.609 1 97.25 330 ILE A CA 1
ATOM 2587 C C . ILE A 1 330 ? 24.859 -15.984 -19.156 1 97.25 330 ILE A C 1
ATOM 2589 O O . ILE A 1 330 ? 25.094 -15.469 -18.062 1 97.25 330 ILE A O 1
ATOM 2593 N N . SER A 1 331 ? 23.953 -15.422 -20.016 1 96.75 331 SER A N 1
ATOM 2594 C CA . SER A 1 331 ? 23.109 -14.273 -19.703 1 96.75 331 SER A CA 1
ATOM 2595 C C . SER A 1 331 ? 21.641 -14.648 -19.719 1 96.75 331 SER A C 1
ATOM 2597 O O . SER A 1 331 ? 21.203 -15.438 -20.562 1 96.75 331 SER A O 1
ATOM 2599 N N . PHE A 1 332 ? 20.938 -14.086 -18.812 1 96.56 332 PHE A N 1
ATOM 2600 C CA . PHE A 1 332 ? 19.516 -14.383 -18.719 1 96.56 332 PHE A CA 1
ATOM 2601 C C . PHE A 1 332 ? 18.766 -13.234 -18.047 1 96.56 332 PHE A C 1
ATOM 2603 O O . PHE A 1 332 ? 19.375 -12.281 -17.562 1 96.56 332 PHE A O 1
ATOM 2610 N N . SER A 1 333 ? 17.438 -13.281 -18.094 1 95.81 333 SER A N 1
ATOM 2611 C CA . SER A 1 333 ? 16.562 -12.297 -17.438 1 95.81 333 SER A CA 1
ATOM 2612 C C . SER A 1 333 ? 16.625 -12.445 -15.93 1 95.81 333 SER A C 1
ATOM 2614 O O . SER A 1 333 ? 16.312 -13.508 -15.391 1 95.81 333 SER A O 1
ATOM 2616 N N . ALA A 1 334 ? 16.984 -11.352 -15.25 1 96.75 334 ALA A N 1
ATOM 2617 C CA . ALA A 1 334 ? 17 -11.359 -13.789 1 96.75 334 ALA A CA 1
ATOM 2618 C C . ALA A 1 334 ? 15.617 -11.625 -13.211 1 96.75 334 ALA A C 1
ATOM 2620 O O . ALA A 1 334 ? 15.469 -12.367 -12.242 1 96.75 334 ALA A O 1
ATOM 2621 N N . LYS A 1 335 ? 14.648 -11.062 -13.82 1 96.19 335 LYS A N 1
ATOM 2622 C CA . LYS A 1 335 ? 13.273 -11.227 -13.359 1 96.19 335 LYS A CA 1
ATOM 2623 C C . LYS A 1 335 ? 12.859 -12.695 -13.391 1 96.19 335 LYS A C 1
ATOM 2625 O O . LYS A 1 335 ? 12.312 -13.211 -12.414 1 96.19 335 LYS A O 1
ATOM 2630 N N . TYR A 1 336 ? 13.141 -13.359 -14.508 1 97.19 336 TYR A N 1
ATOM 2631 C CA . TYR A 1 336 ? 12.75 -14.758 -14.648 1 97.19 336 TYR A CA 1
ATOM 2632 C C . TYR A 1 336 ? 13.469 -15.633 -13.617 1 97.19 336 TYR A C 1
ATOM 2634 O O . TYR A 1 336 ? 12.859 -16.516 -13.016 1 97.19 336 TYR A O 1
ATOM 2642 N N . MET A 1 337 ? 14.727 -15.359 -13.438 1 97.75 337 MET A N 1
ATOM 2643 C CA . MET A 1 337 ? 15.508 -16.125 -12.469 1 97.75 337 MET A CA 1
ATOM 2644 C C . MET A 1 337 ? 14.984 -15.906 -11.047 1 97.75 337 MET A C 1
ATOM 2646 O O . MET A 1 337 ? 14.812 -16.859 -10.289 1 97.75 337 MET A O 1
ATOM 2650 N N . MET A 1 338 ? 14.734 -14.664 -10.734 1 97.94 338 MET A N 1
ATOM 2651 C CA . MET A 1 338 ? 14.234 -14.367 -9.398 1 97.94 338 MET A CA 1
ATOM 2652 C C . MET A 1 338 ? 12.875 -15.016 -9.164 1 97.94 338 MET A C 1
ATOM 2654 O O . MET A 1 338 ? 12.641 -15.602 -8.102 1 97.94 338 MET A O 1
ATOM 2658 N N . ASP A 1 339 ? 11.984 -14.922 -10.094 1 97.62 339 ASP A N 1
ATOM 2659 C CA . ASP A 1 339 ? 10.695 -15.586 -9.984 1 97.62 339 ASP A CA 1
ATOM 2660 C C . ASP A 1 339 ? 10.867 -17.078 -9.734 1 97.62 339 ASP A C 1
ATOM 2662 O O . ASP A 1 339 ? 10.195 -17.656 -8.867 1 97.62 339 ASP A O 1
ATOM 2666 N N . ALA A 1 340 ? 11.711 -17.688 -10.5 1 98.19 340 ALA A N 1
ATOM 2667 C CA . ALA A 1 340 ? 11.961 -19.125 -10.398 1 98.19 340 ALA A CA 1
ATOM 2668 C C . ALA A 1 340 ? 12.477 -19.484 -9.008 1 98.19 340 ALA A C 1
ATOM 2670 O O . ALA A 1 340 ? 12 -20.453 -8.391 1 98.19 340 ALA A O 1
ATOM 2671 N N . LEU A 1 341 ? 13.43 -18.719 -8.539 1 98.25 341 LEU A N 1
ATOM 2672 C CA . LEU A 1 341 ? 14.039 -18.984 -7.238 1 98.25 341 LEU A CA 1
ATOM 2673 C C . LEU A 1 341 ? 13.023 -18.797 -6.113 1 98.25 341 LEU A C 1
ATOM 2675 O O . LEU A 1 341 ? 13.008 -19.562 -5.145 1 98.25 341 LEU A O 1
ATOM 2679 N N . LYS A 1 342 ? 12.219 -17.797 -6.234 1 97.56 342 LYS A N 1
ATOM 2680 C CA . LYS A 1 342 ? 11.188 -17.547 -5.23 1 97.56 342 LYS A CA 1
ATOM 2681 C C . LYS A 1 342 ? 10.18 -18.688 -5.176 1 97.56 342 LYS A C 1
ATOM 2683 O O . LYS A 1 342 ? 9.609 -18.969 -4.117 1 97.56 342 LYS A O 1
ATOM 2688 N N . ALA A 1 343 ? 9.977 -19.328 -6.285 1 96.38 343 ALA A N 1
ATOM 2689 C CA . ALA A 1 343 ? 8.992 -20.406 -6.379 1 96.38 343 ALA A CA 1
ATOM 2690 C C . ALA A 1 343 ? 9.523 -21.688 -5.75 1 96.38 343 ALA A C 1
ATOM 2692 O O . ALA A 1 343 ? 8.758 -22.609 -5.469 1 96.38 343 ALA A O 1
ATOM 2693 N N . ILE A 1 344 ? 10.797 -21.719 -5.551 1 93.38 344 ILE A N 1
ATOM 2694 C CA . ILE A 1 344 ? 11.422 -22.891 -4.965 1 93.38 344 ILE A CA 1
ATOM 2695 C C . ILE A 1 344 ? 11.469 -22.75 -3.445 1 93.38 344 ILE A C 1
ATOM 2697 O O . ILE A 1 344 ? 12.062 -21.812 -2.922 1 93.38 344 ILE A O 1
ATOM 2701 N N . ASP A 1 345 ? 10.656 -23.484 -2.764 1 86.19 345 ASP A N 1
ATOM 2702 C CA . ASP A 1 345 ? 10.578 -23.438 -1.307 1 86.19 345 ASP A CA 1
ATOM 2703 C C . ASP A 1 345 ? 11.625 -24.359 -0.673 1 86.19 345 ASP A C 1
ATOM 2705 O O . ASP A 1 345 ? 11.273 -25.297 0.049 1 86.19 345 ASP A O 1
ATOM 2709 N N . ASN A 1 346 ? 12.805 -24.219 -1.065 1 93 346 ASN A N 1
ATOM 2710 C CA . ASN A 1 346 ? 13.93 -24.984 -0.545 1 93 346 ASN A CA 1
ATOM 2711 C C . ASN A 1 346 ? 15.148 -24.078 -0.317 1 93 346 ASN A C 1
ATOM 2713 O O . ASN A 1 346 ? 15.367 -23.125 -1.053 1 93 346 ASN A O 1
ATOM 2717 N N . ASP A 1 347 ? 15.922 -24.5 0.617 1 95.56 347 ASP A N 1
ATOM 2718 C CA . ASP A 1 347 ? 17.078 -23.672 0.993 1 95.56 347 ASP A CA 1
ATOM 2719 C C . ASP A 1 347 ? 18.188 -23.797 -0.039 1 95.56 347 ASP A C 1
ATOM 2721 O O . ASP A 1 347 ? 19.047 -22.906 -0.151 1 95.56 347 ASP A O 1
ATOM 2725 N N . GLN A 1 348 ? 18.188 -24.969 -0.75 1 96.81 348 GLN A N 1
ATOM 2726 C CA . GLN A 1 348 ? 19.234 -25.219 -1.739 1 96.81 348 GLN A CA 1
ATOM 2727 C C . GLN A 1 348 ? 18.625 -25.531 -3.109 1 96.81 348 GLN A C 1
ATOM 2729 O O . GLN A 1 348 ? 17.594 -26.188 -3.207 1 96.81 348 GLN A O 1
ATOM 2734 N N . VAL A 1 349 ? 19.359 -25.047 -4.098 1 97.69 349 VAL A N 1
ATOM 2735 C CA . VAL A 1 349 ? 18.891 -25.297 -5.461 1 97.69 349 VAL A CA 1
ATOM 2736 C C . VAL A 1 349 ? 20.031 -25.891 -6.289 1 97.69 349 VAL A C 1
ATOM 2738 O O . VAL A 1 349 ? 21.203 -25.703 -5.973 1 97.69 349 VAL A O 1
ATOM 2741 N N . ARG A 1 350 ? 19.594 -26.641 -7.23 1 97 350 ARG A N 1
ATOM 2742 C CA . ARG A 1 350 ? 20.453 -27.188 -8.273 1 97 350 ARG A CA 1
ATOM 2743 C C . ARG A 1 350 ? 20.141 -26.562 -9.625 1 97 350 ARG A C 1
ATOM 2745 O O . ARG A 1 350 ? 19.016 -26.625 -10.109 1 97 350 ARG A O 1
ATOM 2752 N N . ILE A 1 351 ? 21.141 -25.906 -10.211 1 98.06 351 ILE A N 1
ATOM 2753 C CA . ILE A 1 351 ? 20.984 -25.312 -11.539 1 98.06 351 ILE A CA 1
ATOM 2754 C C . ILE A 1 351 ? 21.781 -26.141 -12.555 1 98.06 351 ILE A C 1
ATOM 2756 O O . ILE A 1 351 ? 22.969 -26.359 -12.383 1 98.06 351 ILE A O 1
ATOM 2760 N N . GLU A 1 352 ? 21.109 -26.531 -13.609 1 97.69 352 GLU A N 1
ATOM 2761 C CA . GLU A 1 352 ? 21.703 -27.375 -14.641 1 97.69 352 GLU A CA 1
ATOM 2762 C C . GLU A 1 352 ? 21.781 -26.625 -15.977 1 97.69 352 GLU A C 1
ATOM 2764 O O . GLU A 1 352 ? 20.766 -26.359 -16.609 1 97.69 352 GLU A O 1
ATOM 2769 N N . PHE A 1 353 ? 23.047 -26.406 -16.391 1 98 353 PHE A N 1
ATOM 2770 C CA . PHE A 1 353 ? 23.281 -25.672 -17.625 1 98 353 PHE A CA 1
ATOM 2771 C C . PHE A 1 353 ? 23.734 -26.625 -18.734 1 98 353 PHE A C 1
ATOM 2773 O O . PHE A 1 353 ? 24.562 -27.5 -18.5 1 98 353 PHE A O 1
ATOM 2780 N N . THR A 1 354 ? 23.109 -26.469 -19.922 1 96 354 THR A N 1
ATOM 2781 C CA . THR A 1 354 ? 23.5 -27.281 -21.062 1 96 354 THR A CA 1
ATOM 2782 C C . THR A 1 354 ? 24.5 -26.531 -21.953 1 96 354 THR A C 1
ATOM 2784 O O . THR A 1 354 ? 25.156 -27.125 -22.797 1 96 354 THR A O 1
ATOM 2787 N N . GLY A 1 355 ? 24.531 -25.266 -21.828 1 93.62 355 GLY A N 1
ATOM 2788 C CA . GLY A 1 355 ? 25.375 -24.359 -22.609 1 93.62 355 GLY A CA 1
ATOM 2789 C C . GLY A 1 355 ? 24.984 -22.906 -22.469 1 93.62 355 GLY A C 1
ATOM 2790 O O . GLY A 1 355 ? 23.938 -22.594 -21.906 1 93.62 355 GLY A O 1
ATOM 2791 N N . ALA A 1 356 ? 25.812 -22.094 -23.094 1 92.75 356 ALA A N 1
ATOM 2792 C CA . ALA A 1 356 ? 25.672 -20.656 -22.906 1 92.75 356 ALA A CA 1
ATOM 2793 C C . ALA A 1 356 ? 24.438 -20.125 -23.656 1 92.75 356 ALA A C 1
ATOM 2795 O O . ALA A 1 356 ? 23.906 -19.062 -23.312 1 92.75 356 ALA A O 1
ATOM 2796 N N . MET A 1 357 ? 23.969 -20.828 -24.641 1 94.31 357 MET A N 1
ATOM 2797 C CA . MET A 1 357 ? 22.875 -20.344 -25.469 1 94.31 357 MET A CA 1
ATOM 2798 C C . MET A 1 357 ? 21.719 -21.344 -25.484 1 94.31 357 MET A C 1
ATOM 2800 O O . MET A 1 357 ? 20.922 -21.359 -26.422 1 94.31 357 MET A O 1
ATOM 2804 N N . ARG A 1 358 ? 21.672 -22.141 -24.484 1 95.38 358 ARG A N 1
ATOM 2805 C CA . ARG A 1 358 ? 20.625 -23.172 -24.375 1 95.38 358 ARG A CA 1
ATOM 2806 C C . ARG A 1 358 ? 19.828 -22.984 -23.078 1 95.38 358 ARG A C 1
ATOM 2808 O O . ARG A 1 358 ? 20.328 -22.406 -22.109 1 95.38 358 ARG A O 1
ATOM 2815 N N . PRO A 1 359 ? 18.609 -23.469 -23.125 1 97.12 359 PRO A N 1
ATOM 2816 C CA . PRO A 1 359 ? 17.828 -23.375 -21.891 1 97.12 359 PRO A CA 1
ATOM 2817 C C . PRO A 1 359 ? 18.5 -24.078 -20.719 1 97.12 359 PRO A C 1
ATOM 2819 O O . PRO A 1 359 ? 19.219 -25.062 -20.906 1 97.12 359 PRO A O 1
ATOM 2822 N N . PHE A 1 360 ? 18.297 -23.547 -19.562 1 97.81 360 PHE A N 1
ATOM 2823 C CA . PHE A 1 360 ? 18.812 -24.203 -18.359 1 97.81 360 PHE A CA 1
ATOM 2824 C C . PHE A 1 360 ? 17.688 -24.422 -17.344 1 97.81 360 PHE A C 1
ATOM 2826 O O . PHE A 1 360 ? 16.641 -23.797 -17.438 1 97.81 360 PHE A O 1
ATOM 2833 N N . ILE A 1 361 ? 17.969 -25.375 -16.375 1 97.56 361 ILE A N 1
ATOM 2834 C CA . ILE A 1 361 ? 16.922 -25.828 -15.461 1 97.56 361 ILE A CA 1
ATOM 2835 C C . ILE A 1 361 ? 17.328 -25.531 -14.016 1 97.56 361 ILE A C 1
ATOM 2837 O O . ILE A 1 361 ? 18.5 -25.641 -13.656 1 97.56 361 ILE A O 1
ATOM 2841 N N . ILE A 1 362 ? 16.391 -25.125 -13.234 1 97.81 362 ILE A N 1
ATOM 2842 C CA . ILE A 1 362 ? 16.547 -24.922 -11.797 1 97.81 362 ILE A CA 1
ATOM 2843 C C . ILE A 1 362 ? 15.602 -25.844 -11.039 1 97.81 362 ILE A C 1
ATOM 2845 O O . ILE A 1 362 ? 14.406 -25.906 -11.352 1 97.81 362 ILE A O 1
ATOM 2849 N N . ARG A 1 363 ? 16.094 -26.594 -10.031 1 96.44 363 ARG A N 1
ATOM 2850 C CA . ARG A 1 363 ? 15.32 -27.5 -9.195 1 96.44 363 ARG A CA 1
ATOM 2851 C C . ARG A 1 363 ? 15.781 -27.453 -7.746 1 96.44 363 ARG A C 1
ATOM 2853 O O . ARG A 1 363 ? 16.938 -27.125 -7.469 1 96.44 363 ARG A O 1
ATOM 2860 N N . PRO A 1 364 ? 14.75 -27.672 -6.766 1 96.06 364 PRO A N 1
ATOM 2861 C CA . PRO A 1 364 ? 15.266 -27.953 -5.422 1 96.06 364 PRO A CA 1
ATOM 2862 C C . PRO A 1 364 ? 16.219 -29.125 -5.379 1 96.06 364 PRO A C 1
ATOM 2864 O O . PRO A 1 364 ? 16.094 -30.062 -6.176 1 96.06 364 PRO A O 1
ATOM 2867 N N . ILE A 1 365 ? 17.047 -28.938 -4.266 1 91.69 365 ILE A N 1
ATOM 2868 C CA . ILE A 1 365 ? 17.984 -30.047 -4.125 1 91.69 365 ILE A CA 1
ATOM 2869 C C . ILE A 1 365 ? 17.219 -31.312 -3.768 1 91.69 365 ILE A C 1
ATOM 2871 O O . ILE A 1 365 ? 16.344 -31.297 -2.904 1 91.69 365 ILE A O 1
ATOM 2875 N N . ASP A 1 366 ? 17.219 -32.344 -4.562 1 85.88 366 ASP A N 1
ATOM 2876 C CA . ASP A 1 366 ? 16.719 -33.719 -4.324 1 85.88 366 ASP A CA 1
ATOM 2877 C C . ASP A 1 366 ? 15.211 -33.781 -4.562 1 85.88 366 ASP A C 1
ATOM 2879 O O . ASP A 1 366 ? 14.508 -34.562 -3.922 1 85.88 366 ASP A O 1
ATOM 2883 N N . ASP A 1 367 ? 14.625 -32.844 -5.215 1 88.75 367 ASP A N 1
ATOM 2884 C CA . ASP A 1 367 ? 13.219 -32.875 -5.59 1 88.75 367 ASP A CA 1
ATOM 2885 C C . ASP A 1 367 ? 13.039 -32.594 -7.082 1 88.75 367 ASP A C 1
ATOM 2887 O O . ASP A 1 367 ? 13.25 -31.484 -7.543 1 88.75 367 ASP A O 1
ATOM 2891 N N . ASP A 1 368 ? 12.617 -33.562 -7.766 1 90.12 368 ASP A N 1
ATOM 2892 C CA . ASP A 1 368 ? 12.477 -33.406 -9.211 1 90.12 368 ASP A CA 1
ATOM 2893 C C . ASP A 1 368 ? 11.031 -33.094 -9.594 1 90.12 368 ASP A C 1
ATOM 2895 O O . ASP A 1 368 ? 10.695 -33.031 -10.773 1 90.12 368 ASP A O 1
ATOM 2899 N N . GLN A 1 369 ? 10.227 -32.875 -8.586 1 94 369 GLN A N 1
ATOM 2900 C CA . GLN A 1 369 ? 8.812 -32.625 -8.836 1 94 369 GLN A CA 1
ATOM 2901 C C . GLN A 1 369 ? 8.594 -31.156 -9.25 1 94 369 GLN A C 1
ATOM 2903 O O . GLN A 1 369 ? 7.527 -30.812 -9.766 1 94 369 GLN A O 1
ATOM 2908 N N . ILE A 1 370 ? 9.594 -30.297 -8.984 1 96.56 370 ILE A N 1
ATOM 2909 C CA . ILE A 1 370 ? 9.539 -28.891 -9.359 1 96.56 370 ILE A CA 1
ATOM 2910 C C . ILE A 1 370 ? 10.609 -28.594 -10.406 1 96.56 370 ILE A C 1
ATOM 2912 O O . ILE A 1 370 ? 11.758 -29.016 -10.258 1 96.56 370 ILE A O 1
ATOM 2916 N N . LEU A 1 371 ? 10.203 -27.984 -11.461 1 97.06 371 LEU A N 1
ATOM 2917 C CA . LEU A 1 371 ? 11.141 -27.656 -12.523 1 97.06 371 LEU A CA 1
ATOM 2918 C C . LEU A 1 371 ? 10.906 -26.234 -13.047 1 97.06 371 LEU A C 1
ATOM 2920 O O . LEU A 1 371 ? 9.781 -25.891 -13.398 1 97.06 371 LEU A O 1
ATOM 2924 N N . GLN A 1 372 ? 11.945 -25.438 -13 1 98.12 372 GLN A N 1
ATOM 2925 C CA . GLN A 1 372 ? 11.969 -24.125 -13.625 1 98.12 372 GLN A CA 1
ATOM 2926 C C . GLN A 1 372 ? 12.945 -24.094 -14.797 1 98.12 372 GLN A C 1
ATOM 2928 O O . GLN A 1 372 ? 14.086 -24.531 -14.672 1 98.12 372 GLN A O 1
ATOM 2933 N N . LEU A 1 373 ? 12.445 -23.641 -15.906 1 98.44 373 LEU A N 1
ATOM 2934 C CA . LEU A 1 373 ? 13.281 -23.547 -17.109 1 98.44 373 LEU A CA 1
ATOM 2935 C C . LEU A 1 373 ? 13.328 -22.109 -17.609 1 98.44 373 LEU A C 1
ATOM 2937 O O . LEU A 1 373 ? 12.305 -21.422 -17.641 1 98.44 373 LEU A O 1
ATOM 2941 N N . ILE A 1 374 ? 14.547 -21.578 -17.938 1 98.12 374 ILE A N 1
ATOM 2942 C CA . ILE A 1 374 ? 14.719 -20.234 -18.453 1 98.12 374 ILE A CA 1
ATOM 2943 C C . ILE A 1 374 ? 15.562 -20.25 -19.719 1 98.12 374 ILE A C 1
ATOM 2945 O O . ILE A 1 374 ? 16.562 -20.969 -19.797 1 98.12 374 ILE A O 1
ATOM 2949 N N . LEU A 1 375 ? 15.07 -19.562 -20.703 1 97.12 375 LEU A N 1
ATOM 2950 C CA . LEU A 1 375 ? 15.883 -19.359 -21.906 1 97.12 375 LEU A CA 1
ATOM 2951 C C . LEU A 1 375 ? 16.906 -18.25 -21.688 1 97.12 375 LEU A C 1
ATOM 2953 O O . LEU A 1 375 ? 16.562 -17.188 -21.141 1 97.12 375 LEU A O 1
ATOM 2957 N N . PRO A 1 376 ? 18.188 -18.516 -22.047 1 96.38 376 PRO A N 1
ATOM 2958 C CA . PRO A 1 376 ? 19.172 -17.438 -21.953 1 96.38 376 PRO A CA 1
ATOM 2959 C C . PRO A 1 376 ? 18.922 -16.312 -22.953 1 96.38 376 PRO A C 1
ATOM 2961 O O . PRO A 1 376 ? 18.078 -16.453 -23.844 1 96.38 376 PRO A O 1
ATOM 2964 N N . VAL A 1 377 ? 19.531 -15.188 -22.672 1 93.56 377 VAL A N 1
ATOM 2965 C CA . VAL A 1 377 ? 19.469 -14.023 -23.547 1 93.56 377 VAL A CA 1
ATOM 2966 C C . VAL A 1 377 ? 20.812 -13.844 -24.266 1 93.56 377 VAL A C 1
ATOM 2968 O O . VAL A 1 377 ? 21.859 -14.031 -23.656 1 93.56 377 VAL A O 1
ATOM 2971 N N . ARG A 1 378 ? 20.688 -13.492 -25.594 1 87.88 378 ARG A N 1
ATOM 2972 C CA . ARG A 1 378 ? 21.906 -13.242 -26.344 1 87.88 378 ARG A CA 1
ATOM 2973 C C . ARG A 1 378 ? 22.469 -11.859 -26.031 1 87.88 378 ARG A C 1
ATOM 2975 O O . ARG A 1 378 ? 21.75 -10.859 -26.109 1 87.88 378 ARG A O 1
ATOM 2982 N N . THR A 1 379 ? 23.578 -11.859 -25.328 1 78.44 379 THR A N 1
ATOM 2983 C CA . THR A 1 379 ? 24.25 -10.586 -25.078 1 78.44 379 THR A CA 1
ATOM 2984 C C . THR A 1 379 ? 25.5 -10.461 -25.953 1 78.44 379 THR A C 1
ATOM 2986 O O . THR A 1 379 ? 26.141 -11.461 -26.281 1 78.44 379 THR A O 1
ATOM 2989 N N . TYR A 1 380 ? 25.672 -9.469 -26.844 1 61.12 380 TYR A N 1
ATOM 2990 C CA . TYR A 1 380 ? 26.844 -9.234 -27.688 1 61.12 380 TYR A CA 1
ATOM 2991 C C . TYR A 1 380 ? 28.016 -8.75 -26.859 1 61.12 380 TYR A C 1
ATOM 2993 O O . TYR A 1 380 ? 27.844 -8.102 -25.828 1 61.12 380 TYR A O 1
ATOM 3001 N N . MET B 1 1 ? 37.625 10.805 -2.455 1 98 1 MET B N 1
ATOM 3002 C CA . MET B 1 1 ? 36.688 10.594 -1.336 1 98 1 MET B CA 1
ATOM 3003 C C . MET B 1 1 ? 36.594 9.109 -0.99 1 98 1 MET B C 1
ATOM 3005 O O . MET B 1 1 ? 36.438 8.266 -1.878 1 98 1 MET B O 1
ATOM 3009 N N . LYS B 1 2 ? 36.656 8.789 0.328 1 98.62 2 LYS B N 1
ATOM 3010 C CA . LYS B 1 2 ? 36.531 7.414 0.789 1 98.62 2 LYS B CA 1
ATOM 3011 C C . LYS B 1 2 ? 36 7.371 2.223 1 98.62 2 LYS B C 1
ATOM 3013 O O . LYS B 1 2 ? 36.375 8.203 3.051 1 98.62 2 LYS B O 1
ATOM 3018 N N . PHE B 1 3 ? 35.219 6.371 2.521 1 98.81 3 PHE B N 1
ATOM 3019 C CA . PHE B 1 3 ? 34.812 6.148 3.9 1 98.81 3 PHE B CA 1
ATOM 3020 C C . PHE B 1 3 ? 34.094 4.797 4.043 1 98.81 3 PHE B C 1
ATOM 3022 O O . PHE B 1 3 ? 33.688 4.207 3.053 1 98.81 3 PHE B O 1
ATOM 3029 N N . VAL B 1 4 ? 34.062 4.242 5.219 1 98.81 4 VAL B N 1
ATOM 3030 C CA . VAL B 1 4 ? 33.312 3.066 5.617 1 98.81 4 VAL B CA 1
ATOM 3031 C C . VAL B 1 4 ? 32.219 3.471 6.609 1 98.81 4 VAL B C 1
ATOM 3033 O O . VAL B 1 4 ? 32.5 4.137 7.609 1 98.81 4 VAL B O 1
ATOM 3036 N N . ILE B 1 5 ? 31.031 3.057 6.34 1 98.81 5 ILE B N 1
ATOM 3037 C CA . ILE B 1 5 ? 29.922 3.611 7.117 1 98.81 5 ILE B CA 1
ATOM 3038 C C . ILE B 1 5 ? 28.922 2.506 7.461 1 98.81 5 ILE B C 1
ATOM 3040 O O . ILE B 1 5 ? 28.797 1.524 6.723 1 98.81 5 ILE B O 1
ATOM 3044 N N . GLN B 1 6 ? 28.25 2.68 8.578 1 98.56 6 GLN B N 1
ATOM 3045 C CA . GLN B 1 6 ? 27.156 1.779 8.93 1 98.56 6 GLN B CA 1
ATOM 3046 C C . GLN B 1 6 ? 26 1.919 7.961 1 98.56 6 GLN B C 1
ATOM 3048 O O . GLN B 1 6 ? 25.469 3.018 7.766 1 98.56 6 GLN B O 1
ATOM 3053 N N . ARG B 1 7 ? 25.516 0.821 7.414 1 98.31 7 ARG B N 1
ATOM 3054 C CA . ARG B 1 7 ? 24.547 0.804 6.32 1 98.31 7 ARG B CA 1
ATOM 3055 C C . ARG B 1 7 ? 23.219 1.42 6.75 1 98.31 7 ARG B C 1
ATOM 3057 O O . ARG B 1 7 ? 22.625 2.209 6.012 1 98.31 7 ARG B O 1
ATOM 3064 N N . ASP B 1 8 ? 22.766 1.092 7.941 1 97.94 8 ASP B N 1
ATOM 3065 C CA . ASP B 1 8 ? 21.453 1.566 8.398 1 97.94 8 ASP B CA 1
ATOM 3066 C C . ASP B 1 8 ? 21.453 3.084 8.562 1 97.94 8 ASP B C 1
ATOM 3068 O O . ASP B 1 8 ? 20.453 3.744 8.258 1 97.94 8 ASP B O 1
ATOM 3072 N N . GLU B 1 9 ? 22.562 3.648 9.102 1 97.94 9 GLU B N 1
ATOM 3073 C CA . GLU B 1 9 ? 22.672 5.098 9.234 1 97.94 9 GLU B CA 1
ATOM 3074 C C . GLU B 1 9 ? 22.672 5.781 7.875 1 97.94 9 GLU B C 1
ATOM 3076 O O . GLU B 1 9 ? 22.016 6.816 7.695 1 97.94 9 GLU B O 1
ATOM 3081 N N . LEU B 1 10 ? 23.391 5.148 6.996 1 98.75 10 LEU B N 1
ATOM 3082 C CA . LEU B 1 10 ? 23.422 5.676 5.637 1 98.75 10 LEU B CA 1
ATOM 3083 C C . LEU B 1 10 ? 22.031 5.641 5.008 1 98.75 10 LEU B C 1
ATOM 3085 O O . LEU B 1 10 ? 21.594 6.625 4.414 1 98.75 10 LEU B O 1
ATOM 3089 N N . MET B 1 11 ? 21.359 4.52 5.145 1 98.5 11 MET B N 1
ATOM 3090 C CA . MET B 1 11 ? 20.031 4.359 4.555 1 98.5 11 MET B CA 1
ATOM 3091 C C . MET B 1 11 ? 19.062 5.379 5.133 1 98.5 11 MET B C 1
ATOM 3093 O O . MET B 1 11 ? 18.266 5.961 4.395 1 98.5 11 MET B O 1
ATOM 3097 N N . ASN B 1 12 ? 19.109 5.59 6.426 1 97.62 12 ASN B N 1
ATOM 3098 C CA . ASN B 1 12 ? 18.25 6.578 7.059 1 97.62 12 ASN B CA 1
ATOM 3099 C C . ASN B 1 12 ? 18.453 7.969 6.465 1 97.62 12 ASN B C 1
ATOM 3101 O O . ASN B 1 12 ? 17.484 8.664 6.148 1 97.62 12 ASN B O 1
ATOM 3105 N N . SER B 1 13 ? 19.688 8.359 6.355 1 98.44 13 SER B N 1
ATOM 3106 C CA . SER B 1 13 ? 20.016 9.664 5.793 1 98.44 13 SER B CA 1
ATOM 3107 C C . SER B 1 13 ? 19.578 9.758 4.332 1 98.44 13 SER B C 1
ATOM 3109 O O . SER B 1 13 ? 19.062 10.789 3.902 1 98.44 13 SER B O 1
ATOM 3111 N N . VAL B 1 14 ? 19.797 8.688 3.621 1 98.69 14 VAL B N 1
ATOM 3112 C CA . VAL B 1 14 ? 19.391 8.641 2.221 1 98.69 14 VAL B CA 1
ATOM 3113 C C . VAL B 1 14 ? 17.875 8.836 2.117 1 98.69 14 VAL B C 1
ATOM 3115 O O . VAL B 1 14 ? 17.391 9.602 1.28 1 98.69 14 VAL B O 1
ATOM 3118 N N . GLN B 1 15 ? 17.156 8.203 2.977 1 98.06 15 GLN B N 1
ATOM 3119 C CA . GLN B 1 15 ? 15.703 8.305 2.969 1 98.06 15 GLN B CA 1
ATOM 3120 C C . GLN B 1 15 ? 15.25 9.734 3.268 1 98.06 15 GLN B C 1
ATOM 3122 O O . GLN B 1 15 ? 14.273 10.211 2.697 1 98.06 15 GLN B O 1
ATOM 3127 N N . HIS B 1 16 ? 15.945 10.398 4.105 1 98 16 HIS B N 1
ATOM 3128 C CA . HIS B 1 16 ? 15.617 11.781 4.434 1 98 16 HIS B CA 1
ATOM 3129 C C . HIS B 1 16 ? 15.805 12.695 3.23 1 98 16 HIS B C 1
ATOM 3131 O O . HIS B 1 16 ? 14.883 13.406 2.836 1 98 16 HIS B O 1
ATOM 3137 N N . VAL B 1 17 ? 16.953 12.617 2.623 1 98.5 17 VAL B N 1
ATOM 3138 C CA . VAL B 1 17 ? 17.266 13.602 1.588 1 98.5 17 VAL B CA 1
ATOM 3139 C C . VAL B 1 17 ? 16.484 13.289 0.321 1 98.5 17 VAL B C 1
ATOM 3141 O O . VAL B 1 17 ? 16.219 14.18 -0.491 1 98.5 17 VAL B O 1
ATOM 3144 N N . MET B 1 18 ? 16.078 12 0.193 1 98.25 18 MET B N 1
ATOM 3145 C CA . MET B 1 18 ? 15.273 11.602 -0.962 1 98.25 18 MET B CA 1
ATOM 3146 C C . MET B 1 18 ? 13.953 12.367 -0.999 1 98.25 18 MET B C 1
ATOM 3148 O O . MET B 1 18 ? 13.375 12.562 -2.068 1 98.25 18 MET B O 1
ATOM 3152 N N . LYS B 1 19 ? 13.469 12.844 0.16 1 97.81 19 LYS B N 1
ATOM 3153 C CA . LYS B 1 19 ? 12.219 13.594 0.225 1 97.81 19 LYS B CA 1
ATOM 3154 C C . LYS B 1 19 ? 12.32 14.906 -0.553 1 97.81 19 LYS B C 1
ATOM 3156 O O . LYS B 1 19 ? 11.305 15.5 -0.917 1 97.81 19 LYS B O 1
ATOM 3161 N N . ALA B 1 20 ? 13.555 15.328 -0.84 1 97.56 20 ALA B N 1
ATOM 3162 C CA . ALA B 1 20 ? 13.766 16.594 -1.523 1 97.56 20 ALA B CA 1
ATOM 3163 C C . ALA B 1 20 ? 14.211 16.391 -2.965 1 97.56 20 ALA B C 1
ATOM 3165 O O . ALA B 1 20 ? 14.484 17.344 -3.689 1 97.56 20 ALA B O 1
ATOM 3166 N N . VAL B 1 21 ? 14.359 15.164 -3.33 1 97.56 21 VAL B N 1
ATOM 3167 C CA . VAL B 1 21 ? 14.828 14.883 -4.684 1 97.56 21 VAL B CA 1
ATOM 3168 C C . VAL B 1 21 ? 13.641 14.602 -5.598 1 97.56 21 VAL B C 1
ATOM 3170 O O . VAL B 1 21 ? 12.711 13.883 -5.215 1 97.56 21 VAL B O 1
ATOM 3173 N N . SER B 1 22 ? 13.648 15.25 -6.715 1 93.5 22 SER B N 1
ATOM 3174 C CA . SER B 1 22 ? 12.609 15.047 -7.715 1 93.5 22 SER B CA 1
ATOM 3175 C C . SER B 1 22 ? 13.203 14.586 -9.047 1 93.5 22 SER B C 1
ATOM 3177 O O . SER B 1 22 ? 14.289 15.023 -9.43 1 93.5 22 SER B O 1
ATOM 3179 N N . SER B 1 23 ? 12.453 13.664 -9.648 1 86.56 23 SER B N 1
ATOM 3180 C CA . SER B 1 23 ? 12.898 13.234 -10.969 1 86.56 23 SER B CA 1
ATOM 3181 C C . SER B 1 23 ? 12.562 14.273 -12.031 1 86.56 23 SER B C 1
ATOM 3183 O O . SER B 1 23 ? 13.117 14.242 -13.133 1 86.56 23 SER B O 1
ATOM 3185 N N . ARG B 1 24 ? 11.68 15.18 -11.82 1 85.62 24 ARG B N 1
ATOM 3186 C CA . ARG B 1 24 ? 11.188 16.141 -12.805 1 85.62 24 ARG B CA 1
ATOM 3187 C C . ARG B 1 24 ? 11.859 17.5 -12.633 1 85.62 24 ARG B C 1
ATOM 3189 O O . ARG B 1 24 ? 11.523 18.453 -13.336 1 85.62 24 ARG B O 1
ATOM 3196 N N . THR B 1 25 ? 13.078 17.688 -12.312 1 85.06 25 THR B N 1
ATOM 3197 C CA . THR B 1 25 ? 13.734 18.953 -12.078 1 85.06 25 THR B CA 1
ATOM 3198 C C . THR B 1 25 ? 14.352 19.5 -13.367 1 85.06 25 THR B C 1
ATOM 3200 O O . THR B 1 25 ? 14.703 18.734 -14.258 1 85.06 25 THR B O 1
ATOM 3203 N N . THR B 1 26 ? 14.43 20.859 -13.461 1 86.25 26 THR B N 1
ATOM 3204 C CA . THR B 1 26 ? 15.023 21.516 -14.617 1 86.25 26 THR B CA 1
ATOM 3205 C C . THR B 1 26 ? 16.547 21.484 -14.531 1 86.25 26 THR B C 1
ATOM 3207 O O . THR B 1 26 ? 17.234 21.656 -15.539 1 86.25 26 THR B O 1
ATOM 3210 N N . ILE B 1 27 ? 17.078 21.359 -13.367 1 92.44 27 ILE B N 1
ATOM 3211 C CA . ILE B 1 27 ? 18.516 21.25 -13.148 1 92.44 27 ILE B CA 1
ATOM 3212 C C . ILE B 1 27 ? 18.906 19.781 -12.984 1 92.44 27 ILE B C 1
ATOM 3214 O O . ILE B 1 27 ? 18.766 19.203 -11.898 1 92.44 27 ILE B O 1
ATOM 3218 N N . PRO B 1 28 ? 19.453 19.234 -13.945 1 93.69 28 PRO B N 1
ATOM 3219 C CA . PRO B 1 28 ? 19.609 17.781 -14.008 1 93.69 28 PRO B CA 1
ATOM 3220 C C . PRO B 1 28 ? 20.375 17.219 -12.812 1 93.69 28 PRO B C 1
ATOM 3222 O O . PRO B 1 28 ? 20.062 16.141 -12.32 1 93.69 28 PRO B O 1
ATOM 3225 N N . ILE B 1 29 ? 21.344 17.938 -12.289 1 96.56 29 ILE B N 1
ATOM 3226 C CA . ILE B 1 29 ? 22.203 17.391 -11.234 1 96.56 29 ILE B CA 1
ATOM 3227 C C . ILE B 1 29 ? 21.391 17.234 -9.945 1 96.56 29 ILE B C 1
ATOM 3229 O O . ILE B 1 29 ? 21.797 16.5 -9.039 1 96.56 29 ILE B O 1
ATOM 3233 N N . LEU B 1 30 ? 20.25 17.891 -9.867 1 96.94 30 LEU B N 1
ATOM 3234 C CA . LEU B 1 30 ? 19.406 17.828 -8.68 1 96.94 30 LEU B CA 1
ATOM 3235 C C . LEU B 1 30 ? 18.641 16.516 -8.617 1 96.94 30 LEU B C 1
ATOM 3237 O O . LEU B 1 30 ? 18 16.203 -7.605 1 96.94 30 LEU B O 1
ATOM 3241 N N . THR B 1 31 ? 18.75 15.695 -9.672 1 97.25 31 THR B N 1
ATOM 3242 C CA . THR B 1 31 ? 18.203 14.344 -9.633 1 97.25 31 THR B CA 1
ATOM 3243 C C . THR B 1 31 ? 19.125 13.414 -8.852 1 97.25 31 THR B C 1
ATOM 3245 O O . THR B 1 31 ? 18.828 12.227 -8.688 1 97.25 31 THR B O 1
ATOM 3248 N N . GLY B 1 32 ? 20.188 13.953 -8.352 1 97.62 32 GLY B N 1
ATOM 3249 C CA . GLY B 1 32 ? 21.156 13.18 -7.586 1 97.62 32 GLY B CA 1
ATOM 3250 C C . GLY B 1 32 ? 21.219 13.594 -6.125 1 97.62 32 GLY B C 1
ATOM 3251 O O . GLY B 1 32 ? 20.594 14.57 -5.723 1 97.62 32 GLY B O 1
ATOM 3252 N N . ILE B 1 33 ? 21.906 12.812 -5.387 1 98.56 33 ILE B N 1
ATOM 3253 C CA . ILE B 1 33 ? 22.234 13.078 -3.988 1 98.56 33 ILE B CA 1
ATOM 3254 C C . ILE B 1 33 ? 23.688 13.492 -3.859 1 98.56 33 ILE B C 1
ATOM 3256 O O . ILE B 1 33 ? 24.594 12.773 -4.309 1 98.56 33 ILE B O 1
ATOM 3260 N N . LYS B 1 34 ? 23.922 14.656 -3.336 1 98.75 34 LYS B N 1
ATOM 3261 C CA . LYS B 1 34 ? 25.281 15.086 -3.062 1 98.75 34 LYS B CA 1
ATOM 3262 C C . LYS B 1 34 ? 25.812 14.445 -1.785 1 98.75 34 LYS B C 1
ATOM 3264 O O . LYS B 1 34 ? 25.188 14.523 -0.731 1 98.75 34 LYS B O 1
ATOM 3269 N N . VAL B 1 35 ? 26.938 13.75 -1.895 1 98.81 35 VAL B N 1
ATOM 3270 C CA . VAL B 1 35 ? 27.594 13.102 -0.769 1 98.81 35 VAL B CA 1
ATOM 3271 C C . VAL B 1 35 ? 28.922 13.812 -0.472 1 98.81 35 VAL B C 1
ATOM 3273 O O . VAL B 1 35 ? 29.766 13.945 -1.354 1 98.81 35 VAL B O 1
ATOM 3276 N N . GLU B 1 36 ? 29.047 14.25 0.732 1 98.62 36 GLU B N 1
ATOM 3277 C CA . GLU B 1 36 ? 30.266 14.922 1.157 1 98.62 36 GLU B CA 1
ATOM 3278 C C . GLU B 1 36 ? 30.875 14.234 2.381 1 98.62 36 GLU B C 1
ATOM 3280 O O . GLU B 1 36 ? 30.234 14.133 3.426 1 98.62 36 GLU B O 1
ATOM 3285 N N . ALA B 1 37 ? 32.094 13.789 2.219 1 98.69 37 ALA B N 1
ATOM 3286 C CA . ALA B 1 37 ? 32.844 13.234 3.336 1 98.69 37 ALA B CA 1
ATOM 3287 C C . ALA B 1 37 ? 33.781 14.281 3.941 1 98.69 37 ALA B C 1
ATOM 3289 O O . ALA B 1 37 ? 34.688 14.773 3.27 1 98.69 37 ALA B O 1
ATOM 3290 N N . GLY B 1 38 ? 33.438 14.648 5.176 1 97.75 38 GLY B N 1
ATOM 3291 C CA . GLY B 1 38 ? 34.312 15.539 5.941 1 97.75 38 GLY B CA 1
ATOM 3292 C C . GLY B 1 38 ? 34.938 14.875 7.156 1 97.75 38 GLY B C 1
ATOM 3293 O O . GLY B 1 38 ? 34.625 13.719 7.461 1 97.75 38 GLY B O 1
ATOM 3294 N N . GLU B 1 39 ? 35.75 15.625 7.828 1 95.31 39 GLU B N 1
ATOM 3295 C CA . GLU B 1 39 ? 36.469 15.094 8.992 1 95.31 39 GLU B CA 1
ATOM 3296 C C . GLU B 1 39 ? 35.5 14.641 10.07 1 95.31 39 GLU B C 1
ATOM 3298 O O . GLU B 1 39 ? 35.719 13.641 10.75 1 95.31 39 GLU B O 1
ATOM 3303 N N . GLU B 1 40 ? 34.438 15.312 10.141 1 96.56 40 GLU B N 1
ATOM 3304 C CA . GLU B 1 40 ? 33.531 15.086 11.258 1 96.56 40 GLU B CA 1
ATOM 3305 C C . GLU B 1 40 ? 32.469 14.039 10.906 1 96.56 40 GLU B C 1
ATOM 3307 O O . GLU B 1 40 ? 31.766 13.562 11.781 1 96.56 40 GLU B O 1
ATOM 3312 N N . GLY B 1 41 ? 32.375 13.711 9.617 1 98.25 41 GLY B N 1
ATOM 3313 C CA . GLY B 1 41 ? 31.359 12.758 9.219 1 98.25 41 GLY B CA 1
ATOM 3314 C C . GLY B 1 41 ? 30.922 12.906 7.773 1 98.25 41 GLY B C 1
ATOM 3315 O O . GLY B 1 41 ? 31.688 13.422 6.945 1 98.25 41 GLY B O 1
ATOM 3316 N N . ILE B 1 42 ? 29.781 12.359 7.473 1 98.81 42 ILE B N 1
ATOM 3317 C CA . ILE B 1 42 ? 29.266 12.328 6.105 1 98.81 42 ILE B CA 1
ATOM 3318 C C . ILE B 1 42 ? 28 13.18 6.012 1 98.81 42 ILE B C 1
ATOM 3320 O O . ILE B 1 42 ? 27.109 13.078 6.855 1 98.81 42 ILE B O 1
ATOM 3324 N N . LYS B 1 43 ? 27.984 14 4.988 1 98.31 43 LYS B N 1
ATOM 3325 C CA . LYS B 1 43 ? 26.812 14.836 4.723 1 98.31 43 LYS B CA 1
ATOM 3326 C C . LYS B 1 43 ? 26.156 14.461 3.396 1 98.31 43 LYS B C 1
ATOM 3328 O O . LYS B 1 43 ? 26.844 14.328 2.377 1 98.31 43 LYS B O 1
ATOM 3333 N N . LEU B 1 44 ? 24.859 14.234 3.438 1 98.75 44 LEU B N 1
ATOM 3334 C CA . LEU B 1 44 ? 24.078 14.008 2.23 1 98.75 44 LEU B CA 1
ATOM 3335 C C . LEU B 1 44 ? 23.125 15.164 1.976 1 98.75 44 LEU B C 1
ATOM 3337 O O . LEU B 1 44 ? 22.516 15.703 2.912 1 98.75 44 LEU B O 1
ATOM 3341 N N . THR B 1 45 ? 22.984 15.578 0.715 1 98.5 45 THR B N 1
ATOM 3342 C CA . THR B 1 45 ? 22.109 16.688 0.352 1 98.5 45 THR B CA 1
ATOM 3343 C C . THR B 1 45 ? 21.219 16.297 -0.823 1 98.5 45 THR B C 1
ATOM 3345 O O . THR B 1 45 ? 21.688 15.734 -1.812 1 98.5 45 THR B O 1
ATOM 3348 N N . GLY B 1 46 ? 19.969 16.469 -0.7 1 98 46 GLY B N 1
ATOM 3349 C CA . GLY B 1 46 ? 18.984 16.422 -1.773 1 98 46 GLY B CA 1
ATOM 3350 C C . GLY B 1 46 ? 18.203 17.703 -1.934 1 98 46 GLY B C 1
ATOM 3351 O O . GLY B 1 46 ? 17.953 18.406 -0.953 1 98 46 GLY B O 1
ATOM 3352 N N . SER B 1 47 ? 17.844 18.031 -3.199 1 97 47 SER B N 1
ATOM 3353 C CA . SER B 1 47 ? 17.141 19.281 -3.449 1 97 47 SER B CA 1
ATOM 3354 C C . SER B 1 47 ? 16.328 19.203 -4.738 1 97 47 SER B C 1
ATOM 3356 O O . SER B 1 47 ? 16.703 18.5 -5.672 1 97 47 SER B O 1
ATOM 3358 N N . ASP B 1 48 ? 15.211 19.875 -4.742 1 95.62 48 ASP B N 1
ATOM 3359 C CA . ASP B 1 48 ? 14.492 20.109 -5.992 1 95.62 48 ASP B CA 1
ATOM 3360 C C . ASP B 1 48 ? 14.336 21.609 -6.262 1 95.62 48 ASP B C 1
ATOM 3362 O O . ASP B 1 48 ? 13.438 22.016 -6.988 1 95.62 48 ASP B O 1
ATOM 3366 N N . SER B 1 49 ? 15.195 22.391 -5.625 1 92.12 49 SER B N 1
ATOM 3367 C CA . SER B 1 49 ? 15.234 23.844 -5.738 1 92.12 49 SER B CA 1
ATOM 3368 C C . SER B 1 49 ? 14.203 24.5 -4.828 1 92.12 49 SER B C 1
ATOM 3370 O O . SER B 1 49 ? 14.445 25.578 -4.281 1 92.12 49 SER B O 1
ATOM 3372 N N . ASP B 1 50 ? 13.109 23.875 -4.613 1 94.31 50 ASP B N 1
ATOM 3373 C CA . ASP B 1 50 ? 12.094 24.406 -3.703 1 94.31 50 ASP B CA 1
ATOM 3374 C C . ASP B 1 50 ? 12.359 23.953 -2.268 1 94.31 50 ASP B C 1
ATOM 3376 O O . ASP B 1 50 ? 12.164 24.734 -1.327 1 94.31 50 ASP B O 1
ATOM 3380 N N . ILE B 1 51 ? 12.758 22.703 -2.148 1 96.75 51 ILE B N 1
ATOM 3381 C CA . ILE B 1 51 ? 13.125 22.109 -0.866 1 96.75 51 ILE B CA 1
ATOM 3382 C C . ILE B 1 51 ? 14.547 21.562 -0.939 1 96.75 51 ILE B C 1
ATOM 3384 O O . ILE B 1 51 ? 14.93 20.953 -1.946 1 96.75 51 ILE B O 1
ATOM 3388 N N . SER B 1 52 ? 15.32 21.828 0.047 1 97.44 52 SER B N 1
ATOM 3389 C CA . SER B 1 52 ? 16.641 21.234 0.198 1 97.44 52 SER B CA 1
ATOM 3390 C C . SER B 1 52 ? 16.812 20.594 1.576 1 97.44 52 SER B C 1
ATOM 3392 O O . SER B 1 52 ? 16.484 21.219 2.592 1 97.44 52 SER B O 1
ATOM 3394 N N . ILE B 1 53 ? 17.25 19.375 1.595 1 98.06 53 ILE B N 1
ATOM 3395 C CA . ILE B 1 53 ? 17.469 18.656 2.846 1 98.06 53 ILE B CA 1
ATOM 3396 C C . ILE B 1 53 ? 18.922 18.219 2.939 1 98.06 53 ILE B C 1
ATOM 3398 O O . ILE B 1 53 ? 19.484 17.672 1.982 1 98.06 53 ILE B O 1
ATOM 3402 N N . GLU B 1 54 ? 19.547 18.547 4.012 1 97.62 54 GLU B N 1
ATOM 3403 C CA . GLU B 1 54 ? 20.875 18.031 4.359 1 97.62 54 GLU B CA 1
ATOM 3404 C C . GLU B 1 54 ? 20.812 17.141 5.598 1 97.62 54 GLU B C 1
ATOM 3406 O O . GLU B 1 54 ? 20.219 17.531 6.613 1 97.62 54 GLU B O 1
ATOM 3411 N N . SER B 1 55 ? 21.297 16 5.465 1 98.06 55 SER B N 1
ATOM 3412 C CA . SER B 1 55 ? 21.406 15.055 6.578 1 98.06 55 SER B CA 1
ATOM 3413 C C . SER B 1 55 ? 22.859 14.781 6.918 1 98.06 55 SER B C 1
ATOM 3415 O O . SER B 1 55 ? 23.688 14.578 6.023 1 98.06 55 SER B O 1
ATOM 3417 N N . PHE B 1 56 ? 23.172 14.805 8.211 1 98.12 56 PHE B N 1
ATOM 3418 C CA . PHE B 1 56 ? 24.547 14.641 8.664 1 98.12 56 PHE B CA 1
ATOM 3419 C C . PHE B 1 56 ? 24.688 13.375 9.508 1 98.12 56 PHE B C 1
ATOM 3421 O O . PHE B 1 56 ? 23.922 13.156 10.438 1 98.12 56 PHE B O 1
ATOM 3428 N N . ILE B 1 57 ? 25.578 12.508 9.125 1 98.62 57 ILE B N 1
ATOM 3429 C CA . ILE B 1 57 ? 25.969 11.328 9.891 1 98.62 57 ILE B CA 1
ATOM 3430 C C . ILE B 1 57 ? 27.312 11.562 10.555 1 98.62 57 ILE B C 1
ATOM 3432 O O . ILE B 1 57 ? 28.359 11.562 9.883 1 98.62 57 ILE B O 1
ATOM 3436 N N . PRO B 1 58 ? 27.312 11.719 11.859 1 98.38 58 PRO B N 1
ATOM 3437 C CA . PRO B 1 58 ? 28.609 11.961 12.523 1 98.38 58 PRO B CA 1
ATOM 3438 C C . PRO B 1 58 ? 29.516 10.727 12.516 1 98.38 58 PRO B C 1
ATOM 3440 O O . PRO B 1 58 ? 29.016 9.602 12.484 1 98.38 58 PRO B O 1
ATOM 3443 N N . ARG B 1 59 ? 30.766 11.008 12.547 1 98.19 59 ARG B N 1
ATOM 3444 C CA . ARG B 1 59 ? 31.734 9.922 12.641 1 98.19 59 ARG B CA 1
ATOM 3445 C C . ARG B 1 59 ? 31.453 9.047 13.859 1 98.19 59 ARG B C 1
ATOM 3447 O O . ARG B 1 59 ? 31.484 7.812 13.766 1 98.19 59 ARG B O 1
ATOM 3454 N N . GLU B 1 60 ? 31.203 9.734 14.906 1 97.5 60 GLU B N 1
ATOM 3455 C CA . GLU B 1 60 ? 30.906 9.078 16.172 1 97.5 60 GLU B CA 1
ATOM 3456 C C . GLU B 1 60 ? 29.875 9.867 16.984 1 97.5 60 GLU B C 1
ATOM 3458 O O . GLU B 1 60 ? 29.859 11.102 16.938 1 97.5 60 GLU B O 1
ATOM 3463 N N . GLU B 1 61 ? 29 9.07 17.625 1 95.19 61 GLU B N 1
ATOM 3464 C CA . GLU B 1 61 ? 28.016 9.68 18.516 1 95.19 61 GLU B CA 1
ATOM 3465 C C . GLU B 1 61 ? 27.641 8.727 19.656 1 95.19 61 GLU B C 1
ATOM 3467 O O . GLU B 1 61 ? 27.312 7.562 19.406 1 95.19 61 GLU B O 1
ATOM 3472 N N . ASP B 1 62 ? 27.734 9.211 20.938 1 93.81 62 ASP B N 1
ATOM 3473 C CA . ASP B 1 62 ? 27.375 8.453 22.125 1 93.81 62 ASP B CA 1
ATOM 3474 C C . ASP B 1 62 ? 28.156 7.145 22.203 1 93.81 62 ASP B C 1
ATOM 3476 O O . ASP B 1 62 ? 27.594 6.09 22.484 1 93.81 62 ASP B O 1
ATOM 3480 N N . GLY B 1 63 ? 29.406 7.164 21.797 1 94.38 63 GLY B N 1
ATOM 3481 C CA . GLY B 1 63 ? 30.297 6.02 21.922 1 94.38 63 GLY B CA 1
ATOM 3482 C C . GLY B 1 63 ? 30.188 5.055 20.75 1 94.38 63 GLY B C 1
ATOM 3483 O O . GLY B 1 63 ? 30.906 4.062 20.703 1 94.38 63 GLY B O 1
ATOM 3484 N N . ILE B 1 64 ? 29.344 5.367 19.875 1 96.19 64 ILE B N 1
ATOM 3485 C CA . ILE B 1 64 ? 29.156 4.473 18.734 1 96.19 64 ILE B CA 1
ATOM 3486 C C . ILE B 1 64 ? 29.828 5.062 17.5 1 96.19 64 ILE B C 1
ATOM 3488 O O . ILE B 1 64 ? 29.609 6.23 17.172 1 96.19 64 ILE B O 1
ATOM 3492 N N . VAL B 1 65 ? 30.688 4.309 16.859 1 97.5 65 VAL B N 1
ATOM 3493 C CA . VAL B 1 65 ? 31.344 4.734 15.641 1 97.5 65 VAL B CA 1
ATOM 3494 C C . VAL B 1 65 ? 30.469 4.414 14.43 1 97.5 65 VAL B C 1
ATOM 3496 O O . VAL B 1 65 ? 30.141 3.25 14.195 1 97.5 65 VAL B O 1
ATOM 3499 N N . TYR B 1 66 ? 30.141 5.461 13.633 1 98.25 66 TYR B N 1
ATOM 3500 C CA . TYR B 1 66 ? 29.25 5.273 12.492 1 98.25 66 TYR B CA 1
ATOM 3501 C C . TYR B 1 66 ? 30.031 5.258 11.188 1 98.25 66 TYR B C 1
ATOM 3503 O O . TYR B 1 66 ? 29.609 4.637 10.211 1 98.25 66 TYR B O 1
ATOM 3511 N N . VAL B 1 67 ? 31.094 6.004 11.211 1 98.62 67 VAL B N 1
ATOM 3512 C CA . VAL B 1 67 ? 31.891 6.148 9.992 1 98.62 67 VAL B CA 1
ATOM 3513 C C . VAL B 1 67 ? 33.375 5.98 10.312 1 98.62 67 VAL B C 1
ATOM 3515 O O . VAL B 1 67 ? 33.844 6.5 11.32 1 98.62 67 VAL B O 1
ATOM 3518 N N . GLU B 1 68 ? 34.031 5.25 9.492 1 98.12 68 GLU B N 1
ATOM 3519 C CA . GLU B 1 68 ? 35.469 5.008 9.656 1 98.12 68 GLU B CA 1
ATOM 3520 C C . GLU B 1 68 ? 36.219 5.266 8.359 1 98.12 68 GLU B C 1
ATOM 3522 O O . GLU B 1 68 ? 35.625 5.324 7.281 1 98.12 68 GLU B O 1
ATOM 3527 N N . GLN B 1 69 ? 37.562 5.516 8.5 1 98.25 69 GLN B N 1
ATOM 3528 C CA . GLN B 1 69 ? 38.5 5.586 7.379 1 98.25 69 GLN B CA 1
ATOM 3529 C C . GLN B 1 69 ? 38.094 6.672 6.387 1 98.25 69 GLN B C 1
ATOM 3531 O O . GLN B 1 69 ? 38.031 6.426 5.18 1 98.25 69 GLN B O 1
ATOM 3536 N N . ILE B 1 70 ? 37.844 7.852 6.902 1 98.5 70 ILE B N 1
ATOM 3537 C CA . ILE B 1 70 ? 37.312 8.93 6.066 1 98.5 70 ILE B CA 1
ATOM 3538 C C . ILE B 1 70 ? 38.469 9.602 5.312 1 98.5 70 ILE B C 1
ATOM 3540 O O . ILE B 1 70 ? 39.438 10.039 5.922 1 98.5 70 ILE B O 1
ATOM 3544 N N . GLU B 1 71 ? 38.406 9.594 4.066 1 98.56 71 GLU B N 1
ATOM 3545 C CA . GLU B 1 71 ? 39.125 10.508 3.178 1 98.56 71 GLU B CA 1
ATOM 3546 C C . GLU B 1 71 ? 38.188 11.555 2.588 1 98.56 71 GLU B C 1
ATOM 3548 O O . GLU B 1 71 ? 37.219 11.203 1.924 1 98.56 71 GLU B O 1
ATOM 3553 N N . GLN B 1 72 ? 38.5 12.758 2.766 1 98.31 72 GLN B N 1
ATOM 3554 C CA . GLN B 1 72 ? 37.562 13.844 2.432 1 98.31 72 GLN B CA 1
ATOM 3555 C C . GLN B 1 72 ? 37.344 13.922 0.927 1 98.31 72 GLN B C 1
ATOM 3557 O O . GLN B 1 72 ? 38.219 13.539 0.137 1 98.31 72 GLN B O 1
ATOM 3562 N N . GLY B 1 73 ? 36.219 14.445 0.564 1 98.19 73 GLY B N 1
ATOM 3563 C CA . GLY B 1 73 ? 35.812 14.641 -0.819 1 98.19 73 GLY B CA 1
ATOM 3564 C C . GLY B 1 73 ? 34.312 14.68 -0.997 1 98.19 73 GLY B C 1
ATOM 3565 O O . GLY B 1 73 ? 33.562 14.703 -0.015 1 98.19 73 GLY B O 1
ATOM 3566 N N . SER B 1 74 ? 33.906 14.844 -2.232 1 98.25 74 SER B N 1
ATOM 3567 C CA . SER B 1 74 ? 32.469 14.922 -2.5 1 98.25 74 SER B CA 1
ATOM 3568 C C . SER B 1 74 ? 32.125 14.398 -3.895 1 98.25 74 SER B C 1
ATOM 3570 O O . SER B 1 74 ? 33 14.367 -4.773 1 98.25 74 SER B O 1
ATOM 3572 N N . VAL B 1 75 ? 30.922 13.977 -4.043 1 98.69 75 VAL B N 1
ATOM 3573 C CA . VAL B 1 75 ? 30.438 13.453 -5.316 1 98.69 75 VAL B CA 1
ATOM 3574 C C . VAL B 1 75 ? 28.906 13.469 -5.328 1 98.69 75 VAL B C 1
ATOM 3576 O O . VAL B 1 75 ? 28.281 13.523 -4.273 1 98.69 75 VAL B O 1
ATOM 3579 N N . VAL B 1 76 ? 28.297 13.523 -6.508 1 98.56 76 VAL B N 1
ATOM 3580 C CA . VAL B 1 76 ? 26.859 13.406 -6.648 1 98.56 76 VAL B CA 1
ATOM 3581 C C . VAL B 1 76 ? 26.5 12.047 -7.238 1 98.56 76 VAL B C 1
ATOM 3583 O O . VAL B 1 76 ? 27.062 11.633 -8.25 1 98.56 76 VAL B O 1
ATOM 3586 N N . LEU B 1 77 ? 25.641 11.359 -6.543 1 98.19 77 LEU B N 1
ATOM 3587 C CA . LEU B 1 77 ? 25.188 10.055 -7.004 1 98.19 77 LEU B CA 1
ATOM 3588 C C . LEU B 1 77 ? 23.734 10.109 -7.453 1 98.19 77 LEU B C 1
ATOM 3590 O O . LEU B 1 77 ? 22.922 10.781 -6.828 1 98.19 77 LEU B O 1
ATOM 3594 N N . GLN B 1 78 ? 23.422 9.344 -8.461 1 95.69 78 GLN B N 1
ATOM 3595 C CA . GLN B 1 78 ? 22.062 9.344 -8.992 1 95.69 78 GLN B CA 1
ATOM 3596 C C . GLN B 1 78 ? 21.078 8.766 -7.984 1 95.69 78 GLN B C 1
ATOM 3598 O O . GLN B 1 78 ? 21.234 7.637 -7.52 1 95.69 78 GLN B O 1
ATOM 3603 N N . ALA B 1 79 ? 20 9.523 -7.746 1 97.25 79 ALA B N 1
ATOM 3604 C CA . ALA B 1 79 ? 19 9.133 -6.746 1 97.25 79 ALA B CA 1
ATOM 3605 C C . ALA B 1 79 ? 18.172 7.945 -7.23 1 97.25 79 ALA B C 1
ATOM 3607 O O . ALA B 1 79 ? 17.609 7.211 -6.422 1 97.25 79 ALA B O 1
ATOM 3608 N N . LYS B 1 80 ? 18.125 7.773 -8.469 1 94.75 80 LYS B N 1
ATOM 3609 C CA . LYS B 1 80 ? 17.359 6.676 -9.055 1 94.75 80 LYS B CA 1
ATOM 3610 C C . LYS B 1 80 ? 17.922 5.324 -8.625 1 94.75 80 LYS B C 1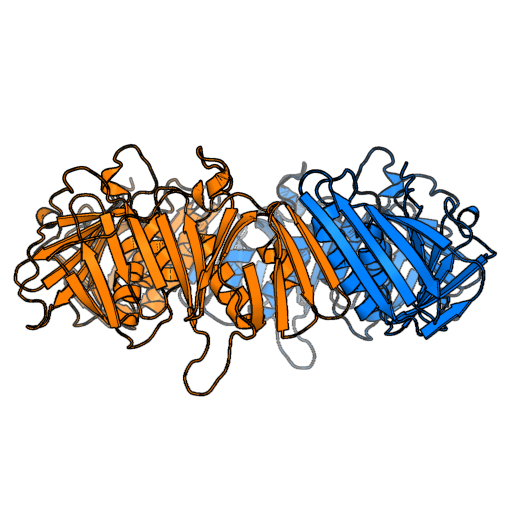
ATOM 3612 O O . LYS B 1 80 ? 17.172 4.348 -8.508 1 94.75 80 LYS B O 1
ATOM 3617 N N . TYR B 1 81 ? 19.25 5.227 -8.312 1 95.38 81 TYR B N 1
ATOM 3618 C CA . TYR B 1 81 ? 19.891 3.936 -8.102 1 95.38 81 TYR B CA 1
ATOM 3619 C C . TYR B 1 81 ? 20.453 3.828 -6.691 1 95.38 81 TYR B C 1
ATOM 3621 O O . TYR B 1 81 ? 20.312 2.793 -6.035 1 95.38 81 TYR B O 1
ATOM 3629 N N . PHE B 1 82 ? 21 4.875 -6.23 1 97.62 82 PHE B N 1
ATOM 3630 C CA . PHE B 1 82 ? 21.797 4.871 -5.012 1 97.62 82 PHE B CA 1
ATOM 3631 C C . PHE B 1 82 ? 20.984 4.383 -3.824 1 97.62 82 PHE B C 1
ATOM 3633 O O . PHE B 1 82 ? 21.406 3.492 -3.09 1 97.62 82 PHE B O 1
ATOM 3640 N N . PRO B 1 83 ? 19.719 4.848 -3.633 1 98.31 83 PRO B N 1
ATOM 3641 C CA . PRO B 1 83 ? 18.953 4.379 -2.48 1 98.31 83 PRO B CA 1
ATOM 3642 C C . PRO B 1 83 ? 18.703 2.873 -2.514 1 98.31 83 PRO B C 1
ATOM 3644 O O . PRO B 1 83 ? 18.859 2.191 -1.5 1 98.31 83 PRO B O 1
ATOM 3647 N N . ASP B 1 84 ? 18.344 2.371 -3.596 1 97 84 ASP B N 1
ATOM 3648 C CA . ASP B 1 84 ? 18.062 0.944 -3.725 1 97 84 ASP B CA 1
ATOM 3649 C C . ASP B 1 84 ? 19.328 0.114 -3.502 1 97 84 ASP B C 1
ATOM 3651 O O . ASP B 1 84 ? 19.266 -0.972 -2.92 1 97 84 ASP B O 1
ATOM 3655 N N . ILE B 1 85 ? 20.453 0.619 -4.023 1 97.88 85 ILE B N 1
ATOM 3656 C CA . ILE B 1 85 ? 21.719 -0.07 -3.824 1 97.88 85 ILE B CA 1
ATOM 3657 C C . ILE B 1 85 ? 22.016 -0.191 -2.33 1 97.88 85 ILE B C 1
ATOM 3659 O O . ILE B 1 85 ? 22.234 -1.291 -1.823 1 97.88 85 ILE B O 1
ATOM 3663 N N . VAL B 1 86 ? 21.922 0.894 -1.659 1 98.5 86 VAL B N 1
ATOM 3664 C CA . VAL B 1 86 ? 22.219 0.902 -0.231 1 98.5 86 VAL B CA 1
ATOM 3665 C C . VAL B 1 86 ? 21.266 -0.041 0.502 1 98.5 86 VAL B C 1
ATOM 3667 O O . VAL B 1 86 ? 21.688 -0.803 1.374 1 98.5 86 VAL B O 1
ATOM 3670 N N . ARG B 1 87 ? 20.047 -0.016 0.179 1 97.75 87 ARG B N 1
ATOM 3671 C CA . ARG B 1 87 ? 19 -0.798 0.831 1 97.75 87 ARG B CA 1
ATOM 3672 C C . ARG B 1 87 ? 19.266 -2.293 0.702 1 97.75 87 ARG B C 1
ATOM 3674 O O . ARG B 1 87 ? 18.984 -3.062 1.621 1 97.75 87 ARG B O 1
ATOM 3681 N N . LYS B 1 88 ? 19.828 -2.727 -0.375 1 97.5 88 LYS B N 1
ATOM 3682 C CA . LYS B 1 88 ? 19.875 -4.148 -0.7 1 97.5 88 LYS B CA 1
ATOM 3683 C C . LYS B 1 88 ? 21.266 -4.723 -0.399 1 97.5 88 LYS B C 1
ATOM 3685 O O . LYS B 1 88 ? 21.484 -5.922 -0.558 1 97.5 88 LYS B O 1
ATOM 3690 N N . LEU B 1 89 ? 22.172 -3.893 0.038 1 97.81 89 LEU B N 1
ATOM 3691 C CA . LEU B 1 89 ? 23.516 -4.391 0.351 1 97.81 89 LEU B CA 1
ATOM 3692 C C . LEU B 1 89 ? 23.453 -5.457 1.439 1 97.81 89 LEU B C 1
ATOM 3694 O O . LEU B 1 89 ? 22.656 -5.352 2.375 1 97.81 89 LEU B O 1
ATOM 3698 N N . PRO B 1 90 ? 24.297 -6.438 1.405 1 96.44 90 PRO B N 1
ATOM 3699 C CA . PRO B 1 90 ? 24.141 -7.629 2.244 1 96.44 90 PRO B CA 1
ATOM 3700 C C . PRO B 1 90 ? 24.703 -7.441 3.648 1 96.44 90 PRO B C 1
ATOM 3702 O O . PRO B 1 90 ? 24.266 -8.117 4.586 1 96.44 90 PRO B O 1
ATOM 3705 N N . GLU B 1 91 ? 25.688 -6.547 3.82 1 97.44 91 GLU B N 1
ATOM 3706 C CA . GLU B 1 91 ? 26.359 -6.461 5.113 1 97.44 91 GLU B CA 1
ATOM 3707 C C . GLU B 1 91 ? 25.969 -5.188 5.859 1 97.44 91 GLU B C 1
ATOM 3709 O O . GLU B 1 91 ? 25.375 -4.277 5.273 1 97.44 91 GLU B O 1
ATOM 3714 N N . LYS B 1 92 ? 26.344 -5.109 7.066 1 97.62 92 LYS B N 1
ATOM 3715 C CA . LYS B 1 92 ? 25.984 -3.994 7.938 1 97.62 92 LYS B CA 1
ATOM 3716 C C . LYS B 1 92 ? 26.859 -2.773 7.664 1 97.62 92 LYS B C 1
ATOM 3718 O O . LYS B 1 92 ? 26.531 -1.66 8.078 1 97.62 92 LYS B O 1
ATOM 3723 N N . THR B 1 93 ? 28 -2.982 7.016 1 97.94 93 THR B N 1
ATOM 3724 C CA . THR B 1 93 ? 28.906 -1.883 6.691 1 97.94 93 THR B CA 1
ATOM 3725 C C . THR B 1 93 ? 29.047 -1.735 5.18 1 97.94 93 THR B C 1
ATOM 3727 O O . THR B 1 93 ? 28.969 -2.721 4.445 1 97.94 93 THR B O 1
ATOM 3730 N N . VAL B 1 94 ? 29.297 -0.522 4.781 1 98.31 94 VAL B N 1
ATOM 3731 C CA . VAL B 1 94 ? 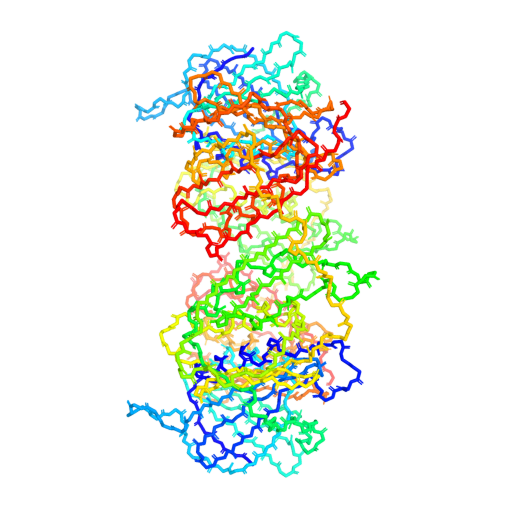29.453 -0.186 3.371 1 98.31 94 VAL B CA 1
ATOM 3732 C C . VAL B 1 94 ? 30.703 0.655 3.172 1 98.31 94 VAL B C 1
ATOM 3734 O O . VAL B 1 94 ? 30.953 1.602 3.922 1 98.31 94 VAL B O 1
ATOM 3737 N N . GLU B 1 95 ? 31.5 0.281 2.232 1 98.81 95 GLU B N 1
ATOM 3738 C CA . GLU B 1 95 ? 32.625 1.098 1.808 1 98.81 95 GLU B CA 1
ATOM 3739 C C . GLU B 1 95 ? 32.312 1.878 0.538 1 98.81 95 GLU B C 1
ATOM 3741 O O . GLU B 1 95 ? 31.859 1.3 -0.455 1 98.81 95 GLU B O 1
ATOM 3746 N N . ILE B 1 96 ? 32.5 3.197 0.528 1 98.88 96 ILE B N 1
ATOM 3747 C CA . ILE B 1 96 ? 32.25 4.043 -0.638 1 98.88 96 ILE B CA 1
ATOM 3748 C C . ILE B 1 96 ? 33.531 4.82 -0.977 1 98.88 96 ILE B C 1
ATOM 3750 O O . ILE B 1 96 ? 34.125 5.457 -0.105 1 98.88 96 ILE B O 1
ATOM 3754 N N . GLU B 1 97 ? 33.906 4.711 -2.217 1 98.75 97 GLU B N 1
ATOM 3755 C CA . GLU B 1 97 ? 35.094 5.406 -2.695 1 98.75 97 GLU B CA 1
ATOM 3756 C C . GLU B 1 97 ? 34.844 6.082 -4.039 1 98.75 97 GLU B C 1
ATOM 3758 O O . GLU B 1 97 ? 34.312 5.465 -4.957 1 98.75 97 GLU B O 1
ATOM 3763 N N . ALA B 1 98 ? 35.188 7.332 -4.117 1 98.5 98 ALA B N 1
ATOM 3764 C CA . ALA B 1 98 ? 35.156 8.055 -5.387 1 98.5 98 ALA B CA 1
ATOM 3765 C C . ALA B 1 98 ? 36.562 8.422 -5.836 1 98.5 98 ALA B C 1
ATOM 3767 O O . ALA B 1 98 ? 37.344 8.984 -5.059 1 98.5 98 ALA B O 1
ATOM 3768 N N . ASP B 1 99 ? 36.844 8.172 -7.098 1 97.62 99 ASP B N 1
ATOM 3769 C CA . ASP B 1 99 ? 38.188 8.477 -7.594 1 97.62 99 ASP B CA 1
ATOM 3770 C C . ASP B 1 99 ? 38.219 9.82 -8.312 1 97.62 99 ASP B C 1
ATOM 3772 O O . ASP B 1 99 ? 37.25 10.578 -8.258 1 97.62 99 ASP B O 1
ATOM 3776 N N . GLU B 1 100 ? 39.344 10.141 -8.914 1 95.56 100 GLU B N 1
ATOM 3777 C CA . GLU B 1 100 ? 39.562 11.445 -9.531 1 95.56 100 GLU B CA 1
ATOM 3778 C C . GLU B 1 100 ? 38.656 11.633 -10.758 1 95.56 100 GLU B C 1
ATOM 3780 O O . GLU B 1 100 ? 38.438 12.758 -11.195 1 95.56 100 GLU B O 1
ATOM 3785 N N . HIS B 1 101 ? 38.219 10.57 -11.305 1 95.94 101 HIS B N 1
ATOM 3786 C CA . HIS B 1 101 ? 37.344 10.633 -12.484 1 95.94 101 HIS B CA 1
ATOM 3787 C C . HIS B 1 101 ? 35.875 10.539 -12.102 1 95.94 101 HIS B C 1
ATOM 3789 O O . HIS B 1 101 ? 35 10.344 -12.961 1 95.94 101 HIS B O 1
ATOM 3795 N N . LEU B 1 102 ? 35.562 10.617 -10.836 1 96.62 102 LEU B N 1
ATOM 3796 C CA . LEU B 1 102 ? 34.219 10.625 -10.266 1 96.62 102 LEU B CA 1
ATOM 3797 C C . LEU B 1 102 ? 33.562 9.266 -10.414 1 96.62 102 LEU B C 1
ATOM 3799 O O . LEU B 1 102 ? 32.344 9.156 -10.352 1 96.62 102 LEU B O 1
ATOM 3803 N N . LYS B 1 103 ? 34.406 8.273 -10.648 1 97.5 103 LYS B N 1
ATOM 3804 C CA . LYS B 1 103 ? 33.906 6.91 -10.578 1 97.5 103 LYS B CA 1
ATOM 3805 C C . LYS B 1 103 ? 33.75 6.449 -9.125 1 97.5 103 LYS B C 1
ATOM 3807 O O . LYS B 1 103 ? 34.719 6.523 -8.359 1 97.5 103 LYS B O 1
ATOM 3812 N N . VAL B 1 104 ? 32.562 6.004 -8.773 1 98.69 104 VAL B N 1
ATOM 3813 C CA . VAL B 1 104 ? 32.281 5.656 -7.383 1 98.69 104 VAL B CA 1
ATOM 3814 C C . VAL B 1 104 ? 32.219 4.141 -7.234 1 98.69 104 VAL B C 1
ATOM 3816 O O . VAL B 1 104 ? 31.484 3.477 -7.98 1 98.69 104 VAL B O 1
ATOM 3819 N N . THR B 1 105 ? 32.938 3.619 -6.324 1 98.75 105 THR B N 1
ATOM 3820 C CA . THR B 1 105 ? 32.875 2.201 -5.984 1 98.75 105 THR B CA 1
ATOM 3821 C C . THR B 1 105 ? 32.188 1.988 -4.637 1 98.75 105 THR B C 1
ATOM 3823 O O . THR B 1 105 ? 32.562 2.621 -3.643 1 98.75 105 THR B O 1
ATOM 3826 N N . ILE B 1 106 ? 31.172 1.208 -4.613 1 98.81 106 ILE B N 1
ATOM 3827 C CA . ILE B 1 106 ? 30.469 0.827 -3.396 1 98.81 106 ILE B CA 1
ATOM 3828 C C . ILE B 1 106 ? 30.656 -0.664 -3.131 1 98.81 106 ILE B C 1
ATOM 3830 O O . ILE B 1 106 ? 30.328 -1.5 -3.975 1 98.81 106 ILE B O 1
ATOM 3834 N N . ARG B 1 107 ? 31.172 -0.995 -1.947 1 98.56 107 ARG B N 1
ATOM 3835 C CA . ARG B 1 107 ? 31.469 -2.385 -1.614 1 98.56 107 ARG B CA 1
ATOM 3836 C C . ARG B 1 107 ? 30.812 -2.789 -0.302 1 98.56 107 ARG B C 1
ATOM 3838 O O . ARG B 1 107 ? 30.797 -2.018 0.66 1 98.56 107 ARG B O 1
ATOM 3845 N N . SER B 1 108 ? 30.281 -3.934 -0.221 1 98.06 108 SER B N 1
ATOM 3846 C CA . SER B 1 108 ? 29.703 -4.57 0.957 1 98.06 108 SER B CA 1
ATOM 3847 C C . SER B 1 108 ? 29.625 -6.082 0.786 1 98.06 108 SER B C 1
ATOM 3849 O O . SER B 1 108 ? 28.828 -6.586 -0.006 1 98.06 108 SER B O 1
ATOM 3851 N N . GLY B 1 109 ? 30.406 -6.809 1.531 1 94.94 109 GLY B N 1
ATOM 3852 C CA . GLY B 1 109 ? 30.469 -8.25 1.337 1 94.94 109 GLY B CA 1
ATOM 3853 C C . GLY B 1 109 ? 30.906 -8.641 -0.062 1 94.94 109 GLY B C 1
ATOM 3854 O O . GLY B 1 109 ? 31.938 -8.172 -0.556 1 94.94 109 GLY B O 1
ATOM 3855 N N . GLY B 1 110 ? 30.156 -9.492 -0.68 1 94.44 110 GLY B N 1
ATOM 3856 C CA . GLY B 1 110 ? 30.484 -9.969 -2.018 1 94.44 110 GLY B CA 1
ATOM 3857 C C . GLY B 1 110 ? 29.969 -9.055 -3.113 1 94.44 110 GLY B C 1
ATOM 3858 O O . GLY B 1 110 ? 30.141 -9.344 -4.301 1 94.44 110 GLY B O 1
ATOM 3859 N N . SER B 1 111 ? 29.438 -7.922 -2.744 1 97.75 111 SER B N 1
ATOM 3860 C CA . SER B 1 111 ? 28.828 -7.012 -3.709 1 97.75 111 SER B CA 1
ATOM 3861 C C . SER B 1 111 ? 29.75 -5.832 -4.008 1 97.75 111 SER B C 1
ATOM 3863 O O . SER B 1 111 ? 30.312 -5.23 -3.09 1 97.75 111 SER B O 1
ATOM 3865 N N . GLU B 1 112 ? 29.906 -5.5 -5.254 1 98.5 112 GLU B N 1
ATOM 3866 C CA . GLU B 1 112 ? 30.688 -4.34 -5.668 1 98.5 112 GLU B CA 1
ATOM 3867 C C . GLU B 1 112 ? 30 -3.588 -6.805 1 98.5 112 GLU B C 1
ATOM 3869 O O . GLU B 1 112 ? 29.812 -4.133 -7.895 1 98.5 112 GLU B O 1
ATOM 3874 N N . PHE B 1 113 ? 29.641 -2.381 -6.559 1 98.38 113 PHE B N 1
ATOM 3875 C CA . PHE B 1 113 ? 29.031 -1.502 -7.547 1 98.38 113 PHE B CA 1
ATOM 3876 C C . PHE B 1 113 ? 30.031 -0.451 -8.031 1 98.38 113 PHE B C 1
ATOM 3878 O O . PHE B 1 113 ? 30.812 0.082 -7.234 1 98.38 113 PHE B O 1
ATOM 3885 N N . HIS B 1 114 ? 30.031 -0.159 -9.258 1 97.94 114 HIS B N 1
ATOM 3886 C CA . HIS B 1 114 ? 30.719 0.979 -9.852 1 97.94 114 HIS B CA 1
ATOM 3887 C C . HIS B 1 114 ? 29.734 1.926 -10.531 1 97.94 114 HIS B C 1
ATOM 3889 O O . HIS B 1 114 ? 29.078 1.553 -11.508 1 97.94 114 HIS B O 1
ATOM 3895 N N . LEU B 1 115 ? 29.625 3.121 -10.047 1 97.94 115 LEU B N 1
ATOM 3896 C CA . LEU B 1 115 ? 28.672 4.098 -10.547 1 97.94 115 LEU B CA 1
ATOM 3897 C C . LEU B 1 115 ? 29.375 5.316 -11.117 1 97.94 115 LEU B C 1
ATOM 3899 O O . LEU B 1 115 ? 30.469 5.68 -10.656 1 97.94 115 LEU B O 1
ATOM 3903 N N . ASN B 1 116 ? 28.781 5.848 -12.078 1 96.88 116 ASN B N 1
ATOM 3904 C CA . ASN B 1 116 ? 29.25 7.137 -12.57 1 96.88 116 ASN B CA 1
ATOM 3905 C C . ASN B 1 116 ? 28.734 8.289 -11.703 1 96.88 116 ASN B C 1
ATOM 3907 O O . ASN B 1 116 ? 27.531 8.547 -11.672 1 96.88 116 ASN B O 1
ATOM 3911 N N . GLY B 1 117 ? 29.656 8.938 -10.977 1 97.56 117 GLY B N 1
ATOM 3912 C CA . GLY B 1 117 ? 29.281 10.109 -10.195 1 97.56 117 GLY B CA 1
ATOM 3913 C C . GLY B 1 117 ? 29.344 11.398 -10.992 1 97.56 117 GLY B C 1
ATOM 3914 O O . GLY B 1 117 ? 29.75 11.398 -12.156 1 97.56 117 GLY B O 1
ATOM 3915 N N . GLN B 1 118 ? 28.797 12.398 -10.445 1 97.62 118 GLN B N 1
ATOM 3916 C CA . GLN B 1 118 ? 28.891 13.742 -11.008 1 97.62 118 GLN B CA 1
ATOM 3917 C C . GLN B 1 118 ? 29.641 14.68 -10.078 1 97.62 118 GLN B C 1
ATOM 3919 O O . GLN B 1 118 ? 29.828 14.375 -8.898 1 97.62 118 GLN B O 1
ATOM 3924 N N . ASP B 1 119 ? 30.047 15.781 -10.648 1 97.94 119 ASP B N 1
ATOM 3925 C CA . ASP B 1 119 ? 30.859 16.75 -9.906 1 97.94 119 ASP B CA 1
ATOM 3926 C C . ASP B 1 119 ? 30 17.484 -8.875 1 97.94 119 ASP B C 1
ATOM 3928 O O . ASP B 1 119 ? 29.078 18.219 -9.234 1 97.94 119 ASP B O 1
ATOM 3932 N N . ALA B 1 120 ? 30.406 17.312 -7.648 1 97.56 120 ALA B N 1
ATOM 3933 C CA . ALA B 1 120 ? 29.672 17.938 -6.551 1 97.56 120 ALA B CA 1
ATOM 3934 C C . ALA B 1 120 ? 29.75 19.469 -6.641 1 97.56 120 ALA B C 1
ATOM 3936 O O . ALA B 1 120 ? 28.891 20.172 -6.109 1 97.56 120 ALA B O 1
ATOM 3937 N N . GLN B 1 121 ? 30.719 20 -7.258 1 96.44 121 GLN B N 1
ATOM 3938 C CA . GLN B 1 121 ? 30.891 21.438 -7.375 1 96.44 121 GLN B CA 1
ATOM 3939 C C . GLN B 1 121 ? 29.781 22.062 -8.219 1 96.44 121 GLN B C 1
ATOM 3941 O O . GLN B 1 121 ? 29.531 23.266 -8.133 1 96.44 121 GLN B O 1
ATOM 3946 N N . GLU B 1 122 ? 29.188 21.203 -9.023 1 96.19 122 GLU B N 1
ATOM 3947 C CA . GLU B 1 122 ? 28.109 21.688 -9.883 1 96.19 122 GLU B CA 1
ATOM 3948 C C . GLU B 1 122 ? 26.781 21.719 -9.148 1 96.19 122 GLU B C 1
ATOM 3950 O O . GLU B 1 122 ? 25.797 22.25 -9.656 1 96.19 122 GLU B O 1
ATOM 3955 N N . TYR B 1 123 ? 26.781 21.125 -8.055 1 96.69 123 TYR B N 1
ATOM 3956 C CA . TYR B 1 123 ? 25.578 21.141 -7.238 1 96.69 123 TYR B CA 1
ATOM 3957 C C . TYR B 1 123 ? 25.328 22.516 -6.652 1 96.69 123 TYR B C 1
ATOM 3959 O O . TYR B 1 123 ? 26.25 23.156 -6.121 1 96.69 123 TYR B O 1
ATOM 3967 N N . PRO B 1 124 ? 24.156 22.984 -6.758 1 93.25 124 PRO B N 1
ATOM 3968 C CA . PRO B 1 124 ? 23.891 24.328 -6.234 1 93.25 124 PRO B CA 1
ATOM 3969 C C . PRO B 1 124 ? 24.234 24.469 -4.754 1 93.25 124 PRO B C 1
ATOM 3971 O O . PRO B 1 124 ? 24 23.531 -3.977 1 93.25 124 PRO B O 1
ATOM 3974 N N . GLN B 1 125 ? 24.75 25.547 -4.492 1 89.69 125 GLN B N 1
ATOM 3975 C CA . GLN B 1 125 ? 25.047 25.828 -3.092 1 89.69 125 GLN B CA 1
ATOM 3976 C C . GLN B 1 125 ? 23.781 26.172 -2.314 1 89.69 125 GLN B C 1
ATOM 3978 O O . GLN B 1 125 ? 22.938 26.922 -2.793 1 89.69 125 GLN B O 1
ATOM 3983 N N . LEU B 1 126 ? 23.672 25.5 -1.194 1 86.12 126 LEU B N 1
ATOM 3984 C CA . LEU B 1 126 ? 22.562 25.844 -0.326 1 86.12 126 LEU B CA 1
ATOM 3985 C C . LEU B 1 126 ? 22.781 27.188 0.343 1 86.12 126 LEU B C 1
ATOM 3987 O O . LEU B 1 126 ? 23.891 27.5 0.78 1 86.12 126 LEU B O 1
ATOM 3991 N N . PRO B 1 127 ? 21.781 27.969 0.336 1 80.75 127 PRO B N 1
ATOM 3992 C CA . PRO B 1 127 ? 21.922 29.266 0.983 1 80.75 127 PRO B CA 1
ATOM 3993 C C . PRO B 1 127 ? 22.188 29.156 2.484 1 80.75 127 PRO B C 1
ATOM 3995 O O . PRO B 1 127 ? 21.688 28.234 3.131 1 80.75 127 PRO B O 1
ATOM 3998 N N . GLN B 1 128 ? 23.156 29.953 2.891 1 78.88 128 GLN B N 1
ATOM 3999 C CA . GLN B 1 128 ? 23.312 30.125 4.332 1 78.88 128 GLN B CA 1
ATOM 4000 C C . GLN B 1 128 ? 22.375 31.219 4.855 1 78.88 128 GLN B C 1
ATOM 4002 O O . GLN B 1 128 ? 22.406 32.344 4.383 1 78.88 128 GLN B O 1
ATOM 4007 N N . LEU B 1 129 ? 21.469 30.703 5.707 1 79.38 129 LEU B N 1
ATOM 4008 C CA . LEU B 1 129 ? 20.484 31.656 6.191 1 79.38 129 LEU B CA 1
ATOM 4009 C C . LEU B 1 129 ? 21.016 32.406 7.41 1 79.38 129 LEU B C 1
ATOM 4011 O O . LEU B 1 129 ? 21.5 31.797 8.359 1 79.38 129 LEU B O 1
ATOM 4015 N N . HIS B 1 130 ? 21.234 33.656 7.188 1 80.31 130 HIS B N 1
ATOM 4016 C CA . HIS B 1 130 ? 21.547 34.562 8.305 1 80.31 130 HIS B CA 1
ATOM 4017 C C . HIS B 1 130 ? 20.344 35.438 8.656 1 80.31 130 HIS B C 1
ATOM 4019 O O . HIS B 1 130 ? 19.906 36.25 7.84 1 80.31 130 HIS B O 1
ATOM 4025 N N . THR B 1 131 ? 19.781 35.062 9.719 1 82.31 131 THR B N 1
ATOM 4026 C CA . THR B 1 131 ? 18.641 35.875 10.148 1 82.31 131 THR B CA 1
ATOM 4027 C C . THR B 1 131 ? 18.578 35.938 11.672 1 82.31 131 THR B C 1
ATOM 4029 O O . THR B 1 131 ? 19.078 35.031 12.367 1 82.31 131 THR B O 1
ATOM 4032 N N . GLU B 1 132 ? 18.141 37.094 12.086 1 83 132 GLU B N 1
ATOM 4033 C CA . GLU B 1 132 ? 17.906 37.25 13.516 1 83 132 GLU B CA 1
ATOM 4034 C C . GLU B 1 132 ? 16.531 36.688 13.914 1 83 132 GLU B C 1
ATOM 4036 O O . GLU B 1 132 ? 16.25 36.5 15.094 1 83 132 GLU B O 1
ATOM 4041 N N . ASP B 1 133 ? 15.766 36.406 12.922 1 89 133 ASP B N 1
ATOM 4042 C CA . ASP B 1 133 ? 14.438 35.875 13.18 1 89 133 ASP B CA 1
ATOM 4043 C C . ASP B 1 133 ? 14.477 34.344 13.305 1 89 133 ASP B C 1
ATOM 4045 O O . ASP B 1 133 ? 14.156 33.625 12.359 1 89 133 ASP B O 1
ATOM 4049 N N . SER B 1 134 ? 14.914 33.938 14.445 1 91.31 134 SER B N 1
ATOM 4050 C CA . SER B 1 134 ? 15.055 32.5 14.734 1 91.31 134 SER B CA 1
ATOM 4051 C C . SER B 1 134 ? 14.484 32.156 16.109 1 91.31 134 SER B C 1
ATOM 4053 O O . SER B 1 134 ? 14.539 32.969 17.031 1 91.31 134 SER B O 1
ATOM 4055 N N . PHE B 1 135 ? 13.945 31.016 16.234 1 92.19 135 PHE B N 1
ATOM 4056 C CA . PHE B 1 135 ? 13.414 30.531 17.5 1 92.19 135 PHE B CA 1
ATOM 4057 C C . PHE B 1 135 ? 13.43 29 17.531 1 92.19 135 PHE B C 1
ATOM 4059 O O . PHE B 1 135 ? 13.742 28.359 16.531 1 92.19 135 PHE B O 1
ATOM 4066 N N . GLU B 1 136 ? 13.156 28.438 18.672 1 93.25 136 GLU B N 1
ATOM 4067 C CA . GLU B 1 136 ? 13.211 26.984 18.844 1 93.25 136 GLU B CA 1
ATOM 4068 C C . GLU B 1 136 ? 11.898 26.438 19.391 1 93.25 136 GLU B C 1
ATOM 4070 O O . GLU B 1 136 ? 11.211 27.125 20.156 1 93.25 136 GLU B O 1
ATOM 4075 N N . LEU B 1 137 ? 11.609 25.281 18.938 1 93.38 137 LEU B N 1
ATOM 4076 C CA . LEU B 1 137 ? 10.469 24.5 19.422 1 93.38 137 LEU B CA 1
ATOM 4077 C C . LEU B 1 137 ? 10.844 23.031 19.609 1 93.38 137 LEU B C 1
ATOM 4079 O O . LEU B 1 137 ? 11.766 22.547 18.953 1 93.38 137 LEU B O 1
ATOM 4083 N N . PRO B 1 138 ? 10.102 22.375 20.609 1 94.94 138 PRO B N 1
ATOM 4084 C CA . PRO B 1 138 ? 10.211 20.906 20.547 1 94.94 138 PRO B CA 1
ATOM 4085 C C . PRO B 1 138 ? 9.758 20.328 19.219 1 94.94 138 PRO B C 1
ATOM 4087 O O . PRO B 1 138 ? 8.789 20.812 18.625 1 94.94 138 PRO B O 1
ATOM 4090 N N . THR B 1 139 ? 10.445 19.281 18.734 1 96.44 139 THR B N 1
ATOM 4091 C CA . THR B 1 139 ? 10.148 18.719 17.438 1 96.44 139 THR B CA 1
ATOM 4092 C C . THR B 1 139 ? 8.742 18.141 17.406 1 96.44 139 THR B C 1
ATOM 4094 O O . THR B 1 139 ? 8.047 18.234 16.391 1 96.44 139 THR B O 1
ATOM 4097 N N . ASP B 1 140 ? 8.336 17.484 18.484 1 96.19 140 ASP B N 1
ATOM 4098 C CA . ASP B 1 140 ? 7.004 16.891 18.531 1 96.19 140 ASP B CA 1
ATOM 4099 C C . ASP B 1 140 ? 5.922 17.969 18.422 1 96.19 140 ASP B C 1
ATOM 4101 O O . ASP B 1 140 ? 4.871 17.734 17.812 1 96.19 140 ASP B O 1
ATOM 4105 N N . LEU B 1 141 ? 6.16 19.156 19.031 1 95.56 141 LEU B N 1
ATOM 4106 C CA . LEU B 1 141 ? 5.227 20.281 18.953 1 95.56 141 LEU B CA 1
ATOM 4107 C C . LEU B 1 141 ? 5.109 20.781 17.516 1 95.56 141 LEU B C 1
ATOM 4109 O O . LEU B 1 141 ? 4.004 21.031 17.031 1 95.56 141 LEU B O 1
ATOM 4113 N N . LEU B 1 142 ? 6.234 20.906 16.859 1 97 142 LEU B N 1
ATOM 4114 C CA . LEU B 1 142 ? 6.207 21.312 15.461 1 97 142 LEU B CA 1
ATOM 4115 C C . LEU B 1 142 ? 5.43 20.312 14.617 1 97 142 LEU B C 1
ATOM 4117 O O . LEU B 1 142 ? 4.625 20.703 13.766 1 97 142 LEU B O 1
ATOM 4121 N N . LYS B 1 143 ? 5.676 19.078 14.805 1 97.12 143 LYS B N 1
ATOM 4122 C CA . LYS B 1 143 ? 4.953 18.031 14.07 1 97.12 143 LYS B CA 1
ATOM 4123 C C . LYS B 1 143 ? 3.447 18.172 14.258 1 97.12 143 LYS B C 1
ATOM 4125 O O . LYS B 1 143 ? 2.682 18.047 13.305 1 97.12 143 LYS B O 1
ATOM 4130 N N . ASN B 1 144 ? 3.057 18.438 15.453 1 95.81 144 ASN B N 1
ATOM 4131 C CA . ASN B 1 144 ? 1.639 18.625 15.75 1 95.81 144 ASN B CA 1
ATOM 4132 C C . ASN B 1 144 ? 1.068 19.844 15.047 1 95.81 144 ASN B C 1
ATOM 4134 O O . ASN B 1 144 ? -0.04 19.797 14.508 1 95.81 144 ASN B O 1
ATOM 4138 N N . LEU B 1 145 ? 1.851 20.953 15.109 1 97.38 145 LEU B N 1
ATOM 4139 C CA . LEU B 1 145 ? 1.421 22.172 14.438 1 97.38 145 LEU B CA 1
ATOM 4140 C C . LEU B 1 145 ? 1.146 21.906 12.961 1 97.38 145 LEU B C 1
ATOM 4142 O O . LEU B 1 145 ? 0.122 22.344 12.43 1 97.38 145 LEU B O 1
ATOM 4146 N N . ILE B 1 146 ? 2.01 21.156 12.352 1 98.31 146 ILE B N 1
ATOM 4147 C CA . ILE B 1 146 ? 1.896 20.859 10.93 1 98.31 146 ILE B CA 1
ATOM 4148 C C . ILE B 1 146 ? 0.709 19.922 10.695 1 98.31 146 ILE B C 1
ATOM 4150 O O . ILE B 1 146 ? -0.156 20.203 9.859 1 98.31 146 ILE B O 1
ATOM 4154 N N . LYS B 1 147 ? 0.628 18.859 11.453 1 97 147 LYS B N 1
ATOM 4155 C CA . LYS B 1 147 ? -0.423 17.844 11.312 1 97 147 LYS B CA 1
ATOM 4156 C C . LYS B 1 147 ? -1.806 18.484 11.469 1 97 147 LYS B C 1
ATOM 4158 O O . LYS B 1 147 ? -2.758 18.078 10.805 1 97 147 LYS B O 1
ATOM 4163 N N . GLN B 1 148 ? -1.916 19.469 12.289 1 97.81 148 GLN B N 1
ATOM 4164 C CA . GLN B 1 148 ? -3.209 20.016 12.672 1 97.81 148 GLN B CA 1
ATOM 4165 C C . GLN B 1 148 ? -3.635 21.141 11.719 1 97.81 148 GLN B C 1
ATOM 4167 O O . GLN B 1 148 ? -4.746 21.656 11.82 1 97.81 148 GLN B O 1
ATOM 4172 N N . THR B 1 149 ? -2.779 21.484 10.727 1 98.62 149 THR B N 1
ATOM 4173 C CA . THR B 1 149 ? -3.146 22.625 9.914 1 98.62 149 THR B CA 1
ATOM 4174 C C . THR B 1 149 ? -2.947 22.328 8.43 1 98.62 149 THR B C 1
ATOM 4176 O O . THR B 1 149 ? -3.766 22.719 7.594 1 98.62 149 THR B O 1
ATOM 4179 N N . VAL B 1 150 ? -1.931 21.562 8.055 1 98.75 150 VAL B N 1
ATOM 4180 C CA . VAL B 1 150 ? -1.433 21.5 6.684 1 98.75 150 VAL B CA 1
ATOM 4181 C C . VAL B 1 150 ? -2.502 20.891 5.773 1 98.75 150 VAL B C 1
ATOM 4183 O O . VAL B 1 150 ? -2.557 21.203 4.582 1 98.75 150 VAL B O 1
ATOM 4186 N N . PHE B 1 151 ? -3.348 20.031 6.254 1 98.12 151 PHE B N 1
ATOM 4187 C CA . PHE B 1 151 ? -4.348 19.344 5.449 1 98.12 151 PHE B CA 1
ATOM 4188 C C . PHE B 1 151 ? -5.359 20.328 4.883 1 98.12 151 PHE B C 1
ATOM 4190 O O . PHE B 1 151 ? -6.109 20 3.961 1 98.12 151 PHE B O 1
ATOM 4197 N N . ALA B 1 152 ? -5.449 21.547 5.363 1 98.44 152 ALA B N 1
ATOM 4198 C CA . ALA B 1 152 ? -6.488 22.516 4.98 1 98.44 152 ALA B CA 1
ATOM 4199 C C . ALA B 1 152 ? -5.992 23.438 3.883 1 98.44 152 ALA B C 1
ATOM 4201 O O . ALA B 1 152 ? -6.719 24.344 3.447 1 98.44 152 ALA B O 1
ATOM 4202 N N . VAL B 1 153 ? -4.758 23.297 3.451 1 98.5 153 VAL B N 1
ATOM 4203 C CA . VAL B 1 153 ? -4.262 24.125 2.361 1 98.5 153 VAL B CA 1
ATOM 4204 C C . VAL B 1 153 ? -4.977 23.766 1.063 1 98.5 153 VAL B C 1
ATOM 4206 O O . VAL B 1 153 ? -5.512 22.656 0.931 1 98.5 153 VAL B O 1
ATOM 4209 N N . SER B 1 154 ? -4.93 24.656 0.158 1 97.56 154 SER B N 1
ATOM 4210 C CA . SER B 1 154 ? -5.473 24.391 -1.171 1 97.56 154 SER B CA 1
ATOM 4211 C C . SER B 1 154 ? -4.574 23.438 -1.959 1 97.56 154 SER B C 1
ATOM 4213 O O . SER B 1 154 ? -3.348 23.516 -1.867 1 97.56 154 SER B O 1
ATOM 4215 N N . THR B 1 155 ? -5.223 22.594 -2.701 1 94.06 155 THR B N 1
ATOM 4216 C CA . THR B 1 155 ? -4.461 21.719 -3.576 1 94.06 155 THR B CA 1
ATOM 4217 C C . THR B 1 155 ? -4.426 22.266 -5 1 94.06 155 THR B C 1
ATOM 4219 O O . THR B 1 155 ? -3.723 21.734 -5.859 1 94.06 155 THR B O 1
ATOM 4222 N N . VAL B 1 156 ? -5.152 23.375 -5.207 1 89.88 156 VAL B N 1
ATOM 4223 C CA . VAL B 1 156 ? -5.211 23.969 -6.539 1 89.88 156 VAL B CA 1
ATOM 4224 C C . VAL B 1 156 ? -4.328 25.219 -6.582 1 89.88 156 VAL B C 1
ATOM 4226 O O . VAL B 1 156 ? -4.188 25.922 -5.582 1 89.88 156 VAL B O 1
ATOM 4229 N N . GLU B 1 157 ? -3.836 25.547 -7.793 1 87.12 157 GLU B N 1
ATOM 4230 C CA . GLU B 1 157 ? -2.834 26.594 -7.926 1 87.12 157 GLU B CA 1
ATOM 4231 C C . GLU B 1 157 ? -3.459 27.891 -8.43 1 87.12 157 GLU B C 1
ATOM 4233 O O . GLU B 1 157 ? -2.746 28.844 -8.789 1 87.12 157 GLU B O 1
ATOM 4238 N N . THR B 1 158 ? -4.785 28.031 -8.43 1 89.25 158 THR B N 1
ATOM 4239 C CA . THR B 1 158 ? -5.434 29.25 -8.891 1 89.25 158 THR B CA 1
ATOM 4240 C C . THR B 1 158 ? -5.074 30.422 -7.977 1 89.25 158 THR B C 1
ATOM 4242 O O . THR B 1 158 ? -4.855 31.531 -8.445 1 89.25 158 THR B O 1
ATOM 4245 N N . ARG B 1 159 ? -4.969 30.141 -6.648 1 92.81 159 ARG B N 1
ATOM 4246 C CA . ARG B 1 159 ? -4.453 31.062 -5.637 1 92.81 159 ARG B CA 1
ATOM 4247 C C . ARG B 1 159 ? -3.27 30.453 -4.895 1 92.81 159 ARG B C 1
ATOM 4249 O O . ARG B 1 159 ? -3.426 29.922 -3.797 1 92.81 159 ARG B O 1
ATOM 4256 N N . PRO B 1 160 ? -2.143 30.672 -5.488 1 96.25 160 PRO B N 1
ATOM 4257 C CA . PRO B 1 160 ? -0.962 29.969 -4.977 1 96.25 160 PRO B CA 1
ATOM 4258 C C . PRO B 1 160 ? -0.71 30.234 -3.496 1 96.25 160 PRO B C 1
ATOM 4260 O O . PRO B 1 160 ? -0.236 29.359 -2.775 1 96.25 160 PRO B O 1
ATOM 4263 N N . ILE B 1 161 ? -1.075 31.391 -3.012 1 97.5 161 ILE B N 1
ATOM 4264 C CA . ILE B 1 161 ? -0.793 31.781 -1.637 1 97.5 161 ILE B CA 1
ATOM 4265 C C . ILE B 1 161 ? -1.563 30.891 -0.672 1 97.5 161 ILE B C 1
ATOM 4267 O O . ILE B 1 161 ? -1.161 30.719 0.481 1 97.5 161 ILE B O 1
ATOM 4271 N N . LEU B 1 162 ? -2.648 30.25 -1.119 1 97.88 162 LEU B N 1
ATOM 4272 C CA . LEU B 1 162 ? -3.488 29.422 -0.269 1 97.88 162 LEU B CA 1
ATOM 4273 C C . LEU B 1 162 ? -2.973 27.984 -0.242 1 97.88 162 LEU B C 1
ATOM 4275 O O . LEU B 1 162 ? -3.482 27.141 0.511 1 97.88 162 LEU B O 1
ATOM 4279 N N . THR B 1 163 ? -1.923 27.688 -0.994 1 98.44 163 THR B N 1
ATOM 4280 C CA . THR B 1 163 ? -1.353 26.344 -1.019 1 98.44 163 THR B CA 1
ATOM 4281 C C . THR B 1 163 ? -0.333 26.172 0.103 1 98.44 163 THR B C 1
ATOM 4283 O O . THR B 1 163 ? 0.388 25.172 0.144 1 98.44 163 THR B O 1
ATOM 4286 N N . GLY B 1 164 ? -0.28 27.094 0.986 1 98.56 164 GLY B N 1
ATOM 4287 C CA . GLY B 1 164 ? 0.666 27.031 2.09 1 98.56 164 GLY B CA 1
ATOM 4288 C C . GLY B 1 164 ? 0.026 27.312 3.438 1 98.56 164 GLY B C 1
ATOM 4289 O O . GLY B 1 164 ? -1.165 27.625 3.516 1 98.56 164 GLY B O 1
ATOM 4290 N N . VAL B 1 165 ? 0.803 27.078 4.461 1 98.69 165 VAL B N 1
ATOM 4291 C CA . VAL B 1 165 ? 0.429 27.391 5.836 1 98.69 165 VAL B CA 1
ATOM 4292 C C . VAL B 1 165 ? 1.017 28.734 6.246 1 98.69 165 VAL B C 1
ATOM 4294 O O . VAL B 1 165 ? 2.223 28.953 6.113 1 98.69 165 VAL B O 1
ATOM 4297 N N . ASN B 1 166 ? 0.188 29.625 6.727 1 98.25 166 ASN B N 1
ATOM 4298 C CA . ASN B 1 166 ? 0.621 30.922 7.23 1 98.25 166 ASN B CA 1
ATOM 4299 C C . ASN B 1 166 ? 1.158 30.828 8.656 1 98.25 166 ASN B C 1
ATOM 4301 O O . ASN B 1 166 ? 0.432 30.438 9.57 1 98.25 166 ASN B O 1
ATOM 4305 N N . MET B 1 167 ? 2.406 31.094 8.773 1 97 167 MET B N 1
ATOM 4306 C CA . MET B 1 167 ? 3.043 31.172 10.086 1 97 167 MET B CA 1
ATOM 4307 C C . MET B 1 167 ? 3.209 32.625 10.523 1 97 167 MET B C 1
ATOM 4309 O O . MET B 1 167 ? 3.879 33.406 9.844 1 97 167 MET B O 1
ATOM 4313 N N . LYS B 1 168 ? 2.594 32.875 11.656 1 93.56 168 LYS B N 1
ATOM 4314 C CA . LYS B 1 168 ? 2.562 34.25 12.102 1 93.56 168 LYS B CA 1
ATOM 4315 C C . LYS B 1 168 ? 2.854 34.375 13.594 1 93.56 168 LYS B C 1
ATOM 4317 O O . LYS B 1 168 ? 2.418 33.531 14.375 1 93.56 168 LYS B O 1
ATOM 4322 N N . VAL B 1 169 ? 3.646 35.406 13.906 1 90.56 169 VAL B N 1
ATOM 4323 C CA . VAL B 1 169 ? 3.861 35.75 15.312 1 90.56 169 VAL B CA 1
ATOM 4324 C C . VAL B 1 169 ? 3.047 36.969 15.672 1 90.56 169 VAL B C 1
ATOM 4326 O O . VAL B 1 169 ? 3.225 38.031 15.07 1 90.56 169 VAL B O 1
ATOM 4329 N N . GLU B 1 170 ? 2.16 36.75 16.547 1 86 170 GLU B N 1
ATOM 4330 C CA . GLU B 1 170 ? 1.278 37.812 16.969 1 86 170 GLU B CA 1
ATOM 4331 C C . GLU B 1 170 ? 0.961 37.75 18.453 1 86 170 GLU B C 1
ATOM 4333 O O . GLU B 1 170 ? 0.52 36.719 18.953 1 86 170 GLU B O 1
ATOM 4338 N N . GLU B 1 171 ? 1.192 38.844 19.172 1 83.12 171 GLU B N 1
ATOM 4339 C CA . GLU B 1 171 ? 0.847 38.969 20.594 1 83.12 171 GLU B CA 1
ATOM 4340 C C . GLU B 1 171 ? 1.467 37.844 21.422 1 83.12 171 GLU B C 1
ATOM 4342 O O . GLU B 1 171 ? 0.784 37.219 22.219 1 83.12 171 GLU B O 1
ATOM 4347 N N . GLY B 1 172 ? 2.707 37.5 21.156 1 84.62 172 GLY B N 1
ATOM 4348 C CA . GLY B 1 172 ? 3.445 36.531 21.938 1 84.62 172 GLY B CA 1
ATOM 4349 C C . GLY B 1 172 ? 3.074 35.094 21.609 1 84.62 172 GLY B C 1
ATOM 4350 O O . GLY B 1 172 ? 3.473 34.188 22.328 1 84.62 172 GLY B O 1
ATOM 4351 N N . ASN B 1 173 ? 2.314 34.969 20.531 1 91.56 173 ASN B N 1
ATOM 4352 C CA . ASN B 1 173 ? 1.913 33.625 20.109 1 91.56 173 ASN B CA 1
ATOM 4353 C C . ASN B 1 173 ? 2.406 33.312 18.703 1 91.56 173 ASN B C 1
ATOM 4355 O O . ASN B 1 173 ? 2.492 34.188 17.859 1 91.56 173 ASN B O 1
ATOM 4359 N N . LEU B 1 174 ? 2.738 32.062 18.562 1 94.25 174 LEU B N 1
ATOM 4360 C CA . LEU B 1 174 ? 2.986 31.516 17.234 1 94.25 174 LEU B CA 1
ATOM 4361 C C . LEU B 1 174 ? 1.727 30.875 16.672 1 94.25 174 LEU B C 1
ATOM 4363 O O . LEU B 1 174 ? 1.13 30 17.312 1 94.25 174 LEU B O 1
ATOM 4367 N N . ASN B 1 175 ? 1.335 31.391 15.492 1 95.31 175 ASN B N 1
ATOM 4368 C CA . ASN B 1 175 ? 0.105 30.906 14.875 1 95.31 175 ASN B CA 1
ATOM 4369 C C . ASN B 1 175 ? 0.383 30.219 13.539 1 95.31 175 ASN B C 1
ATOM 4371 O O . ASN B 1 175 ? 1.098 30.75 12.695 1 95.31 175 ASN B O 1
ATOM 4375 N N . PHE B 1 176 ? -0.07 29 13.406 1 98 176 PHE B N 1
ATOM 4376 C CA . PHE B 1 176 ? -0.158 28.328 12.117 1 98 176 PHE B CA 1
ATOM 4377 C C . PHE B 1 176 ? -1.59 28.344 11.594 1 98 176 PHE B C 1
ATOM 4379 O O . PHE B 1 176 ? -2.516 27.922 12.297 1 98 176 PHE B O 1
ATOM 4386 N N . ILE B 1 177 ? -1.784 28.812 10.336 1 98.06 177 ILE B N 1
ATOM 4387 C CA . ILE B 1 177 ? -3.121 28.922 9.758 1 98.06 177 ILE B CA 1
ATOM 4388 C C . ILE B 1 177 ? -3.107 28.406 8.32 1 98.06 177 ILE B C 1
ATOM 4390 O O . ILE B 1 177 ? -2.232 28.781 7.531 1 98.06 177 ILE B O 1
ATOM 4394 N N . ALA B 1 178 ? -4.008 27.547 7.965 1 98.44 178 ALA B N 1
ATOM 4395 C CA . ALA B 1 178 ? -4.18 27.062 6.598 1 98.44 178 ALA B CA 1
ATOM 4396 C C . ALA B 1 178 ? -5.648 27.125 6.176 1 98.44 178 ALA B C 1
ATOM 4398 O O . ALA B 1 178 ? -6.539 26.859 6.984 1 98.44 178 ALA B O 1
ATOM 4399 N N . THR B 1 179 ? -5.895 27.516 4.949 1 98 179 THR B N 1
ATOM 4400 C CA . THR B 1 179 ? -7.258 27.531 4.426 1 98 179 THR B CA 1
ATOM 4401 C C . THR B 1 179 ? -7.266 27.344 2.914 1 98 179 THR B C 1
ATOM 4403 O O . THR B 1 179 ? -6.312 27.719 2.229 1 98 179 THR B O 1
ATOM 4406 N N . ASP B 1 180 ? -8.258 26.656 2.439 1 96.75 180 ASP B N 1
ATOM 4407 C CA . ASP B 1 180 ? -8.516 26.594 1.005 1 96.75 180 ASP B CA 1
ATOM 4408 C C . ASP B 1 180 ? -9.789 27.359 0.642 1 96.75 180 ASP B C 1
ATOM 4410 O O . ASP B 1 180 ? -10.398 27.094 -0.402 1 96.75 180 ASP B O 1
ATOM 4414 N N . SER B 1 181 ? -10.258 28.188 1.478 1 94.5 181 SER B N 1
ATOM 4415 C CA . SER B 1 181 ? -11.422 29.062 1.326 1 94.5 181 SER B CA 1
ATOM 4416 C C . SER B 1 181 ? -12.711 28.328 1.673 1 94.5 181 SER B C 1
ATOM 4418 O O . SER B 1 181 ? -13.758 28.953 1.868 1 94.5 181 SER B O 1
ATOM 4420 N N . HIS B 1 182 ? -12.727 27.047 1.832 1 95.31 182 HIS B N 1
ATOM 4421 C CA . HIS B 1 182 ? -13.906 26.281 2.225 1 95.31 182 HIS B CA 1
ATOM 4422 C C . HIS B 1 182 ? -13.797 25.781 3.66 1 95.31 182 HIS B C 1
ATOM 4424 O O . HIS B 1 182 ? -14.797 25.422 4.281 1 95.31 182 HIS B O 1
ATOM 4430 N N . ARG B 1 183 ? -12.617 25.734 4.051 1 97.75 183 ARG B N 1
ATOM 4431 C CA . ARG B 1 183 ? -12.289 25.359 5.418 1 97.75 183 ARG B CA 1
ATOM 4432 C C . ARG B 1 183 ? -11.047 26.094 5.91 1 97.75 183 ARG B C 1
ATOM 4434 O O . ARG B 1 183 ? -10.352 26.734 5.125 1 97.75 183 ARG B O 1
ATOM 4441 N N . LEU B 1 184 ? -10.883 26.109 7.238 1 98.31 184 LEU B N 1
ATOM 4442 C CA . LEU B 1 184 ? -9.742 26.75 7.871 1 98.31 184 LEU B CA 1
ATOM 4443 C C . LEU B 1 184 ? -9.273 25.953 9.086 1 98.31 184 LEU B C 1
ATOM 4445 O O . LEU B 1 184 ? -10.094 25.5 9.883 1 98.31 184 LEU B O 1
ATOM 4449 N N . ALA B 1 185 ? -8 25.656 9.172 1 98.5 185 ALA B N 1
ATOM 4450 C CA . ALA B 1 185 ? -7.363 25.047 10.336 1 98.5 185 ALA B CA 1
ATOM 4451 C C . ALA B 1 185 ? -6.348 25.984 10.969 1 98.5 185 ALA B C 1
ATOM 4453 O O . ALA B 1 185 ? -5.539 26.609 10.266 1 98.5 185 ALA B O 1
ATOM 4454 N N . SER B 1 186 ? -6.383 26.094 12.266 1 97.56 186 SER B N 1
ATOM 4455 C CA . SER B 1 186 ? -5.461 26.969 12.977 1 97.56 186 SER B CA 1
ATOM 4456 C C . SER B 1 186 ? -5.008 26.359 14.297 1 97.56 186 SER B C 1
ATOM 4458 O O . SER B 1 186 ? -5.773 25.641 14.953 1 97.56 186 SER B O 1
ATOM 4460 N N . ARG B 1 187 ? -3.807 26.547 14.625 1 97.06 187 ARG B N 1
ATOM 4461 C CA . ARG B 1 187 ? -3.195 26.141 15.891 1 97.06 187 ARG B CA 1
ATOM 4462 C C . ARG B 1 187 ? -2.266 27.234 16.422 1 97.06 187 ARG B C 1
ATOM 4464 O O . ARG B 1 187 ? -1.434 27.75 15.68 1 97.06 187 ARG B O 1
ATOM 4471 N N . ARG B 1 188 ? -2.469 27.578 17.609 1 95 188 ARG B N 1
ATOM 4472 C CA . ARG B 1 188 ? -1.656 28.609 18.25 1 95 188 ARG B CA 1
ATOM 4473 C C . ARG B 1 188 ? -0.936 28.062 19.469 1 95 188 ARG B C 1
ATOM 4475 O O . ARG B 1 188 ? -1.5 27.266 20.234 1 95 188 ARG B O 1
ATOM 4482 N N . ILE B 1 189 ? 0.261 28.5 19.641 1 94.06 189 ILE B N 1
ATOM 4483 C CA . ILE B 1 189 ? 1.012 28.141 20.844 1 94.06 189 ILE B CA 1
ATOM 4484 C C . ILE B 1 189 ? 1.712 29.391 21.406 1 94.06 189 ILE B C 1
ATOM 4486 O O . ILE B 1 189 ? 2.146 30.25 20.641 1 94.06 189 ILE B O 1
ATOM 4490 N N . PRO B 1 190 ? 1.797 29.406 22.766 1 91.56 190 PRO B N 1
ATOM 4491 C CA . PRO B 1 190 ? 2.557 30.516 23.344 1 91.56 190 PRO B CA 1
ATOM 4492 C C . PRO B 1 190 ? 4.059 30.406 23.078 1 91.56 190 PRO B C 1
ATOM 4494 O O . PRO B 1 190 ? 4.613 29.297 23.109 1 91.56 190 PRO B O 1
ATOM 4497 N N . LEU B 1 191 ? 4.582 31.531 22.656 1 86.88 191 LEU B N 1
ATOM 4498 C CA . LEU B 1 191 ? 6.035 31.578 22.531 1 86.88 191 LEU B CA 1
ATOM 4499 C C . LEU B 1 191 ? 6.68 31.938 23.875 1 86.88 191 LEU B C 1
ATOM 4501 O O . LEU B 1 191 ? 6.164 32.781 24.609 1 86.88 191 LEU B O 1
ATOM 4505 N N . ASP B 1 192 ? 7.562 31.172 24.25 1 80.88 192 ASP B N 1
ATOM 4506 C CA . ASP B 1 192 ? 8.219 31.453 25.516 1 80.88 192 ASP B CA 1
ATOM 4507 C C . ASP B 1 192 ? 9.031 32.75 25.453 1 80.88 192 ASP B C 1
ATOM 4509 O O . ASP B 1 192 ? 9.219 33.312 24.375 1 80.88 192 ASP B O 1
ATOM 4513 N N . GLU B 1 193 ? 9.523 33.156 26.641 1 72.56 193 GLU B N 1
ATOM 4514 C CA . GLU B 1 193 ? 10.289 34.406 26.75 1 72.56 193 GLU B CA 1
ATOM 4515 C C . GLU B 1 193 ? 11.562 34.312 25.906 1 72.56 193 GLU B C 1
ATOM 4517 O O . GLU B 1 193 ? 12.023 35.344 25.391 1 72.56 193 GLU B O 1
ATOM 4522 N N . ALA B 1 194 ? 12.078 33.188 25.75 1 70.81 194 ALA B N 1
ATOM 4523 C CA . ALA B 1 194 ? 13.328 33 25.016 1 70.81 194 ALA B CA 1
ATOM 4524 C C . ALA B 1 194 ? 13.141 33.344 23.547 1 70.81 194 ALA B C 1
ATOM 4526 O O . ALA B 1 194 ? 14.094 33.719 22.859 1 70.81 194 ALA B O 1
ATOM 4527 N N . ASN B 1 195 ? 11.898 33.344 23.172 1 74.19 195 ASN B N 1
ATOM 4528 C CA . ASN B 1 195 ? 11.57 33.594 21.766 1 74.19 195 ASN B CA 1
ATOM 4529 C C . ASN B 1 195 ? 10.898 34.938 21.578 1 74.19 195 ASN B C 1
ATOM 4531 O O . ASN B 1 195 ? 10.281 35.188 20.531 1 74.19 195 ASN B O 1
ATOM 4535 N N . SER B 1 196 ? 11.008 35.812 22.5 1 69.88 196 SER B N 1
ATOM 4536 C CA . SER B 1 196 ? 10.305 37.094 22.484 1 69.88 196 SER B CA 1
ATOM 4537 C C . SER B 1 196 ? 10.906 38.062 21.469 1 69.88 196 SER B C 1
ATOM 4539 O O . SER B 1 196 ? 10.281 39.062 21.094 1 69.88 196 SER B O 1
ATOM 4541 N N . GLN B 1 197 ? 12.031 37.688 20.859 1 74.25 197 GLN B N 1
ATOM 4542 C CA . GLN B 1 197 ? 12.727 38.625 19.969 1 74.25 197 GLN B CA 1
ATOM 4543 C C . GLN B 1 197 ? 12.344 38.375 18.516 1 74.25 197 GLN B C 1
ATOM 4545 O O . GLN B 1 197 ? 12.781 39.094 17.625 1 74.25 197 GLN B O 1
ATOM 4550 N N . VAL B 1 198 ? 11.555 37.344 18.359 1 78.31 198 VAL B N 1
ATOM 4551 C CA . VAL B 1 198 ? 11.172 37.031 16.984 1 78.31 198 VAL B CA 1
ATOM 4552 C C . VAL B 1 198 ? 10.359 38.188 16.391 1 78.31 198 VAL B C 1
ATOM 4554 O O . VAL B 1 198 ? 9.414 38.688 17.031 1 78.31 198 VAL B O 1
ATOM 4557 N N . ARG B 1 199 ? 10.781 38.688 15.156 1 75.38 199 ARG B N 1
ATOM 4558 C CA . ARG B 1 199 ? 10.227 39.906 14.633 1 75.38 199 ARG B CA 1
ATOM 4559 C C . ARG B 1 199 ? 9.438 39.656 13.352 1 75.38 199 ARG B C 1
ATOM 4561 O O . ARG B 1 199 ? 8.789 40.594 12.828 1 75.38 199 ARG B O 1
ATOM 4568 N N . PHE B 1 200 ? 9.516 38.406 12.867 1 76.81 200 PHE B N 1
ATOM 4569 C CA . PHE B 1 200 ? 8.789 38.312 11.609 1 76.81 200 PHE B CA 1
ATOM 4570 C C . PHE B 1 200 ? 7.285 38.281 11.852 1 76.81 200 PHE B C 1
ATOM 4572 O O . PHE B 1 200 ? 6.82 37.781 12.867 1 76.81 200 PHE B O 1
ATOM 4579 N N . SER B 1 201 ? 6.562 39 10.945 1 79.5 201 SER B N 1
ATOM 4580 C CA . SER B 1 201 ? 5.117 39.125 11.125 1 79.5 201 SER B CA 1
ATOM 4581 C C . SER B 1 201 ? 4.406 37.875 10.562 1 79.5 201 SER B C 1
ATOM 4583 O O . SER B 1 201 ? 3.756 37.156 11.297 1 79.5 201 SER B O 1
ATOM 4585 N N . SER B 1 202 ? 4.594 37.656 9.219 1 92.12 202 SER B N 1
ATOM 4586 C CA . SER B 1 202 ? 3.863 36.562 8.586 1 92.12 202 SER B CA 1
ATOM 4587 C C . SER B 1 202 ? 4.625 36.031 7.391 1 92.12 202 SER B C 1
ATOM 4589 O O . SER B 1 202 ? 5.199 36.781 6.609 1 92.12 202 SER B O 1
ATOM 4591 N N . VAL B 1 203 ? 4.742 34.719 7.363 1 96.44 203 VAL B N 1
ATOM 4592 C CA . VAL B 1 203 ? 5.281 34.031 6.188 1 96.44 203 VAL B CA 1
ATOM 4593 C C . VAL B 1 203 ? 4.387 32.844 5.812 1 96.44 203 VAL B C 1
ATOM 4595 O O . VAL B 1 203 ? 3.664 32.312 6.656 1 96.44 203 VAL B O 1
ATOM 4598 N N . VAL B 1 204 ? 4.449 32.469 4.547 1 98.38 204 VAL B N 1
ATOM 4599 C CA . VAL B 1 204 ? 3.629 31.359 4.078 1 98.38 204 VAL B CA 1
ATOM 4600 C C . VAL B 1 204 ? 4.527 30.234 3.578 1 98.38 204 VAL B C 1
ATOM 4602 O O . VAL B 1 204 ? 5.238 30.391 2.582 1 98.38 204 VAL B O 1
ATOM 4605 N N . ILE B 1 205 ? 4.488 29.125 4.289 1 98.62 205 ILE B N 1
ATOM 4606 C CA . ILE B 1 205 ? 5.297 27.953 3.947 1 98.62 205 ILE B CA 1
ATOM 4607 C C . ILE B 1 205 ? 4.48 27 3.078 1 98.62 205 ILE B C 1
ATOM 4609 O O . ILE B 1 205 ? 3.369 26.609 3.447 1 98.62 205 ILE B O 1
ATOM 4613 N N . PRO B 1 206 ? 4.996 26.609 1.942 1 98.56 206 PRO B N 1
ATOM 4614 C CA . PRO B 1 206 ? 4.246 25.656 1.11 1 98.56 206 PRO B CA 1
ATOM 4615 C C . PRO B 1 206 ? 3.826 24.406 1.872 1 98.56 206 PRO B C 1
ATOM 4617 O O . PRO B 1 206 ? 4.629 23.828 2.613 1 98.56 206 PRO B O 1
ATOM 4620 N N . GLY B 1 207 ? 2.547 23.969 1.691 1 98.56 207 GLY B N 1
ATOM 4621 C CA . GLY B 1 207 ? 2.055 22.766 2.344 1 98.56 207 GLY B CA 1
ATOM 4622 C C . GLY B 1 207 ? 2.869 21.531 2.006 1 98.56 207 GLY B C 1
ATOM 4623 O O . GLY B 1 207 ? 3.156 20.719 2.883 1 98.56 207 GLY B O 1
ATOM 4624 N N . LYS B 1 208 ? 3.252 21.453 0.782 1 97.25 208 LYS B N 1
ATOM 4625 C CA . LYS B 1 208 ? 4.062 20.328 0.33 1 97.25 208 LYS B CA 1
ATOM 4626 C C . LYS B 1 208 ? 5.367 20.234 1.115 1 97.25 208 LYS B C 1
ATOM 4628 O O . LYS B 1 208 ? 5.793 19.156 1.504 1 97.25 208 LYS B O 1
ATOM 4633 N N . SER B 1 209 ? 5.992 21.344 1.377 1 98.31 209 SER B N 1
ATOM 4634 C CA . SER B 1 209 ? 7.23 21.391 2.143 1 98.31 209 SER B CA 1
ATOM 4635 C C . SER B 1 209 ? 7.02 20.891 3.568 1 98.31 209 SER B C 1
ATOM 4637 O O . SER B 1 209 ? 7.809 20.094 4.078 1 98.31 209 SER B O 1
ATOM 4639 N N . LEU B 1 210 ? 5.98 21.328 4.121 1 98.69 210 LEU B N 1
ATOM 4640 C CA . LEU B 1 210 ? 5.699 20.969 5.504 1 98.69 210 LEU B CA 1
ATOM 4641 C C . LEU B 1 210 ? 5.375 19.484 5.617 1 98.69 210 LEU B C 1
ATOM 4643 O O . LEU B 1 210 ? 5.742 18.828 6.602 1 98.69 210 LEU B O 1
ATOM 4647 N N . ILE B 1 211 ? 4.684 18.969 4.652 1 98.25 211 ILE B N 1
ATOM 4648 C CA . ILE B 1 211 ? 4.363 17.547 4.641 1 98.25 211 ILE B CA 1
ATOM 4649 C C . ILE B 1 211 ? 5.652 16.734 4.598 1 98.25 211 ILE B C 1
ATOM 4651 O O . ILE B 1 211 ? 5.816 15.781 5.371 1 98.25 211 ILE B O 1
ATOM 4655 N N . GLU B 1 212 ? 6.559 17.062 3.723 1 98 212 GLU B N 1
ATOM 4656 C CA . GLU B 1 212 ? 7.832 16.359 3.627 1 98 212 GLU B CA 1
ATOM 4657 C C . GLU B 1 212 ? 8.633 16.484 4.918 1 98 212 GLU B C 1
ATOM 4659 O O . GLU B 1 212 ? 9.258 15.523 5.367 1 98 212 GLU B O 1
ATOM 4664 N N . LEU B 1 213 ? 8.672 17.703 5.473 1 98.31 213 LEU B N 1
ATOM 4665 C CA . LEU B 1 213 ? 9.367 17.922 6.738 1 98.31 213 LEU B CA 1
ATOM 4666 C C . LEU B 1 213 ? 8.82 17.016 7.828 1 98.31 213 LEU B C 1
ATOM 4668 O O . LEU B 1 213 ? 9.586 16.375 8.555 1 98.31 213 LEU B O 1
ATOM 4672 N N . ASN B 1 214 ? 7.547 16.984 7.879 1 97.69 214 ASN B N 1
ATOM 4673 C CA . ASN B 1 214 ? 6.895 16.188 8.906 1 97.69 214 ASN B CA 1
ATOM 4674 C C . ASN B 1 214 ? 7.258 14.711 8.781 1 97.69 214 ASN B C 1
ATOM 4676 O O . ASN B 1 214 ? 7.34 14 9.781 1 97.69 214 ASN B O 1
ATOM 4680 N N . LYS B 1 215 ? 7.434 14.195 7.633 1 96.5 215 LYS B N 1
ATOM 4681 C CA . LYS B 1 215 ? 7.77 12.797 7.383 1 96.5 215 LYS B CA 1
ATOM 4682 C C . LYS B 1 215 ? 9.141 12.445 7.945 1 96.5 215 LYS B C 1
ATOM 4684 O O . LYS B 1 215 ? 9.398 11.305 8.32 1 96.5 215 LYS B O 1
ATOM 4689 N N . ILE B 1 216 ? 10.055 13.336 7.992 1 96 216 ILE B N 1
ATOM 4690 C CA . ILE B 1 216 ? 11.43 12.992 8.328 1 96 216 ILE B CA 1
ATOM 4691 C C . ILE B 1 216 ? 11.727 13.391 9.773 1 96 216 ILE B C 1
ATOM 4693 O O . ILE B 1 216 ? 12.758 13 10.328 1 96 216 ILE B O 1
ATOM 4697 N N . LEU B 1 217 ? 10.828 14.172 10.367 1 95.31 217 LEU B N 1
ATOM 4698 C CA . LEU B 1 217 ? 11.008 14.539 11.766 1 95.31 217 LEU B CA 1
ATOM 4699 C C . LEU B 1 217 ? 10.617 13.383 12.68 1 95.31 217 LEU B C 1
ATOM 4701 O O . LEU B 1 217 ? 9.633 12.68 12.422 1 95.31 217 LEU B O 1
ATOM 4705 N N . GLU B 1 218 ? 11.445 13.18 13.625 1 88.38 218 GLU B N 1
ATOM 4706 C CA . GLU B 1 218 ? 11.094 12.227 14.672 1 88.38 218 GLU B CA 1
ATOM 4707 C C . GLU B 1 218 ? 10.336 12.898 15.812 1 88.38 218 GLU B C 1
ATOM 4709 O O . GLU B 1 218 ? 10.641 14.039 16.172 1 88.38 218 GLU B O 1
ATOM 4714 N N . GLY B 1 219 ? 9.266 12.25 16.266 1 86.69 219 GLY B N 1
ATOM 4715 C CA . GLY B 1 219 ? 8.539 12.797 17.406 1 86.69 219 GLY B CA 1
ATOM 4716 C C . GLY B 1 219 ? 9.312 12.711 18.703 1 86.69 219 GLY B C 1
ATOM 4717 O O . GLY B 1 219 ? 9.383 11.648 19.328 1 86.69 219 GLY B O 1
ATOM 4718 N N . SER B 1 220 ? 10.109 13.812 18.969 1 88.06 220 SER B N 1
ATOM 4719 C CA . SER B 1 220 ? 10.922 13.836 20.188 1 88.06 220 SER B CA 1
ATOM 4720 C C . SER B 1 220 ? 10.852 15.195 20.875 1 88.06 220 SER B C 1
ATOM 4722 O O . SER B 1 220 ? 10.297 16.156 20.312 1 88.06 220 SER B O 1
ATOM 4724 N N . GLU B 1 221 ? 11.328 15.234 22.031 1 89 221 GLU B N 1
ATOM 4725 C CA . GLU B 1 221 ? 11.375 16.484 22.781 1 89 221 GLU B CA 1
ATOM 4726 C C . GLU B 1 221 ? 12.617 17.297 22.438 1 89 221 GLU B C 1
ATOM 4728 O O . GLU B 1 221 ? 12.789 18.406 22.938 1 89 221 GLU B O 1
ATOM 4733 N N . ASP B 1 222 ? 13.32 16.734 21.5 1 91.81 222 ASP B N 1
ATOM 4734 C CA . ASP B 1 222 ? 14.484 17.5 21.062 1 91.81 222 ASP B CA 1
ATOM 4735 C C . ASP B 1 222 ? 14.062 18.797 20.375 1 91.81 222 ASP B C 1
ATOM 4737 O O . ASP B 1 222 ? 12.969 18.875 19.812 1 91.81 222 ASP B O 1
ATOM 4741 N N . SER B 1 223 ? 14.953 19.734 20.438 1 94.38 223 SER B N 1
ATOM 4742 C CA . SER B 1 223 ? 14.633 21.062 19.906 1 94.38 223 SER B CA 1
ATOM 4743 C C . SER B 1 223 ? 14.938 21.141 18.422 1 94.38 223 SER B C 1
ATOM 4745 O O . SER B 1 223 ? 15.867 20.5 17.938 1 94.38 223 SER B O 1
ATOM 4747 N N . ILE B 1 224 ? 14.156 21.906 17.734 1 96.06 224 ILE B N 1
ATOM 4748 C CA . ILE B 1 224 ? 14.391 22.281 16.344 1 96.06 224 ILE B CA 1
ATOM 4749 C C . ILE B 1 224 ? 14.414 23.812 16.219 1 96.06 224 ILE B C 1
ATOM 4751 O O . ILE B 1 224 ? 13.562 24.5 16.797 1 96.06 224 ILE B O 1
ATOM 4755 N N . GLN B 1 225 ? 15.406 24.281 15.57 1 95.38 225 GLN B N 1
ATOM 4756 C CA . GLN B 1 225 ? 15.523 25.719 15.328 1 95.38 225 GLN B CA 1
ATOM 4757 C C . GLN B 1 225 ? 14.852 26.109 14.016 1 95.38 225 GLN B C 1
ATOM 4759 O O . GLN B 1 225 ? 15.055 25.469 12.984 1 95.38 225 GLN B O 1
ATOM 4764 N N . ILE B 1 226 ? 14.047 27.125 14.086 1 95.56 226 ILE B N 1
ATOM 4765 C CA . ILE B 1 226 ? 13.375 27.672 12.914 1 95.56 226 ILE B CA 1
ATOM 4766 C C . ILE B 1 226 ? 13.883 29.078 12.617 1 95.56 226 ILE B C 1
ATOM 4768 O O . ILE B 1 226 ? 13.82 29.953 13.484 1 95.56 226 ILE B O 1
ATOM 4772 N N . SER B 1 227 ? 14.438 29.266 11.445 1 94.69 227 SER B N 1
ATOM 4773 C CA . SER B 1 227 ? 14.93 30.562 11 1 94.69 227 SER B CA 1
ATOM 4774 C C . SER B 1 227 ? 14.188 31.047 9.758 1 94.69 227 SER B C 1
ATOM 4776 O O . SER B 1 227 ? 14.031 30.297 8.789 1 94.69 227 SER B O 1
ATOM 4778 N N . VAL B 1 228 ? 13.758 32.281 9.836 1 94.31 228 VAL B N 1
ATOM 4779 C CA . VAL B 1 228 ? 12.891 32.812 8.773 1 94.31 228 VAL B CA 1
ATOM 4780 C C . VAL B 1 228 ? 13.539 34 8.102 1 94.31 228 VAL B C 1
ATOM 4782 O O . VAL B 1 228 ? 14.07 34.906 8.781 1 94.31 228 VAL B O 1
ATOM 4785 N N . THR B 1 229 ? 13.586 33.969 6.801 1 91.25 229 THR B N 1
ATOM 4786 C CA . THR B 1 229 ? 13.93 35.125 5.996 1 91.25 229 THR B CA 1
ATOM 4787 C C . THR B 1 229 ? 12.734 35.562 5.148 1 91.25 229 THR B C 1
ATOM 4789 O O . THR B 1 229 ? 11.609 35.125 5.367 1 91.25 229 THR B O 1
ATOM 4792 N N . GLU B 1 230 ? 13.016 36.5 4.262 1 88.12 230 GLU B N 1
ATOM 4793 C CA . GLU B 1 230 ? 11.938 37.031 3.432 1 88.12 230 GLU B CA 1
ATOM 4794 C C . GLU B 1 230 ? 11.414 35.969 2.467 1 88.12 230 GLU B C 1
ATOM 4796 O O . GLU B 1 230 ? 10.211 35.938 2.18 1 88.12 230 GLU B O 1
ATOM 4801 N N . ASN B 1 231 ? 12.312 35.156 2.088 1 93.25 231 ASN B N 1
ATOM 4802 C CA . ASN B 1 231 ? 11.875 34.312 1 1 93.25 231 ASN B CA 1
ATOM 4803 C C . ASN B 1 231 ? 12.148 32.844 1.312 1 93.25 231 ASN B C 1
ATOM 4805 O O . ASN B 1 231 ? 11.867 31.953 0.492 1 93.25 231 ASN B O 1
ATOM 4809 N N . GLN B 1 232 ? 12.695 32.531 2.533 1 95.56 232 GLN B N 1
ATOM 4810 C CA . GLN B 1 232 ? 13.016 31.156 2.877 1 95.56 232 GLN B CA 1
ATOM 4811 C C . GLN B 1 232 ? 12.789 30.906 4.363 1 95.56 232 GLN B C 1
ATOM 4813 O O . GLN B 1 232 ? 12.758 31.844 5.164 1 95.56 232 GLN B O 1
ATOM 4818 N N . VAL B 1 233 ? 12.625 29.688 4.684 1 96.62 233 VAL B N 1
ATOM 4819 C CA . VAL B 1 233 ? 12.562 29.234 6.066 1 96.62 233 VAL B CA 1
ATOM 4820 C C . VAL B 1 233 ? 13.469 28.016 6.246 1 96.62 233 VAL B C 1
ATOM 4822 O O . VAL B 1 233 ? 13.531 27.141 5.379 1 96.62 233 VAL B O 1
ATOM 4825 N N . LEU B 1 234 ? 14.219 28.031 7.316 1 96.88 234 LEU B N 1
ATOM 4826 C CA . LEU B 1 234 ? 15.148 26.953 7.633 1 96.88 234 LEU B CA 1
ATOM 4827 C C . LEU B 1 234 ? 14.75 26.25 8.93 1 96.88 234 LEU B C 1
ATOM 4829 O O . LEU B 1 234 ? 14.5 26.906 9.938 1 96.88 234 LEU B O 1
ATOM 4833 N N . PHE B 1 235 ? 14.57 24.938 8.859 1 97.12 235 PHE B N 1
ATOM 4834 C CA . PHE B 1 235 ? 14.414 24.078 10.031 1 97.12 235 PHE B CA 1
ATOM 4835 C C . PHE B 1 235 ? 15.695 23.297 10.297 1 97.12 235 PHE B C 1
ATOM 4837 O O . PHE B 1 235 ? 16.172 22.562 9.43 1 97.12 235 PHE B O 1
ATOM 4844 N N . ARG B 1 236 ? 16.188 23.391 11.547 1 95.69 236 ARG B N 1
ATOM 4845 C CA . ARG B 1 236 ? 17.5 22.812 11.812 1 95.69 236 ARG B CA 1
ATOM 4846 C C . ARG B 1 236 ? 17.484 22 13.102 1 95.69 236 ARG B C 1
ATOM 4848 O O . ARG B 1 236 ? 17.031 22.484 14.141 1 95.69 236 ARG B O 1
ATOM 4855 N N . THR B 1 237 ? 17.812 20.781 13.039 1 95.31 237 THR B N 1
ATOM 4856 C CA . THR B 1 237 ? 18.141 19.953 14.203 1 95.31 237 THR B CA 1
ATOM 4857 C C . THR B 1 237 ? 19.641 19.625 14.219 1 95.31 237 THR B C 1
ATOM 4859 O O . THR B 1 237 ? 20.406 20.172 13.43 1 95.31 237 THR B O 1
ATOM 4862 N N . ARG B 1 238 ? 20.016 18.797 15.18 1 92.81 238 ARG B N 1
ATOM 4863 C CA . ARG B 1 238 ? 21.422 18.438 15.305 1 92.81 238 ARG B CA 1
ATOM 4864 C C . ARG B 1 238 ? 21.938 17.781 14.023 1 92.81 238 ARG B C 1
ATOM 4866 O O . ARG B 1 238 ? 23.062 18.031 13.602 1 92.81 238 ARG B O 1
ATOM 4873 N N . HIS B 1 239 ? 21.078 17 13.328 1 94.12 239 HIS B N 1
ATOM 4874 C CA . HIS B 1 239 ? 21.578 16.188 12.219 1 94.12 239 HIS B CA 1
ATOM 4875 C C . HIS B 1 239 ? 20.812 16.484 10.93 1 94.12 239 HIS B C 1
ATOM 4877 O O . HIS B 1 239 ? 21 15.812 9.922 1 94.12 239 HIS B O 1
ATOM 4883 N N . LEU B 1 240 ? 19.953 17.5 10.984 1 95.69 240 LEU B N 1
ATOM 4884 C CA . LEU B 1 240 ? 19.078 17.719 9.844 1 95.69 240 LEU B CA 1
ATOM 4885 C C . LEU B 1 240 ? 18.953 19.219 9.539 1 95.69 240 LEU B C 1
ATOM 4887 O O . LEU B 1 240 ? 18.797 20.031 10.461 1 95.69 240 LEU B O 1
ATOM 4891 N N . TYR B 1 241 ? 19.188 19.531 8.312 1 95.62 241 TYR B N 1
ATOM 4892 C CA . TYR B 1 241 ? 18.938 20.844 7.746 1 95.62 241 TYR B CA 1
ATOM 4893 C C . TYR B 1 241 ? 17.891 20.797 6.652 1 95.62 241 TYR B C 1
ATOM 4895 O O . TYR B 1 241 ? 18.062 20.109 5.637 1 95.62 241 TYR B O 1
ATOM 4903 N N . PHE B 1 242 ? 16.703 21.469 6.848 1 97.56 242 PHE B N 1
ATOM 4904 C CA . PHE B 1 242 ? 15.594 21.484 5.898 1 97.56 242 PHE B CA 1
ATOM 4905 C C . PHE B 1 242 ? 15.281 22.922 5.48 1 97.56 242 PHE B C 1
ATOM 4907 O O . PHE B 1 242 ? 14.805 23.719 6.289 1 97.56 242 PHE B O 1
ATOM 4914 N N . LEU B 1 243 ? 15.5 23.203 4.23 1 97.44 243 LEU B N 1
ATOM 4915 C CA . LEU B 1 243 ? 15.289 24.547 3.686 1 97.44 243 LEU B CA 1
ATOM 4916 C C . LEU B 1 243 ? 14.125 24.547 2.701 1 97.44 243 LEU B C 1
ATOM 4918 O O . LEU B 1 243 ? 14.031 23.672 1.836 1 97.44 243 LEU B O 1
ATOM 4922 N N . SER B 1 244 ? 13.242 25.5 2.844 1 97.75 244 SER B N 1
ATOM 4923 C CA . SER B 1 244 ? 12.117 25.625 1.931 1 97.75 244 SER B CA 1
ATOM 4924 C C . SER B 1 244 ? 11.945 27.078 1.465 1 97.75 244 SER B C 1
ATOM 4926 O O . SER B 1 244 ? 12.141 28 2.242 1 97.75 244 SER B O 1
ATOM 4928 N N . ARG B 1 245 ? 11.594 27.203 0.205 1 96.62 245 ARG B N 1
ATOM 4929 C CA . ARG B 1 245 ? 11.148 28.5 -0.284 1 96.62 245 ARG B CA 1
ATOM 4930 C C . ARG B 1 245 ? 9.773 28.859 0.281 1 96.62 245 ARG B C 1
ATOM 4932 O O . ARG B 1 245 ? 8.969 27.969 0.564 1 96.62 245 ARG B O 1
ATOM 4939 N N . LEU B 1 246 ? 9.633 30.188 0.459 1 97.56 246 LEU B N 1
ATOM 4940 C CA . LEU B 1 246 ? 8.336 30.688 0.921 1 97.56 246 LEU B CA 1
ATOM 4941 C C . LEU B 1 246 ? 7.477 31.141 -0.253 1 97.56 246 LEU B C 1
ATOM 4943 O O . LEU B 1 246 ? 8 31.438 -1.329 1 97.56 246 LEU B O 1
ATOM 4947 N N . LEU B 1 247 ? 6.168 31.047 -0.059 1 97.56 247 LEU B N 1
ATOM 4948 C CA . LEU B 1 247 ? 5.262 31.609 -1.06 1 97.56 247 LEU B CA 1
ATOM 4949 C C . LEU B 1 247 ? 5.211 33.125 -0.968 1 97.56 247 LEU B C 1
ATOM 4951 O O . LEU B 1 247 ? 5.277 33.688 0.128 1 97.56 247 LEU B O 1
ATOM 4955 N N . ASP B 1 248 ? 5.07 33.656 -2.133 1 94.94 248 ASP B N 1
ATOM 4956 C CA . ASP B 1 248 ? 4.969 35.125 -2.203 1 94.94 248 ASP B CA 1
ATOM 4957 C C . ASP B 1 248 ? 3.51 35.562 -2.227 1 94.94 248 ASP B C 1
ATOM 4959 O O . ASP B 1 248 ? 2.658 34.906 -2.814 1 94.94 248 ASP B O 1
ATOM 4963 N N . GLY B 1 249 ? 3.256 36.688 -1.505 1 93.31 249 GLY B N 1
ATOM 4964 C CA . GLY B 1 249 ? 1.919 37.25 -1.526 1 93.31 249 GLY B CA 1
ATOM 4965 C C . GLY B 1 249 ? 1.364 37.531 -0.141 1 93.31 249 GLY B C 1
ATOM 4966 O O . GLY B 1 249 ? 2.023 37.25 0.863 1 93.31 249 GLY B O 1
ATOM 4967 N N . ASN B 1 250 ? 0.221 38.125 -0.14 1 93.31 250 ASN B N 1
ATOM 4968 C CA . ASN B 1 250 ? -0.469 38.438 1.11 1 93.31 250 ASN B CA 1
ATOM 4969 C C . ASN B 1 250 ? -1.494 37.344 1.456 1 93.31 250 ASN B C 1
ATOM 4971 O O . ASN B 1 250 ? -2.404 37.094 0.671 1 93.31 250 ASN B O 1
ATOM 4975 N N . TYR B 1 251 ? -1.233 36.812 2.533 1 95.69 251 TYR B N 1
ATOM 4976 C CA . TYR B 1 251 ? -2.211 35.844 3.006 1 95.69 251 TYR B CA 1
ATOM 4977 C C . TYR B 1 251 ? -3.492 36.531 3.457 1 95.69 251 TYR B C 1
ATOM 4979 O O . TYR B 1 251 ? -3.447 37.594 4.074 1 95.69 251 TYR B O 1
ATOM 4987 N N . PRO B 1 252 ? -4.637 35.938 3.176 1 94.25 252 PRO B N 1
ATOM 4988 C CA . PRO B 1 252 ? -5.883 36.625 3.543 1 94.25 252 PRO B CA 1
ATOM 4989 C C . PRO B 1 252 ? -6.055 36.75 5.055 1 94.25 252 PRO B C 1
ATOM 4991 O O . PRO B 1 252 ? -5.508 35.969 5.82 1 94.25 252 PRO B O 1
ATOM 4994 N N . GLU B 1 253 ? -6.793 37.812 5.398 1 92.19 253 GLU B N 1
ATOM 4995 C CA . GLU B 1 253 ? -7.184 37.938 6.797 1 92.19 253 GLU B CA 1
ATOM 4996 C C . GLU B 1 253 ? -8.25 36.938 7.18 1 92.19 253 GLU B C 1
ATOM 4998 O O . GLU B 1 253 ? -9.383 37 6.695 1 92.19 253 GLU B O 1
ATOM 5003 N N . THR B 1 254 ? -7.898 36 8.062 1 91.81 254 THR B N 1
ATOM 5004 C CA . THR B 1 254 ? -8.781 34.844 8.336 1 91.81 254 THR B CA 1
ATOM 5005 C C . THR B 1 254 ? -9.523 35.062 9.656 1 91.81 254 THR B C 1
ATOM 5007 O O . THR B 1 254 ? -10.523 34.406 9.93 1 91.81 254 THR B O 1
ATOM 5010 N N . SER B 1 255 ? -9.07 36 10.492 1 89.75 255 SER B N 1
ATOM 5011 C CA . SER B 1 255 ? -9.68 36.188 11.805 1 89.75 255 SER B CA 1
ATOM 5012 C C . SER B 1 255 ? -11.141 36.625 11.68 1 89.75 255 SER B C 1
ATOM 5014 O O . SER B 1 255 ? -11.977 36.25 12.516 1 89.75 255 SER B O 1
ATOM 5016 N N . ARG B 1 256 ? -11.438 37.25 10.609 1 88.88 256 ARG B N 1
ATOM 5017 C CA . ARG B 1 256 ? -12.789 37.75 10.406 1 88.88 256 ARG B CA 1
ATOM 5018 C C . ARG B 1 256 ? -13.758 36.656 10.039 1 88.88 256 ARG B C 1
ATOM 5020 O O . ARG B 1 256 ? -14.969 36.812 10.133 1 88.88 256 ARG B O 1
ATOM 5027 N N . LEU B 1 257 ? -13.25 35.531 9.648 1 90 257 LEU B N 1
ATOM 5028 C CA . LEU B 1 257 ? -14.062 34.406 9.203 1 90 257 LEU B CA 1
ATOM 5029 C C . LEU B 1 257 ? -14.539 33.562 10.391 1 90 257 LEU B C 1
ATOM 5031 O O . LEU B 1 257 ? -15.461 32.75 10.266 1 90 257 LEU B O 1
ATOM 5035 N N . ILE B 1 258 ? -13.961 33.75 11.508 1 93.44 258 ILE B N 1
ATOM 5036 C CA . ILE B 1 258 ? -14.234 32.938 12.68 1 93.44 258 ILE B CA 1
ATOM 5037 C C . ILE B 1 258 ? -15.43 33.5 13.445 1 93.44 258 ILE B C 1
ATOM 5039 O O . ILE B 1 258 ? -15.359 34.594 13.977 1 93.44 258 ILE B O 1
ATOM 5043 N N . PRO B 1 259 ? -16.422 32.719 13.594 1 94.06 259 PRO B N 1
ATOM 5044 C CA . PRO B 1 259 ? -17.594 33.188 14.312 1 94.06 259 PRO B CA 1
ATOM 5045 C C . PRO B 1 259 ? -17.328 33.438 15.797 1 94.06 259 PRO B C 1
ATOM 5047 O O . PRO B 1 259 ? -16.625 32.656 16.438 1 94.06 259 PRO B O 1
ATOM 5050 N N . GLU B 1 260 ? -17.922 34.469 16.328 1 91.12 260 GLU B N 1
ATOM 5051 C CA . GLU B 1 260 ? -17.719 34.812 17.719 1 91.12 260 GLU B CA 1
ATOM 5052 C C . GLU B 1 260 ? -18.875 34.281 18.594 1 91.12 260 GLU B C 1
ATOM 5054 O O . GLU B 1 260 ? -18.75 34.188 19.812 1 91.12 260 GLU B O 1
ATOM 5059 N N . GLN B 1 261 ? -19.922 34.062 17.922 1 93.38 261 GLN B N 1
ATOM 5060 C CA . GLN B 1 261 ? -21.094 33.594 18.641 1 93.38 261 GLN B CA 1
ATOM 5061 C C . GLN B 1 261 ? -21.625 32.312 18.016 1 93.38 261 GLN B C 1
ATOM 5063 O O . GLN B 1 261 ? -21.422 32.062 16.828 1 93.38 261 GLN B O 1
ATOM 5068 N N . SER B 1 262 ? -22.219 31.484 18.906 1 95.69 262 SER B N 1
ATOM 5069 C CA . SER B 1 262 ? -22.812 30.25 18.422 1 95.69 262 SER B CA 1
ATOM 5070 C C . SER B 1 262 ? -24.266 30.125 18.875 1 95.69 262 SER B C 1
ATOM 5072 O O . SER B 1 262 ? -24.641 30.625 19.938 1 95.69 262 SER B O 1
ATOM 5074 N N . LYS B 1 263 ? -25.031 29.547 18.078 1 97.88 263 LYS B N 1
ATOM 5075 C CA . LYS B 1 263 ? -26.438 29.312 18.359 1 97.88 263 LYS B CA 1
ATOM 5076 C C . LYS B 1 263 ? -26.688 27.891 18.859 1 97.88 263 LYS B C 1
ATOM 5078 O O . LYS B 1 263 ? -27.656 27.641 19.578 1 97.88 263 LYS B O 1
ATOM 5083 N N . THR B 1 264 ? -25.906 27 18.469 1 98 264 THR B N 1
ATOM 5084 C CA . THR B 1 264 ? -25.984 25.594 18.859 1 98 264 THR B CA 1
ATOM 5085 C C . THR B 1 264 ? -24.609 25.047 19.172 1 98 264 THR B C 1
ATOM 5087 O O . THR B 1 264 ? -23.672 25.219 18.391 1 98 264 THR B O 1
ATOM 5090 N N . ILE B 1 265 ? -24.438 24.438 20.344 1 97.88 265 ILE B N 1
ATOM 5091 C CA . ILE B 1 265 ? -23.172 23.828 20.734 1 97.88 265 ILE B CA 1
ATOM 5092 C C . ILE B 1 265 ? -23.375 22.328 20.984 1 97.88 265 ILE B C 1
ATOM 5094 O O . ILE B 1 265 ? -24.25 21.938 21.75 1 97.88 265 ILE B O 1
ATOM 5098 N N . VAL B 1 266 ? -22.625 21.5 20.312 1 98.06 266 VAL B N 1
ATOM 5099 C CA . VAL B 1 266 ? -22.688 20.047 20.453 1 98.06 266 VAL B CA 1
ATOM 5100 C C . VAL B 1 266 ? -21.375 19.531 21.031 1 98.06 266 VAL B C 1
ATOM 5102 O O . VAL B 1 266 ? -20.297 19.812 20.5 1 98.06 266 VAL B O 1
ATOM 5105 N N . HIS B 1 267 ? -21.406 18.844 22.156 1 97.81 267 HIS B N 1
ATOM 5106 C CA . HIS B 1 267 ? -20.281 18.094 22.688 1 97.81 267 HIS B CA 1
ATOM 5107 C C . HIS B 1 267 ? -20.391 16.609 22.359 1 97.81 267 HIS B C 1
ATOM 5109 O O . HIS B 1 267 ? -21.422 15.984 22.625 1 97.81 267 HIS B O 1
ATOM 5115 N N . SER B 1 268 ? -19.375 16.078 21.781 1 97 268 SER B N 1
ATOM 5116 C CA . SER B 1 268 ? -19.438 14.688 21.359 1 97 268 SER B CA 1
ATOM 5117 C C . SER B 1 268 ? -18.094 14 21.453 1 97 268 SER B C 1
ATOM 5119 O O . SER B 1 268 ? -17.047 14.672 21.531 1 97 268 SER B O 1
ATOM 5121 N N . ALA B 1 269 ? -18.125 12.656 21.547 1 97.44 269 ALA B N 1
ATOM 5122 C CA . ALA B 1 269 ? -16.906 11.875 21.438 1 97.44 269 ALA B CA 1
ATOM 5123 C C . ALA B 1 269 ? -16.312 11.977 20.031 1 97.44 269 ALA B C 1
ATOM 5125 O O . ALA B 1 269 ? -17.016 11.797 19.047 1 97.44 269 ALA B O 1
ATOM 5126 N N . THR B 1 270 ? -15.023 12.25 19.938 1 97.69 270 THR B N 1
ATOM 5127 C CA . THR B 1 270 ? -14.359 12.508 18.672 1 97.69 270 THR B CA 1
ATOM 5128 C C . THR B 1 270 ? -14.414 11.281 17.766 1 97.69 270 THR B C 1
ATOM 5130 O O . THR B 1 270 ? -14.836 11.375 16.609 1 97.69 270 THR B O 1
ATOM 5133 N N . LYS B 1 271 ? -14.062 10.148 18.281 1 97.19 271 LYS B N 1
ATOM 5134 C CA . LYS B 1 271 ? -13.953 8.922 17.5 1 97.19 271 LYS B CA 1
ATOM 5135 C C . LYS B 1 271 ? -15.32 8.469 17 1 97.19 271 LYS B C 1
ATOM 5137 O O . LYS B 1 271 ? -15.461 8.078 15.828 1 97.19 271 LYS B O 1
ATOM 5142 N N . GLU B 1 272 ? -16.297 8.547 17.844 1 96.81 272 GLU B N 1
ATOM 5143 C CA . GLU B 1 272 ? -17.641 8.125 17.469 1 96.81 272 GLU B CA 1
ATOM 5144 C C . GLU B 1 272 ? -18.203 9.008 16.359 1 96.81 272 GLU B C 1
ATOM 5146 O O . GLU B 1 272 ? -18.797 8.5 15.398 1 96.81 272 GLU B O 1
ATOM 5151 N N . LEU B 1 273 ? -18 10.25 16.547 1 97.62 273 LEU B N 1
ATOM 5152 C CA . LEU B 1 273 ? -18.453 11.195 15.539 1 97.62 273 LEU B CA 1
ATOM 5153 C C . LEU B 1 273 ? -17.75 10.961 14.211 1 97.62 273 LEU B C 1
ATOM 5155 O O . LEU B 1 273 ? -18.391 10.922 13.156 1 97.62 273 LEU B O 1
ATOM 5159 N N . LEU B 1 274 ? -16.469 10.797 14.242 1 98.25 274 LEU B N 1
ATOM 5160 C CA . LEU B 1 274 ? -15.648 10.547 13.055 1 98.25 274 LEU B CA 1
ATOM 5161 C C . LEU B 1 274 ? -16.141 9.305 12.32 1 98.25 274 LEU B C 1
ATOM 5163 O O . LEU B 1 274 ? -16.344 9.344 11.102 1 98.25 274 LEU B O 1
ATOM 5167 N N . GLN B 1 275 ? -16.375 8.227 13.023 1 97.69 275 GLN B N 1
ATOM 5168 C CA . GLN B 1 275 ? -16.797 6.965 12.422 1 97.69 275 GLN B CA 1
ATOM 5169 C C . GLN B 1 275 ? -18.188 7.094 11.805 1 97.69 275 GLN B C 1
ATOM 5171 O O . GLN B 1 275 ? -18.453 6.543 10.734 1 97.69 275 GLN B O 1
ATOM 5176 N N . SER B 1 276 ? -19.031 7.773 12.508 1 97.94 276 SER B N 1
ATOM 5177 C CA . SER B 1 276 ? -20.391 7.969 12.008 1 97.94 276 SER B CA 1
ATOM 5178 C C . SER B 1 276 ? -20.391 8.773 10.711 1 97.94 276 SER B C 1
ATOM 5180 O O . SER B 1 276 ? -21.125 8.438 9.773 1 97.94 276 SER B O 1
ATOM 5182 N N . ILE B 1 277 ? -19.625 9.812 10.703 1 97.69 277 ILE B N 1
ATOM 5183 C CA . ILE B 1 277 ? -19.516 10.625 9.5 1 97.69 277 ILE B CA 1
ATOM 5184 C C . ILE B 1 277 ? -18.906 9.797 8.367 1 97.69 277 ILE B C 1
ATOM 5186 O O . ILE B 1 277 ? -19.328 9.898 7.215 1 97.69 277 ILE B O 1
ATOM 5190 N N . ASP B 1 278 ? -17.953 9.016 8.672 1 97.19 278 ASP B N 1
ATOM 5191 C CA . ASP B 1 278 ? -17.312 8.133 7.691 1 97.19 278 ASP B CA 1
ATOM 5192 C C . ASP B 1 278 ? -18.328 7.176 7.07 1 97.19 278 ASP B C 1
ATOM 5194 O O . ASP B 1 278 ? -18.391 7.031 5.848 1 97.19 278 ASP B O 1
ATOM 5198 N N . ARG B 1 279 ? -19.125 6.527 7.902 1 97.25 279 ARG B N 1
ATOM 5199 C CA . ARG B 1 279 ? -20.172 5.637 7.418 1 97.25 279 ARG B CA 1
ATOM 5200 C C . ARG B 1 279 ? -21.188 6.398 6.566 1 97.25 279 ARG B C 1
ATOM 5202 O O . ARG B 1 279 ? -21.562 5.941 5.484 1 97.25 279 ARG B O 1
ATOM 5209 N N . ALA B 1 280 ? -21.562 7.543 7.039 1 96.69 280 ALA B N 1
ATOM 5210 C CA . ALA B 1 280 ? -22.547 8.344 6.32 1 96.69 280 ALA B CA 1
ATOM 5211 C C . ALA B 1 280 ? -22 8.789 4.965 1 96.69 280 ALA B C 1
ATOM 5213 O O . ALA B 1 280 ? -22.766 8.984 4.02 1 96.69 280 ALA B O 1
ATOM 5214 N N . SER B 1 281 ? -20.75 8.945 4.887 1 96.06 281 SER B N 1
ATOM 5215 C CA . SER B 1 281 ? -20.125 9.461 3.674 1 96.06 281 SER B CA 1
ATOM 5216 C C . SER B 1 281 ? -20.062 8.398 2.58 1 96.06 281 SER B C 1
ATOM 5218 O O . SER B 1 281 ? -19.828 8.719 1.412 1 96.06 281 SER B O 1
ATOM 5220 N N . LEU B 1 282 ? -20.25 7.125 2.838 1 95.19 282 LEU B N 1
ATOM 5221 C CA . LEU B 1 282 ? -20.094 6.012 1.906 1 95.19 282 LEU B CA 1
ATOM 5222 C C . LEU B 1 282 ? -21.031 6.164 0.717 1 95.19 282 LEU B C 1
ATOM 5224 O O . LEU B 1 282 ? -20.672 5.82 -0.412 1 95.19 282 LEU B O 1
ATOM 5228 N N . LEU B 1 283 ? -22.234 6.695 0.951 1 92.56 283 LEU B N 1
ATOM 5229 C CA . LEU B 1 283 ? -23.219 6.816 -0.124 1 92.56 283 LEU B CA 1
ATOM 5230 C C . LEU B 1 283 ? -23.234 8.234 -0.686 1 92.56 283 LEU B C 1
ATOM 5232 O O . LEU B 1 283 ? -23.969 8.523 -1.639 1 92.56 283 LEU B O 1
ATOM 5236 N N . ALA B 1 284 ? -22.438 9.094 -0.006 1 86.19 284 ALA B N 1
ATOM 5237 C CA . ALA B 1 284 ? -22.391 10.492 -0.433 1 86.19 284 ALA B CA 1
ATOM 5238 C C . ALA B 1 284 ? -21.406 10.68 -1.589 1 86.19 284 ALA B C 1
ATOM 5240 O O . ALA B 1 284 ? -21.453 11.688 -2.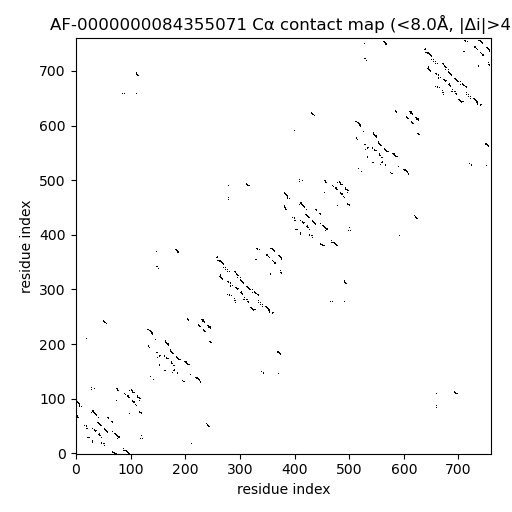293 1 86.19 284 ALA B O 1
ATOM 5241 N N . LYS B 1 285 ? -20.453 9.695 -1.771 1 73.06 285 LYS B N 1
ATOM 5242 C CA . LYS B 1 285 ? -19.359 9.797 -2.732 1 73.06 285 LYS B CA 1
ATOM 5243 C C . LYS B 1 285 ? -19.891 10.062 -4.141 1 73.06 285 LYS B C 1
ATOM 5245 O O . LYS B 1 285 ? -19.219 10.711 -4.949 1 73.06 285 LYS B O 1
ATOM 5250 N N . GLU B 1 286 ? -21.094 9.602 -4.359 1 62.59 286 GLU B N 1
ATOM 5251 C CA . GLU B 1 286 ? -21.672 9.719 -5.695 1 62.59 286 GLU B CA 1
ATOM 5252 C C . GLU B 1 286 ? -22.094 11.148 -5.996 1 62.59 286 GLU B C 1
ATOM 5254 O O . GLU B 1 286 ? -22.203 11.539 -7.16 1 62.59 286 GLU B O 1
ATOM 5259 N N . SER B 1 287 ? -22.328 11.867 -4.961 1 61.09 287 SER B N 1
ATOM 5260 C CA . SER B 1 287 ? -22.656 13.281 -5.152 1 61.09 287 SER B CA 1
ATOM 5261 C C . SER B 1 287 ? -21.391 14.141 -5.172 1 61.09 287 SER B C 1
ATOM 5263 O O . SER B 1 287 ? -20.359 13.75 -4.637 1 61.09 287 SER B O 1
ATOM 5265 N N . LYS B 1 288 ? -21.578 15.188 -5.848 1 60.72 288 LYS B N 1
ATOM 5266 C CA . LYS B 1 288 ? -20.531 16.203 -5.871 1 60.72 288 LYS B CA 1
ATOM 5267 C C . LYS B 1 288 ? -20.172 16.656 -4.457 1 60.72 288 LYS B C 1
ATOM 5269 O O . LYS B 1 288 ? -21.062 16.984 -3.666 1 60.72 288 LYS B O 1
ATOM 5274 N N . ASN B 1 289 ? -18.953 16.328 -3.846 1 66.5 289 ASN B N 1
ATOM 5275 C CA . ASN B 1 289 ? -18.312 16.922 -2.674 1 66.5 289 ASN B CA 1
ATOM 5276 C C . ASN B 1 289 ? -18.5 16.047 -1.438 1 66.5 289 ASN B C 1
ATOM 5278 O O . ASN B 1 289 ? -18.156 16.453 -0.325 1 66.5 289 ASN B O 1
ATOM 5282 N N . ASN B 1 290 ? -19.141 14.828 -1.5 1 87.06 290 ASN B N 1
ATOM 5283 C CA . ASN B 1 290 ? -19.266 13.969 -0.333 1 87.06 290 ASN B CA 1
ATOM 5284 C C . ASN B 1 290 ? -20.031 14.664 0.796 1 87.06 290 ASN B C 1
ATOM 5286 O O . ASN B 1 290 ? -19.547 14.719 1.928 1 87.06 290 ASN B O 1
ATOM 5290 N N . VAL B 1 291 ? -21.297 15.219 0.49 1 93.75 291 VAL B N 1
ATOM 5291 C CA . VAL B 1 291 ? -22.062 16.047 1.413 1 93.75 291 VAL B CA 1
ATOM 5292 C C . VAL B 1 291 ? -22.844 15.172 2.387 1 93.75 291 VAL B C 1
ATOM 5294 O O . VAL B 1 291 ? -23.484 14.211 1.977 1 93.75 291 VAL B O 1
ATOM 5297 N N . VAL B 1 292 ? -22.797 15.484 3.678 1 95.69 292 VAL B N 1
ATOM 5298 C CA . VAL B 1 292 ? -23.578 14.828 4.723 1 95.69 292 VAL B CA 1
ATOM 5299 C C . VAL B 1 292 ? -24.406 15.867 5.473 1 95.69 292 VAL B C 1
ATOM 5301 O O . VAL B 1 292 ? -24.047 17.047 5.512 1 95.69 292 VAL B O 1
ATOM 5304 N N . ARG B 1 293 ? -25.516 15.445 5.984 1 96.56 293 ARG B N 1
ATOM 5305 C CA . ARG B 1 293 ? -26.422 16.297 6.754 1 96.56 293 ARG B CA 1
ATOM 5306 C C . ARG B 1 293 ? -26.391 15.93 8.234 1 96.56 293 ARG B C 1
ATOM 5308 O O . ARG B 1 293 ? -26.406 14.742 8.578 1 96.56 293 ARG B O 1
ATOM 5315 N N . LEU B 1 294 ? -26.297 16.922 9.023 1 97.88 294 LEU B N 1
ATOM 5316 C CA . LEU B 1 294 ? -26.375 16.75 10.469 1 97.88 294 LEU B CA 1
ATOM 5317 C C . LEU B 1 294 ? -27.609 17.453 11.031 1 97.88 294 LEU B C 1
ATOM 5319 O O . LEU B 1 294 ? -27.875 18.609 10.688 1 97.88 294 LEU B O 1
ATOM 5323 N N . MET B 1 295 ? -28.344 16.703 11.859 1 98 295 MET B N 1
ATOM 5324 C CA . MET B 1 295 ? -29.516 17.266 12.531 1 98 295 MET B CA 1
ATOM 5325 C C . MET B 1 295 ? -29.453 16.984 14.031 1 98 295 MET B C 1
ATOM 5327 O O . MET B 1 295 ? -29.188 15.852 14.445 1 98 295 MET B O 1
ATOM 5331 N N . THR B 1 296 ? -29.688 18.062 14.82 1 97.88 296 THR B N 1
ATOM 5332 C CA . THR B 1 296 ? -29.812 17.844 16.25 1 97.88 296 THR B CA 1
ATOM 5333 C C . THR B 1 296 ? -31.188 17.281 16.594 1 97.88 296 THR B C 1
ATOM 5335 O O . THR B 1 296 ? -32.188 17.672 15.977 1 97.88 296 THR B O 1
ATOM 5338 N N . LYS B 1 297 ? -31.141 16.344 17.453 1 96.38 297 LYS B N 1
ATOM 5339 C CA . LYS B 1 297 ? -32.375 15.727 17.891 1 96.38 297 LYS B CA 1
ATOM 5340 C C . LYS B 1 297 ? -32.562 15.891 19.406 1 96.38 297 LYS B C 1
ATOM 5342 O O . LYS B 1 297 ? -31.688 16.391 20.094 1 96.38 297 LYS B O 1
ATOM 5347 N N . GLU B 1 298 ? -33.75 15.453 19.844 1 93.69 298 GLU B N 1
ATOM 5348 C CA . GLU B 1 298 ? -34.031 15.445 21.281 1 93.69 298 GLU B CA 1
ATOM 5349 C C . GLU B 1 298 ? -33.156 14.422 22 1 93.69 298 GLU B C 1
ATOM 5351 O O . GLU B 1 298 ? -32.562 13.547 21.375 1 93.69 298 GLU B O 1
ATOM 5356 N N . ASN B 1 299 ? -33 14.672 23.344 1 94 299 ASN B N 1
ATOM 5357 C CA . ASN B 1 299 ? -32.312 13.734 24.219 1 94 299 ASN B CA 1
ATOM 5358 C C . ASN B 1 299 ? -30.828 13.609 23.859 1 94 299 ASN B C 1
ATOM 5360 O O . ASN B 1 299 ? -30.266 12.516 23.859 1 94 299 ASN B O 1
ATOM 5364 N N . ASN B 1 300 ? -30.219 14.68 23.438 1 96.38 300 ASN B N 1
ATOM 5365 C CA . ASN B 1 300 ? -28.797 14.773 23.172 1 96.38 300 ASN B CA 1
ATOM 5366 C C . ASN B 1 300 ? -28.359 13.766 22.109 1 96.38 300 ASN B C 1
ATOM 5368 O O . ASN B 1 300 ? -27.359 13.062 22.281 1 96.38 300 ASN B O 1
ATOM 5372 N N . GLN B 1 301 ? -29.156 13.734 21.062 1 96.75 301 GLN B N 1
ATOM 5373 C CA . GLN B 1 301 ? -28.828 12.898 19.906 1 96.75 301 GLN B CA 1
ATOM 5374 C C . GLN B 1 301 ? -28.578 13.742 18.672 1 96.75 301 GLN B C 1
ATOM 5376 O O . GLN B 1 301 ? -29.172 14.812 18.5 1 96.75 301 GLN B O 1
ATOM 5381 N N . VAL B 1 302 ? -27.641 13.273 17.938 1 97.81 302 VAL B N 1
ATOM 5382 C CA . VAL B 1 302 ? -27.391 13.859 16.625 1 97.81 302 VAL B CA 1
ATOM 5383 C C . VAL B 1 302 ? -27.594 12.812 15.531 1 97.81 302 VAL B C 1
ATOM 5385 O O . VAL B 1 302 ? -27.203 11.656 15.695 1 97.81 302 VAL B O 1
ATOM 5388 N N . GLU B 1 303 ? -28.266 13.242 14.5 1 98.25 303 GLU B N 1
ATOM 5389 C CA . GLU B 1 303 ? -28.453 12.383 13.336 1 98.25 303 GLU B CA 1
ATOM 5390 C C . GLU B 1 303 ? -27.578 12.844 12.172 1 98.25 303 GLU B C 1
ATOM 5392 O O . GLU B 1 303 ? -27.578 14.023 11.812 1 98.25 303 GLU B O 1
ATOM 5397 N N . ILE B 1 304 ? -26.828 11.977 11.664 1 98 304 ILE B N 1
ATOM 5398 C CA . ILE B 1 304 ? -26.016 12.234 10.484 1 98 304 ILE B CA 1
ATOM 5399 C C . ILE B 1 304 ? -26.5 11.367 9.32 1 98 304 ILE B C 1
ATOM 5401 O O . ILE B 1 304 ? -26.688 10.156 9.484 1 98 304 ILE B O 1
ATOM 5405 N N . SER B 1 305 ? -26.672 11.984 8.156 1 97.06 305 SER B N 1
ATOM 5406 C CA . SER B 1 305 ? -27.266 11.211 7.066 1 97.06 305 SER B CA 1
ATOM 5407 C C . SER B 1 305 ? -26.75 11.688 5.707 1 97.06 305 SER B C 1
ATOM 5409 O O . SER B 1 305 ? -26.203 12.781 5.598 1 97.06 305 SER B O 1
ATOM 5411 N N . SER B 1 306 ? -26.812 10.836 4.809 1 94.88 306 SER B N 1
ATOM 5412 C CA . SER B 1 306 ? -26.578 11.164 3.404 1 94.88 306 SER B CA 1
ATOM 5413 C C . SER B 1 306 ? -27.531 10.375 2.494 1 94.88 306 SER B C 1
ATOM 5415 O O . SER B 1 306 ? -28.094 9.359 2.906 1 94.88 306 SER B O 1
ATOM 5417 N N . ASN B 1 307 ? -27.781 10.961 1.307 1 91.19 307 ASN B N 1
ATOM 5418 C CA . ASN B 1 307 ? -28.719 10.367 0.359 1 91.19 307 ASN B CA 1
ATOM 5419 C C . ASN B 1 307 ? -28.172 10.398 -1.064 1 91.19 307 ASN B C 1
ATOM 5421 O O . ASN B 1 307 ? -27.625 11.406 -1.504 1 91.19 307 ASN B O 1
ATOM 5425 N N . SER B 1 308 ? -28.203 9.273 -1.662 1 88.12 308 SER B N 1
ATOM 5426 C CA . SER B 1 308 ? -27.938 9.109 -3.084 1 88.12 308 SER B CA 1
ATOM 5427 C C . SER B 1 308 ? -29.109 8.453 -3.807 1 88.12 308 SER B C 1
ATOM 5429 O O . SER B 1 308 ? -29.375 7.27 -3.615 1 88.12 308 SER B O 1
ATOM 5431 N N . PRO B 1 309 ? -29.75 9.234 -4.645 1 84.25 309 PRO B N 1
ATOM 5432 C CA . PRO B 1 309 ? -30.969 8.711 -5.27 1 84.25 309 PRO B CA 1
ATOM 5433 C C . PRO B 1 309 ? -30.719 7.402 -6.016 1 84.25 309 PRO B C 1
ATOM 5435 O O . PRO B 1 309 ? -31.578 6.508 -5.98 1 84.25 309 PRO B O 1
ATOM 5438 N N . GLU B 1 310 ? -29.641 7.207 -6.582 1 86.19 310 GLU B N 1
ATOM 5439 C CA . GLU B 1 310 ? -29.391 6.031 -7.406 1 86.19 310 GLU B CA 1
ATOM 5440 C C . GLU B 1 310 ? -28.953 4.84 -6.555 1 86.19 310 GLU B C 1
ATOM 5442 O O . GLU B 1 310 ? -29.125 3.688 -6.957 1 86.19 310 GLU B O 1
ATOM 5447 N N . VAL B 1 311 ? -28.531 5.148 -5.336 1 90.81 311 VAL B N 1
ATOM 5448 C CA . VAL B 1 311 ? -27.922 4.082 -4.547 1 90.81 311 VAL B CA 1
ATOM 5449 C C . VAL B 1 311 ? -28.781 3.795 -3.318 1 90.81 311 VAL B C 1
ATOM 5451 O O . VAL B 1 311 ? -29.109 2.641 -3.045 1 90.81 311 VAL B O 1
ATOM 5454 N N . GLY B 1 312 ? -29.125 4.84 -2.59 1 93.62 312 GLY B N 1
ATOM 5455 C CA . GLY B 1 312 ? -29.844 4.707 -1.336 1 93.62 312 GLY B CA 1
ATOM 5456 C C . GLY B 1 312 ? -29.516 5.805 -0.339 1 93.62 312 GLY B C 1
ATOM 5457 O O . GLY B 1 312 ? -29.188 6.93 -0.727 1 93.62 312 GLY B O 1
ATOM 5458 N N . ASN B 1 313 ? -29.828 5.516 0.929 1 95.44 313 ASN B N 1
ATOM 5459 C CA . ASN B 1 313 ? -29.547 6.504 1.967 1 95.44 313 ASN B CA 1
ATOM 5460 C C . ASN B 1 313 ? -29 5.848 3.229 1 95.44 313 ASN B C 1
ATOM 5462 O O . ASN B 1 313 ? -29.094 4.629 3.393 1 95.44 313 ASN B O 1
ATOM 5466 N N . VAL B 1 314 ? -28.375 6.617 4.035 1 97.12 314 VAL B N 1
ATOM 5467 C CA . VAL B 1 314 ? -27.812 6.16 5.305 1 97.12 314 VAL B CA 1
ATOM 5468 C C . VAL B 1 314 ? -28.156 7.16 6.406 1 97.12 314 VAL B C 1
ATOM 5470 O O . VAL B 1 314 ? -28.172 8.367 6.172 1 97.12 314 VAL B O 1
ATOM 5473 N N . THR B 1 315 ? -28.453 6.633 7.539 1 97.94 315 THR B N 1
ATOM 5474 C CA . THR B 1 315 ? -28.656 7.426 8.742 1 97.94 315 THR B CA 1
ATOM 5475 C C . THR B 1 315 ? -27.844 6.871 9.906 1 97.94 315 THR B C 1
ATOM 5477 O O . THR B 1 315 ? -27.812 5.66 10.125 1 97.94 315 THR B O 1
ATOM 5480 N N . GLU B 1 316 ? -27.188 7.754 10.602 1 98 316 GLU B N 1
ATOM 5481 C CA . GLU B 1 316 ? -26.406 7.457 11.805 1 98 316 GLU B CA 1
ATOM 5482 C C . GLU B 1 316 ? -26.969 8.195 13.016 1 98 316 GLU B C 1
ATOM 5484 O O . GLU B 1 316 ? -27.203 9.398 12.961 1 98 316 GLU B O 1
ATOM 5489 N N . GLU B 1 317 ? -27.172 7.484 14 1 97.12 317 GLU B N 1
ATOM 5490 C CA . GLU B 1 317 ? -27.516 8.109 15.273 1 97.12 317 GLU B CA 1
ATOM 5491 C C . GLU B 1 317 ? -26.328 8.117 16.219 1 97.12 317 GLU B C 1
ATOM 5493 O O . GLU B 1 317 ? -25.781 7.062 16.562 1 97.12 317 GLU B O 1
ATOM 5498 N N . VAL B 1 318 ? -26 9.289 16.641 1 96.81 318 VAL B N 1
ATOM 5499 C CA . VAL B 1 318 ? -24.828 9.461 17.5 1 96.81 318 VAL B CA 1
ATOM 5500 C C . VAL B 1 318 ? -25.234 10.141 18.812 1 96.81 318 VAL B C 1
ATOM 5502 O O . VAL B 1 318 ? -25.922 11.164 18.797 1 96.81 318 VAL B O 1
ATOM 5505 N N . ALA B 1 319 ? -24.797 9.531 19.875 1 96.31 319 ALA B N 1
ATOM 5506 C CA . ALA B 1 319 ? -25.047 10.164 21.172 1 96.31 319 ALA B CA 1
ATOM 5507 C C . ALA B 1 319 ? -24.062 11.312 21.422 1 96.31 319 ALA B C 1
ATOM 5509 O O . ALA B 1 319 ? -22.859 11.156 21.234 1 96.31 319 ALA B O 1
ATOM 5510 N N . ALA B 1 320 ? -24.625 12.461 21.766 1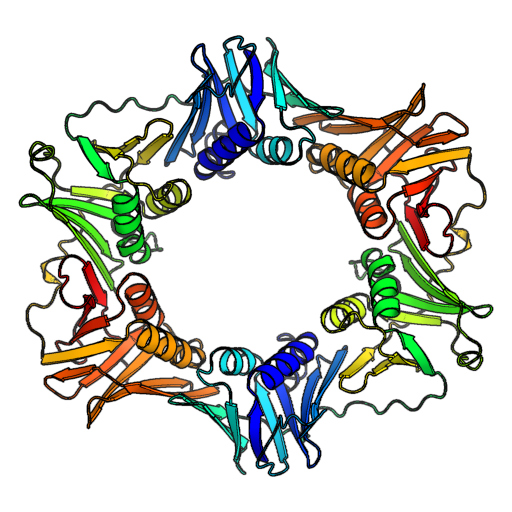 97 320 ALA B N 1
ATOM 5511 C CA . ALA B 1 320 ? -23.812 13.594 22.172 1 97 320 ALA B CA 1
ATOM 5512 C C . ALA B 1 320 ? -23.734 13.695 23.703 1 97 320 ALA B C 1
ATOM 5514 O O . ALA B 1 320 ? -24.656 13.273 24.406 1 97 320 ALA B O 1
ATOM 5515 N N . GLN B 1 321 ? -22.672 14.117 24.172 1 96.75 321 GLN B N 1
ATOM 5516 C CA . GLN B 1 321 ? -22.578 14.383 25.594 1 96.75 321 GLN B CA 1
ATOM 5517 C C . GLN B 1 321 ? -23.578 15.469 26.016 1 96.75 321 GLN B C 1
ATOM 5519 O O . GLN B 1 321 ? -24.203 15.367 27.078 1 96.75 321 GLN B O 1
ATOM 5524 N N . SER B 1 322 ? -23.625 16.484 25.219 1 97.19 322 SER B N 1
ATOM 5525 C CA . SER B 1 322 ? -24.609 17.547 25.422 1 97.19 322 SER B CA 1
ATOM 5526 C C . SER B 1 322 ? -24.875 18.312 24.125 1 97.19 322 SER B C 1
ATOM 5528 O O . SER B 1 322 ? -24.016 18.375 23.25 1 97.19 322 SER B O 1
ATOM 5530 N N . ILE B 1 323 ? -26.062 18.844 23.984 1 97.88 323 ILE B N 1
ATOM 5531 C CA . ILE B 1 323 ? -26.484 19.75 22.938 1 97.88 323 ILE B CA 1
ATOM 5532 C C . ILE B 1 323 ? -27.156 20.984 23.547 1 97.88 323 ILE B C 1
ATOM 5534 O O . ILE B 1 323 ? -28.188 20.875 24.219 1 97.88 323 ILE B O 1
ATOM 5538 N N . ASP B 1 324 ? -26.516 22.094 23.344 1 97.19 324 ASP B N 1
ATOM 5539 C CA . ASP B 1 324 ? -27.047 23.344 23.891 1 97.19 324 ASP B CA 1
ATOM 5540 C C . ASP B 1 324 ? -27.422 24.312 22.781 1 97.19 324 ASP B C 1
ATOM 5542 O O . ASP B 1 324 ? -26.641 24.547 21.859 1 97.19 324 ASP B O 1
ATOM 5546 N N . GLY B 1 325 ? -28.625 24.875 22.875 1 97.12 325 GLY B N 1
ATOM 5547 C CA . GLY B 1 325 ? -29.016 25.891 21.922 1 97.12 325 GLY B CA 1
ATOM 5548 C C . GLY B 1 325 ? -30.156 25.453 21.016 1 97.12 325 GLY B C 1
ATOM 5549 O O . GLY B 1 325 ? -30.984 24.625 21.406 1 97.12 325 GLY B O 1
ATOM 5550 N N . GLU B 1 326 ? -30.203 26.031 19.812 1 96.25 326 GLU B N 1
ATOM 5551 C CA . GLU B 1 326 ? -31.312 25.828 18.875 1 96.25 326 GLU B CA 1
ATOM 5552 C C . GLU B 1 326 ? -31.156 24.516 18.109 1 96.25 326 GLU B C 1
ATOM 5554 O O . GLU B 1 326 ? -30.031 24.031 17.938 1 96.25 326 GLU B O 1
ATOM 5559 N N . GLU B 1 327 ? -32.312 24.047 17.719 1 96.31 327 GLU B N 1
ATOM 5560 C CA . GLU B 1 327 ? -32.25 22.922 16.781 1 96.31 327 GLU B CA 1
ATOM 5561 C C . GLU B 1 327 ? -31.547 23.312 15.484 1 96.31 327 GLU B C 1
ATOM 5563 O O . GLU B 1 327 ? -31.672 24.438 15.016 1 96.31 327 GLU B O 1
ATOM 5568 N N . LEU B 1 328 ? -30.859 22.344 15 1 96.75 328 LEU B N 1
ATOM 5569 C CA . LEU B 1 328 ? -30.031 22.672 13.844 1 96.75 328 LEU B CA 1
ATOM 5570 C C . LEU B 1 328 ? -30.094 21.562 12.805 1 96.75 328 LEU B C 1
ATOM 5572 O O . LEU B 1 328 ? -30.078 20.375 13.148 1 96.75 328 LEU B O 1
ATOM 5576 N N . LYS B 1 329 ? -30.234 22 11.555 1 97.06 329 LYS B N 1
ATOM 5577 C CA . LYS B 1 329 ? -30.016 21.156 10.375 1 97.06 329 LYS B CA 1
ATOM 5578 C C . LYS B 1 329 ? -28.984 21.781 9.445 1 97.06 329 LYS B C 1
ATOM 5580 O O . LYS B 1 329 ? -29.172 22.906 8.969 1 97.06 329 LYS B O 1
ATOM 5585 N N . ILE B 1 330 ? -27.938 21.109 9.219 1 97.31 330 ILE B N 1
ATOM 5586 C CA . ILE B 1 330 ? -26.844 21.719 8.469 1 97.31 330 ILE B CA 1
ATOM 5587 C C . ILE B 1 330 ? -26.172 20.672 7.594 1 97.31 330 ILE B C 1
ATOM 5589 O O . ILE B 1 330 ? -26.125 19.5 7.961 1 97.31 330 ILE B O 1
ATOM 5593 N N . SER B 1 331 ? -25.688 21.047 6.379 1 96.75 331 SER B N 1
ATOM 5594 C CA . SER B 1 331 ? -24.969 20.172 5.465 1 96.75 331 SER B CA 1
ATOM 5595 C C . SER B 1 331 ? -23.531 20.641 5.254 1 96.75 331 SER B C 1
ATOM 5597 O O . SER B 1 331 ? -23.281 21.859 5.172 1 96.75 331 SER B O 1
ATOM 5599 N N . PHE B 1 332 ? -22.672 19.703 5.172 1 96.56 332 PHE B N 1
ATOM 5600 C CA . PHE B 1 332 ? -21.266 20.047 4.992 1 96.56 332 PHE B CA 1
ATOM 5601 C C . PHE B 1 332 ? -20.5 18.906 4.324 1 96.56 332 PHE B C 1
ATOM 5603 O O . PHE B 1 332 ? -21.062 17.812 4.121 1 96.56 332 PHE B O 1
ATOM 5610 N N . SER B 1 333 ? -19.266 19.156 3.896 1 95.88 333 SER B N 1
ATOM 5611 C CA . SER B 1 333 ? -18.391 18.156 3.311 1 95.88 333 SER B CA 1
ATOM 5612 C C . SER B 1 333 ? -17.938 17.141 4.355 1 95.88 333 SER B C 1
ATOM 5614 O O . SER B 1 333 ? -17.328 17.5 5.359 1 95.88 333 SER B O 1
ATOM 5616 N N . ALA B 1 334 ? -18.219 15.859 4.078 1 96.75 334 ALA B N 1
ATOM 5617 C CA . ALA B 1 334 ? -17.781 14.797 4.98 1 96.75 334 ALA B CA 1
ATOM 5618 C C . ALA B 1 334 ? -16.25 14.758 5.078 1 96.75 334 ALA B C 1
ATOM 5620 O O . ALA B 1 334 ? -15.703 14.57 6.164 1 96.75 334 ALA B O 1
ATOM 5621 N N . LYS B 1 335 ? -15.617 14.969 3.994 1 96.19 335 LYS B N 1
ATOM 5622 C CA . LYS B 1 335 ? -14.164 14.945 3.953 1 96.19 335 LYS B CA 1
ATOM 5623 C C . LYS B 1 335 ? -13.57 16.016 4.871 1 96.19 335 LYS B C 1
ATOM 5625 O O . LYS B 1 335 ? -12.672 15.719 5.664 1 96.19 335 LYS B O 1
ATOM 5630 N N . TYR B 1 336 ? -14.102 17.219 4.77 1 97.19 336 TYR B N 1
ATOM 5631 C CA . TYR B 1 336 ? -13.578 18.312 5.582 1 97.19 336 TYR B CA 1
ATOM 5632 C C . TYR B 1 336 ? -13.797 18.047 7.066 1 97.19 336 TYR B C 1
ATOM 5634 O O . TYR B 1 336 ? -12.914 18.297 7.887 1 97.19 336 TYR B O 1
ATOM 5642 N N . MET B 1 337 ? -14.953 17.547 7.383 1 97.75 337 MET B N 1
ATOM 5643 C CA . MET B 1 337 ? -15.258 17.234 8.773 1 97.75 337 MET B CA 1
ATOM 5644 C C . MET B 1 337 ? -14.352 16.141 9.305 1 97.75 337 MET B C 1
ATOM 5646 O O . MET B 1 337 ? -13.812 16.25 10.406 1 97.75 337 MET B O 1
ATOM 5650 N N . MET B 1 338 ? -14.195 15.117 8.523 1 97.94 338 MET B N 1
ATOM 5651 C CA . MET B 1 338 ? -13.344 14.008 8.953 1 97.94 338 MET B CA 1
ATOM 5652 C C . MET B 1 338 ? -11.898 14.469 9.141 1 97.94 338 MET B C 1
ATOM 5654 O O . MET B 1 338 ? -11.258 14.125 10.133 1 97.94 338 MET B O 1
ATOM 5658 N N . ASP B 1 339 ? -11.383 15.219 8.219 1 97.62 339 ASP B N 1
ATOM 5659 C CA . ASP B 1 339 ? -10.039 15.766 8.352 1 97.62 339 ASP B CA 1
ATOM 5660 C C . ASP B 1 339 ? -9.906 16.562 9.648 1 97.62 339 ASP B C 1
ATOM 5662 O O . ASP B 1 339 ? -8.914 16.422 10.375 1 97.62 339 ASP B O 1
ATOM 5666 N N . ALA B 1 340 ? -10.852 17.406 9.898 1 98.19 340 ALA B N 1
ATOM 5667 C CA . ALA B 1 340 ? -10.852 18.25 11.086 1 98.19 340 ALA B CA 1
ATOM 5668 C C . ALA B 1 340 ? -10.836 17.422 12.359 1 98.19 340 ALA B C 1
ATOM 5670 O O . ALA B 1 340 ? -10.055 17.688 13.281 1 98.19 340 ALA B O 1
ATOM 5671 N N . LEU B 1 341 ? -11.688 16.422 12.391 1 98.25 341 LEU B N 1
ATOM 5672 C CA . LEU B 1 341 ? -11.797 15.57 13.57 1 98.25 341 LEU B CA 1
ATOM 5673 C C . LEU B 1 341 ? -10.516 14.766 13.789 1 98.25 341 LEU B C 1
ATOM 5675 O O . LEU B 1 341 ? -10.086 14.578 14.93 1 98.25 341 LEU B O 1
ATOM 5679 N N . LYS B 1 342 ? -9.945 14.312 12.727 1 97.62 342 LYS B N 1
ATOM 5680 C CA . LYS B 1 342 ? -8.703 13.555 12.82 1 97.62 342 LYS B CA 1
ATOM 5681 C C . LYS B 1 342 ? -7.574 14.43 13.375 1 97.62 342 LYS B C 1
ATOM 5683 O O . LYS B 1 342 ? -6.656 13.93 14.031 1 97.62 342 LYS B O 1
ATOM 5688 N N . ALA B 1 343 ? -7.652 15.703 13.109 1 96.38 343 ALA B N 1
ATOM 5689 C CA . ALA B 1 343 ? -6.609 16.641 13.523 1 96.38 343 ALA B CA 1
ATOM 5690 C C . ALA B 1 343 ? -6.723 16.953 15.016 1 96.38 343 ALA B C 1
ATOM 5692 O O . ALA B 1 343 ? -5.785 17.5 15.609 1 96.38 343 ALA B O 1
ATOM 5693 N N . ILE B 1 344 ? -7.828 16.625 15.547 1 93.5 344 ILE B N 1
ATOM 5694 C CA . ILE B 1 344 ? -8.062 16.891 16.969 1 93.5 344 ILE B CA 1
ATOM 5695 C C . ILE B 1 344 ? -7.645 15.688 17.797 1 93.5 344 ILE B C 1
ATOM 5697 O O . ILE B 1 344 ? -8.188 14.594 17.625 1 93.5 344 ILE B O 1
ATOM 5701 N N . ASP B 1 345 ? -6.559 15.797 18.484 1 86.75 345 ASP B N 1
ATOM 5702 C CA . ASP B 1 345 ? -6.039 14.711 19.312 1 86.75 345 ASP B CA 1
ATOM 5703 C C . ASP B 1 345 ? -6.676 14.719 20.703 1 86.75 345 ASP B C 1
ATOM 5705 O O . ASP B 1 345 ? -5.984 14.875 21.703 1 86.75 345 ASP B O 1
ATOM 5709 N N . ASN B 1 346 ? -7.918 14.734 20.75 1 92.94 346 ASN B N 1
ATOM 5710 C CA . ASN B 1 346 ? -8.703 14.703 21.969 1 92.94 346 ASN B CA 1
ATOM 5711 C C . ASN B 1 346 ? -9.906 13.766 21.844 1 92.94 346 ASN B C 1
ATOM 5713 O O . ASN B 1 346 ? -10.477 13.625 20.766 1 92.94 346 ASN B O 1
ATOM 5717 N N . ASP B 1 347 ? -10.281 13.242 22.953 1 95.56 347 ASP B N 1
ATOM 5718 C CA . ASP B 1 347 ? -11.359 12.258 22.953 1 95.56 347 ASP B CA 1
ATOM 5719 C C . ASP B 1 347 ? -12.719 12.938 22.766 1 95.56 347 ASP B C 1
ATOM 5721 O O . ASP B 1 347 ? -13.68 12.305 22.328 1 95.56 347 ASP B O 1
ATOM 5725 N N . GLN B 1 348 ? -12.758 14.242 23.188 1 96.75 348 GLN B N 1
ATOM 5726 C CA . GLN B 1 348 ? -14.016 14.984 23.109 1 96.75 348 GLN B CA 1
ATOM 5727 C C . GLN B 1 348 ? -13.836 16.266 22.297 1 96.75 348 GLN B C 1
ATOM 5729 O O . GLN B 1 348 ? -12.805 16.922 22.391 1 96.75 348 GLN B O 1
ATOM 5734 N N . VAL B 1 349 ? -14.898 16.578 21.594 1 97.62 349 VAL B N 1
ATOM 5735 C CA . VAL B 1 349 ? -14.867 17.797 20.797 1 97.62 349 VAL B CA 1
ATOM 5736 C C . VAL B 1 349 ? -16.109 18.641 21.078 1 97.62 349 VAL B C 1
ATOM 5738 O O . VAL B 1 349 ? -17.141 18.109 21.5 1 97.62 349 VAL B O 1
ATOM 5741 N N . ARG B 1 350 ? -15.898 19.875 20.906 1 97 350 ARG B N 1
ATOM 5742 C CA . ARG B 1 350 ? -16.953 20.891 20.953 1 97 350 ARG B CA 1
ATOM 5743 C C . ARG B 1 350 ? -17.188 21.5 19.578 1 97 350 ARG B C 1
ATOM 5745 O O . ARG B 1 350 ? -16.266 22.047 18.969 1 97 350 ARG B O 1
ATOM 5752 N N . ILE B 1 351 ? -18.406 21.344 19.062 1 98.06 351 ILE B N 1
ATOM 5753 C CA . ILE B 1 351 ? -18.766 21.938 17.781 1 98.06 351 ILE B CA 1
ATOM 5754 C C . ILE B 1 351 ? -19.719 23.109 18 1 98.06 351 ILE B C 1
ATOM 5756 O O . ILE B 1 351 ? -20.75 22.953 18.672 1 98.06 351 ILE B O 1
ATOM 5760 N N . GLU B 1 352 ? -19.359 24.234 17.453 1 97.69 352 GLU B N 1
ATOM 5761 C CA . GLU B 1 352 ? -20.125 25.453 17.625 1 97.69 352 GLU B CA 1
ATOM 5762 C C . GLU B 1 352 ? -20.734 25.922 16.297 1 97.69 352 GLU B C 1
ATOM 5764 O O . GLU B 1 352 ? -20.016 26.344 15.398 1 97.69 352 GLU B O 1
ATOM 5769 N N . PHE B 1 353 ? -22.094 25.875 16.281 1 97.94 353 PHE B N 1
ATOM 5770 C CA . PHE B 1 353 ? -22.812 26.266 15.078 1 97.94 353 PHE B CA 1
ATOM 5771 C C . PHE B 1 353 ? -23.438 27.641 15.242 1 97.94 353 PHE B C 1
ATOM 5773 O O . PHE B 1 353 ? -24.031 27.953 16.281 1 97.94 353 PHE B O 1
ATOM 5780 N N . THR B 1 354 ? -23.266 28.484 14.211 1 96 354 THR B N 1
ATOM 5781 C CA . THR B 1 354 ? -23.875 29.812 14.227 1 96 354 THR B CA 1
ATOM 5782 C C . THR B 1 354 ? -25.203 29.812 13.469 1 96 354 THR B C 1
ATOM 5784 O O . THR B 1 354 ? -26.016 30.719 13.617 1 96 354 THR B O 1
ATOM 5787 N N . GLY B 1 355 ? -25.375 28.875 12.625 1 93.62 355 GLY B N 1
ATOM 5788 C CA . GLY B 1 355 ? -26.547 28.703 11.766 1 93.62 355 GLY B CA 1
ATOM 5789 C C . GLY B 1 355 ? -26.344 27.688 10.672 1 93.62 355 GLY B C 1
ATOM 5790 O O . GLY B 1 355 ? -25.219 27.219 10.445 1 93.62 355 GLY B O 1
ATOM 5791 N N . ALA B 1 356 ? -27.453 27.484 9.961 1 92.69 356 ALA B N 1
ATOM 5792 C CA . ALA B 1 356 ? -27.453 26.406 8.969 1 92.69 356 ALA B CA 1
ATOM 5793 C C . ALA B 1 356 ? -26.625 26.781 7.746 1 92.69 356 ALA B C 1
ATOM 5795 O O . ALA B 1 356 ? -26.156 25.906 7.012 1 92.69 356 ALA B O 1
ATOM 5796 N N . MET B 1 357 ? -26.391 28.031 7.523 1 94.31 357 MET B N 1
ATOM 5797 C CA . MET B 1 357 ? -25.688 28.469 6.316 1 94.31 357 MET B CA 1
ATOM 5798 C C . MET B 1 357 ? -24.484 29.328 6.664 1 94.31 357 MET B C 1
ATOM 5800 O O . MET B 1 357 ? -24.031 30.141 5.855 1 94.31 357 MET B O 1
ATOM 5804 N N . ARG B 1 358 ? -24 29.141 7.84 1 95.38 358 ARG B N 1
ATOM 5805 C CA . ARG B 1 358 ? -22.844 29.875 8.328 1 95.38 358 ARG B CA 1
ATOM 5806 C C . ARG B 1 358 ? -21.719 28.938 8.711 1 95.38 358 ARG B C 1
ATOM 5808 O O . ARG B 1 358 ? -21.953 27.781 9.047 1 95.38 358 ARG B O 1
ATOM 5815 N N . PRO B 1 359 ? -20.516 29.484 8.656 1 97.12 359 PRO B N 1
ATOM 5816 C CA . PRO B 1 359 ? -19.391 28.641 9.086 1 97.12 359 PRO B CA 1
ATOM 5817 C C . PRO B 1 359 ? -19.547 28.156 10.531 1 97.12 359 PRO B C 1
ATOM 5819 O O . PRO B 1 359 ? -20.156 28.844 11.359 1 97.12 359 PRO B O 1
ATOM 5822 N N . PHE B 1 360 ? -19.062 26.969 10.773 1 97.81 360 PHE B N 1
ATOM 5823 C CA . PHE B 1 360 ? -19.062 26.453 12.133 1 97.81 360 PHE B CA 1
ATOM 5824 C C . PHE B 1 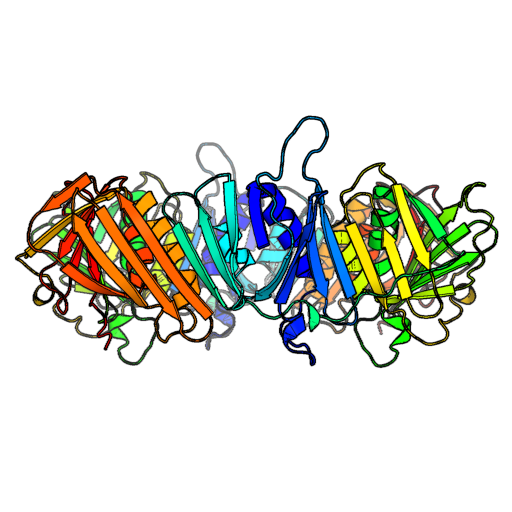360 ? -17.672 26.047 12.555 1 97.81 360 PHE B C 1
ATOM 5826 O O . PHE B 1 360 ? -16.797 25.828 11.711 1 97.81 360 PHE B O 1
ATOM 5833 N N . ILE B 1 361 ? -17.469 25.922 13.93 1 97.56 361 ILE B N 1
ATOM 5834 C CA . ILE B 1 361 ? -16.141 25.719 14.484 1 97.56 361 ILE B CA 1
ATOM 5835 C C . ILE B 1 361 ? -16.094 24.406 15.266 1 97.56 361 ILE B C 1
ATOM 5837 O O . ILE B 1 361 ? -17.062 24.047 15.938 1 97.56 361 ILE B O 1
ATOM 5841 N N . ILE B 1 362 ? -15.031 23.703 15.156 1 97.81 362 ILE B N 1
ATOM 5842 C CA . ILE B 1 362 ? -14.75 22.5 15.93 1 97.81 362 ILE B CA 1
ATOM 5843 C C . ILE B 1 362 ? -13.484 22.703 16.766 1 97.81 362 ILE B C 1
ATOM 5845 O O . ILE B 1 362 ? -12.453 23.156 16.234 1 97.81 362 ILE B O 1
ATOM 5849 N N . ARG B 1 363 ? -13.516 22.406 18.062 1 96.44 363 ARG B N 1
ATOM 5850 C CA . ARG B 1 363 ? -12.398 22.516 19 1 96.44 363 ARG B CA 1
ATOM 5851 C C . ARG B 1 363 ? -12.375 21.359 19.984 1 96.44 363 ARG B C 1
ATOM 5853 O O . ARG B 1 363 ? -13.422 20.781 20.297 1 96.44 363 ARG B O 1
ATOM 5860 N N . PRO B 1 364 ? -11.062 20.938 20.406 1 96.06 364 PRO B N 1
ATOM 5861 C CA . PRO B 1 364 ? -11.078 20.062 21.578 1 96.06 364 PRO B CA 1
ATOM 5862 C C . PRO B 1 364 ? -11.789 20.703 22.781 1 96.06 364 PRO B C 1
ATOM 5864 O O . PRO B 1 364 ? -11.773 21.922 22.938 1 96.06 364 PRO B O 1
ATOM 5867 N N . ILE B 1 365 ? -12.25 19.656 23.562 1 91.81 365 ILE B N 1
ATOM 5868 C CA . ILE B 1 365 ? -12.914 20.172 24.766 1 91.81 365 ILE B CA 1
ATOM 5869 C C . ILE B 1 365 ? -11.898 20.875 25.656 1 91.81 365 ILE B C 1
ATOM 5871 O O . ILE B 1 365 ? -10.797 20.359 25.875 1 91.81 365 ILE B O 1
ATOM 5875 N N . ASP B 1 366 ? -11.992 22.125 25.953 1 85.75 366 ASP B N 1
ATOM 5876 C CA . ASP B 1 366 ? -11.242 22.922 26.922 1 85.75 366 ASP B CA 1
ATOM 5877 C C . ASP B 1 366 ? -9.898 23.359 26.344 1 85.75 366 ASP B C 1
ATOM 5879 O O . ASP B 1 366 ? -8.93 23.531 27.078 1 85.75 366 ASP B O 1
ATOM 5883 N N . ASP B 1 367 ? -9.703 23.281 25.062 1 88.88 367 ASP B N 1
ATOM 5884 C CA . ASP B 1 367 ? -8.492 23.781 24.422 1 88.88 367 ASP B CA 1
ATOM 5885 C C . ASP B 1 367 ? -8.844 24.719 23.25 1 88.88 367 ASP B C 1
ATOM 5887 O O . ASP B 1 367 ? -9.336 24.266 22.219 1 88.88 367 ASP B O 1
ATOM 5891 N N . ASP B 1 368 ? -8.539 25.922 23.391 1 90.12 368 ASP B N 1
ATOM 5892 C CA . ASP B 1 368 ? -8.883 26.906 22.375 1 90.12 368 ASP B CA 1
ATOM 5893 C C . ASP B 1 368 ? -7.695 27.172 21.453 1 90.12 368 ASP B C 1
ATOM 5895 O O . ASP B 1 368 ? -7.766 28.047 20.578 1 90.12 368 ASP B O 1
ATOM 5899 N N . GLN B 1 369 ? -6.656 26.422 21.641 1 93.88 369 GLN B N 1
ATOM 5900 C CA . GLN B 1 369 ? -5.453 26.625 20.844 1 93.88 369 GLN B CA 1
ATOM 5901 C C . GLN B 1 369 ? -5.59 25.984 19.469 1 93.88 369 GLN B C 1
ATOM 5903 O O . GLN B 1 369 ? -4.805 26.266 18.562 1 93.88 369 GLN B O 1
ATOM 5908 N N . ILE B 1 370 ? -6.562 25.062 19.328 1 96.5 370 ILE B N 1
ATOM 5909 C CA . ILE B 1 370 ? -6.836 24.406 18.062 1 96.5 370 ILE B CA 1
ATOM 5910 C C . ILE B 1 370 ? -8.219 24.812 17.547 1 96.5 370 ILE B C 1
ATOM 5912 O O . ILE B 1 370 ? -9.188 24.828 18.297 1 96.5 370 ILE B O 1
ATOM 5916 N N . LEU B 1 371 ? -8.25 25.219 16.328 1 97.06 371 LEU B N 1
ATOM 5917 C CA . LEU B 1 371 ? -9.516 25.641 15.742 1 97.06 371 LEU B CA 1
ATOM 5918 C C . LEU B 1 371 ? -9.664 25.109 14.328 1 97.06 371 LEU B C 1
ATOM 5920 O O . LEU B 1 371 ? -8.773 25.281 13.492 1 97.06 371 LEU B O 1
ATOM 5924 N N . GLN B 1 372 ? -10.742 24.391 14.102 1 98.12 372 GLN B N 1
ATOM 5925 C CA . GLN B 1 372 ? -11.156 23.953 12.766 1 98.12 372 GLN B CA 1
ATOM 5926 C C . GLN B 1 372 ? -12.453 24.641 12.344 1 98.12 372 GLN B C 1
ATOM 5928 O O . GLN B 1 372 ? -13.414 24.688 13.109 1 98.12 372 GLN B O 1
ATOM 5933 N N . LEU B 1 373 ? -12.398 25.234 11.188 1 98.44 373 LEU B N 1
ATOM 5934 C CA . LEU B 1 373 ? -13.57 25.906 10.648 1 98.44 373 LEU B CA 1
ATOM 5935 C C . LEU B 1 373 ? -13.992 25.312 9.312 1 98.44 373 LEU B C 1
ATOM 5937 O O . LEU B 1 373 ? -13.141 25.016 8.469 1 98.44 373 LEU B O 1
ATOM 5941 N N . ILE B 1 374 ? -15.32 25.016 9.125 1 98.12 374 ILE B N 1
ATOM 5942 C CA . ILE B 1 374 ? -15.836 24.453 7.883 1 98.12 374 ILE B CA 1
ATOM 5943 C C . ILE B 1 374 ? -17.031 25.281 7.402 1 98.12 374 ILE B C 1
ATOM 5945 O O . ILE B 1 374 ? -17.891 25.672 8.203 1 98.12 374 ILE B O 1
ATOM 5949 N N . LEU B 1 375 ? -16.984 25.594 6.148 1 97.12 375 LEU B N 1
ATOM 5950 C CA . LEU B 1 375 ? -18.156 26.219 5.531 1 97.12 375 LEU B CA 1
ATOM 5951 C C . LEU B 1 375 ? -19.203 25.172 5.184 1 97.12 375 LEU B C 1
ATOM 5953 O O . LEU B 1 375 ? -18.875 24.109 4.633 1 97.12 375 LEU B O 1
ATOM 5957 N N . PRO B 1 376 ? -20.484 25.438 5.562 1 96.31 376 PRO B N 1
ATOM 5958 C CA . PRO B 1 376 ? -21.531 24.5 5.152 1 96.31 376 PRO B CA 1
ATOM 5959 C C . PRO B 1 376 ? -21.781 24.5 3.646 1 96.31 376 PRO B C 1
ATOM 5961 O O . PRO B 1 376 ? -21.25 25.375 2.938 1 96.31 376 PRO B O 1
ATOM 5964 N N . VAL B 1 377 ? -22.422 23.453 3.201 1 93.56 377 VAL B N 1
ATOM 5965 C CA . VAL B 1 377 ? -22.812 23.328 1.801 1 93.56 377 VAL B CA 1
ATOM 5966 C C . VAL B 1 377 ? -24.328 23.531 1.661 1 93.56 377 VAL B C 1
ATOM 5968 O O . VAL B 1 377 ? -25.094 23.078 2.504 1 93.56 377 VAL B O 1
ATOM 5971 N N . ARG B 1 378 ? -24.688 24.297 0.555 1 87.88 378 ARG B N 1
ATOM 5972 C CA . ARG B 1 378 ? -26.109 24.516 0.3 1 87.88 378 ARG B CA 1
ATOM 5973 C C . ARG B 1 378 ? -26.734 23.281 -0.341 1 87.88 378 ARG B C 1
ATOM 5975 O O . ARG B 1 378 ? -26.234 22.766 -1.35 1 87.88 378 ARG B O 1
ATOM 5982 N N . THR B 1 379 ? -27.562 22.578 0.463 1 78.12 379 THR B N 1
ATOM 5983 C CA . THR B 1 379 ? -28.281 21.453 -0.111 1 78.12 379 THR B CA 1
ATOM 5984 C C . THR B 1 379 ? -29.75 21.828 -0.342 1 78.12 379 THR B C 1
ATOM 5986 O O . THR B 1 379 ? -30.312 22.656 0.389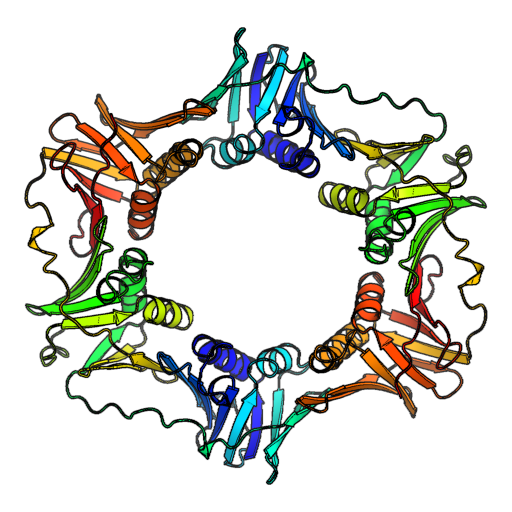 1 78.12 379 THR B O 1
ATOM 5989 N N . TYR B 1 380 ? -30.328 21.797 -1.545 1 60.91 380 TYR B N 1
ATOM 5990 C CA . TYR B 1 380 ? -31.719 22.078 -1.861 1 60.91 380 TYR B CA 1
ATOM 5991 C C . TYR B 1 380 ? -32.656 21 -1.312 1 60.91 380 TYR B C 1
ATOM 5993 O O . TYR B 1 380 ? -32.25 19.844 -1.189 1 60.91 380 TYR B O 1
#

Secondary structure (DSSP, 8-state):
-EEEEEHHHHHHHHHHHHTT--SS-SSGGGGEEEEEEETTEEEEEEE-SSEEEEEEEESEETTEE-EEEEE-EEEEEETTTHHHHHHH-SSSEEEEEE-TT-EEEEEETTEEEEEE-B-GGGSPPPP----S-EEEEEHHHHHHHHHTTGGGS-SSSSSGGGGEEEEEEETTEEEEEEE-SSEEEEEEEEPPGGGTT----EEEEEHHHHHHHHHH---SS-EEEEEE-SSEEEEE-SSEEEEEEPBPSPPP--GGGS-S--SEEEEEEHHHHHHHHHHHHTTTTTSTT-EEEEEEETTTEEEEEEEETTTEEEEEEEEEEEEEES--EEEEEHHHHHHHHHH--SSEEEEEES-TTS-EEEEETT-TTEEEEE------/-EEEEEHHHHHHHHHHHHTT--SS-SSGGGGEEEEEEETTEEEEEEE-SSEEEEEEEESEETTEE-EEEEE-EEEEEETTTHHHHHHH-SSSEEEEEE-TT-EEEEEETTEEEEEE-B-GGGSPPPP----S-EEEEEHHHHHHHHHTTGGGS-SSSSSGGGGEEEEEEETTEEEEEEE-SSEEEEEEEEPPGGGTT----EEEEEHHHHHHHHHH---SS-EEEEEE-SSEEEEE-SSEEEEEEPBPSPPP--GGGS-S--SEEEEEEHHHHHHHHHHHHTTTTTSTT-EEEEEEETTTEEEEEEEETTTEEEEEEEEEEEEEES--EEEEEHHHHHHHHHH--SSEEEEEES-TTS-EEEEETT-TTEEEEE------

Solvent-accessible surface area (backbone atoms only — not comparable to full-atom values): 38346 Å² total; per-residue (Å²): 52,31,33,33,33,38,35,68,64,49,45,52,40,48,57,49,17,50,70,21,41,35,91,83,50,92,54,69,72,32,39,20,33,36,38,34,36,44,94,64,23,41,36,38,35,11,24,56,85,50,34,36,23,35,27,52,45,51,24,58,59,96,89,41,77,38,45,43,76,70,35,60,38,62,32,22,38,51,49,89,47,49,57,60,50,59,69,63,48,80,41,67,47,34,36,43,35,37,50,98,82,32,43,30,39,39,36,23,81,51,36,38,37,38,36,59,37,42,67,41,85,74,47,79,79,75,82,79,85,83,58,82,30,45,40,73,42,38,33,36,59,52,45,48,53,45,64,41,14,46,84,30,27,30,91,55,73,92,50,58,54,31,26,14,29,36,41,30,51,56,95,62,25,40,33,40,37,10,29,53,86,53,36,35,16,28,35,48,43,80,49,54,78,91,40,66,71,50,69,62,54,75,46,28,39,37,29,68,57,52,53,49,50,49,71,65,53,63,83,37,81,52,64,29,38,41,36,45,58,96,55,35,38,35,42,34,44,97,46,37,40,40,37,34,49,40,53,73,77,82,73,77,84,60,74,81,71,56,74,89,63,65,46,24,37,39,30,31,47,32,66,61,51,41,51,43,46,54,57,23,28,68,52,6,61,82,43,90,69,21,45,31,36,41,32,57,47,78,91,32,27,33,37,34,27,18,68,22,93,88,48,29,37,31,42,28,57,41,75,31,80,39,66,47,71,55,83,45,61,37,28,28,42,33,62,61,51,41,54,48,49,68,45,43,94,43,68,36,30,35,34,36,30,53,47,52,84,35,52,30,38,42,26,41,65,95,38,85,42,40,42,31,35,41,45,46,44,95,74,131,51,31,33,34,32,36,35,68,63,51,44,52,41,48,58,48,16,48,70,20,40,36,91,82,51,92,54,70,73,32,40,19,33,35,40,34,36,44,95,64,24,40,35,37,36,11,24,56,86,50,34,36,23,35,27,51,47,50,24,58,59,96,90,41,78,39,44,44,77,70,35,60,39,62,30,22,38,50,49,88,48,50,58,60,50,59,67,62,50,82,41,68,47,35,36,43,34,36,52,95,83,31,43,29,39,40,38,24,81,52,37,40,36,37,35,60,37,41,68,42,85,74,47,78,78,75,82,80,85,83,58,81,30,47,40,74,41,40,33,36,57,51,44,46,52,45,64,41,16,45,83,29,27,29,91,54,72,91,50,58,57,31,27,14,31,36,42,29,49,54,96,62,24,42,34,39,36,11,30,51,86,52,36,34,16,29,38,49,43,79,50,53,79,91,40,65,72,51,68,62,55,72,48,28,40,36,29,68,56,50,53,51,50,49,71,66,54,63,83,36,80,52,63,28,37,41,35,45,58,95,55,35,39,36,40,35,45,97,46,36,38,42,38,33,50,41,53,74,78,79,73,77,83,60,74,81,70,55,74,90,63,62,44,24,38,41,31,32,46,34,64,61,51,41,50,45,44,53,56,23,29,66,52,6,60,82,42,88,70,21,46,30,36,40,32,58,46,76,90,32,28,33,38,36,26,18,68,22,93,88,50,30,37,30,40,27,56,40,76,31,80,38,65,46,70,56,82,45,60,35,29,28,41,32,64,61,50,43,54,47,51,69,45,42,92,44,68,36,30,36,35,38,30,53,47,54,85,36,52,29,38,42,25,41,64,95,38,85,42,42,43,30,35,40,46,44,43,94,74,133

InterPro domains:
  IPR001001 DNA polymerase III, beta sliding clamp [PIRSF000804] (1-379)
  IPR001001 DNA polymerase III, beta sliding clamp [PTHR30478] (1-379)
  IPR001001 DNA polymerase III, beta sliding clamp [SM00480] (17-375)
  IPR0010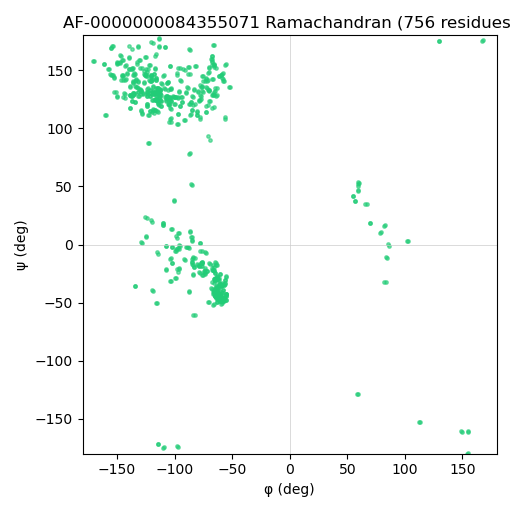01 DNA polymerase III, beta sliding clamp [TIGR00663] (1-379)
  IPR001001 DNA polymerase III, beta sliding clamp [cd00140] (1-378)
  IPR022634 DNA polymerase III, beta sliding clamp, N-terminal [PF00712] (1-127)
  IPR022635 DNA polymerase III, beta sliding clamp, C-terminal [PF02768] (256-378)
  IPR022637 DNA polymerase III, beta sliding clamp, central [PF02767] (136-253)
  IPR046938 DNA clamp superfamily [SSF55979] (1-127)
  IPR046938 DNA clamp superfamily [SSF55979] (134-252)
  IPR046938 DNA clamp superfamily [SSF55979] (256-379)

Nearest PDB structures (foldseek):
  4tr6-assembly1_B  TM=9.639E-01  e=6.989E-53  Bacillus subtilis subsp. subtilis str. 168
  6e8d-assembly2_D  TM=9.746E-01  e=5.960E-51  Bacillus subtilis
  2awa-assembly2_C  TM=9.429E-01  e=1.808E-44  Streptococcus pneumoniae TIGR4
  6d46-assembly1_A-2  TM=9.162E-01  e=1.459E-32  Rickettsia typhi str. Wilmington
  6djk-assembly1_A-2  TM=9.168E-01  e=3.782E-32  Rickettsia typhi str. Wilmington

Organism: NCBI:txid482461

Sequence (760 aa):
MKFVIQRDELMNSVQHVMKAVSSRTTIPILTGIKVEAGEEGIKLTGSDSDISIESFIPREEDGIVYVEQIEQGSVVLQAKYFPDIVRKLPEKTVEIEADEHLKVTIRSGGSEFHLNGQDAQEYPQLPQLHTEDSFELPTDLLKNLIKQTVFAVSTVETRPILTGVNMKVEEGNLNFIATDSHRLASRRIPLDEANSQVRFSSVVIPGKSLIELNKILEGSEDSIQISVTENQVLFRTRHLYFLSRLLDGNYPETSRLIPEQSKTIVHSATKELLQSIDRASLLAKESKNNVVRLMTKENNQVEISSNSPEVGNVTEEVAAQSIDGEELKISFSAKYMMDALKAIDNDQVRIEFTGAMRPFIIRPIDDDQILQLILPVRTYMKFVIQRDELMNSVQHVMKAVSSRTTIPILTGIKVEAGEEGIKLTGSDSDISIESFIPREEDGIVYVEQIEQGSVVLQAKYFPDIVRKLPEKTVEIEADEHLKVTIRSGGSEFHLNGQDAQEYPQLPQLHTEDSFELPTDLLKNLIKQTVFAVSTVETRPILTGVNMKVEEGNLNFIATDSHRLASRRIPLDEANSQVRFSSVVIPGKSLIELNKILEGSEDSIQISVTENQVLFRTRHLYFLSRLLDGNYPETSRLIPEQSKTIVHSATKELLQSIDRASLLAKESKNNVVRLMTKENNQVEISSNSPEVGNVTEEVAAQSIDGEELKISFSAKYMMDALKAIDNDQVRIEFTGAMRPFIIRPIDDDQILQLILPVRTY

pLDDT: mean 94.53, std 6.34, range [60.72, 98.88]

Foldseek 3Di:
DKKKFFLVLVLLQLVLQVLAADPPAPQNLLQWWKWWFDPQFIWIWHHRPQKIKIFTDGCDDPHDGGMDDTDTDMWTFHSVPVSVCSVPADARMWMWDADPQRWIWIDGPPDIDTGRTHDSVPPDDDDDDDDPQKDKDFLLVLLLQLLQFLVAADPDCPPVLLQWWKWADDPQKTKTWHHPPQKIKIFIDGHDPVNVPRDDGIWTFGSSLSVSVSVSTDNDRFMWMWDDDPFKIWIDDPGMIMIGTTDDDDDDDCVVQDDPDFQKKFKAFLVQVLVQLVVQLPQQVVPDQSKWKWWDDPPQKIKIKDADPVPGMDIDIGHTPDMDHDIAIAMFHSVLSNSNSVSAPARMKMKGHRHRQGKIWIDHDPDPRIIMIGGTDDDD/DKKKFFLVLVLLQLVLQVLAADPPAPQNLLQWWKWWFDPQFIWIWHHRPQKIKIFTDGCDDPHDGGMDDTDTDMWTGHSVPVNVCSVPADARMWMWDADPQRWIWIDGPPDIDTGRTHDSVPPDDDDDDDDPQKDKAFLLVLLLQLLQFLVAADPDCPPVLLQFWKWADDPQKTKTWHHPPQKIKMFIDGHDPVNVPRPDGIWTFGSSLSVSVSVSGDNDRFMWMWDDDPFKIWIDDPGMIMIGTTDDDDDDDCVVQDDPDFQKKFKAFLVQVLVQLVVQLPQQVVPDQSKWKWWDDPPQKIKIKDADPVPGMDIDIGHTPDMDHDIAIAMFHSVLSNSNSVSAPARMKMKGHRHRQGKIWIDHDPDPRIIMIGGTDDDD